Protein AF-0000000068387945 (afdb_homodimer)

pLDDT: mean 91.85, std 18.51, range [25.62, 98.94]

Radius of gyration: 31.58 Å; Cα contacts (8 Å, |Δi|>4): 1279; chains: 2; bounding box: 142×115×76 Å

Organism: Agrobacterium fabrum (strain C58 / ATCC 33970) (NCBI:txid176299)

Nearest PDB structures (foldseek):
  4x00-assembly4_D  TM=9.969E-01  e=5.551E-45  Burkholderia cenocepacia J2315
  4g8c-assembly1_A  TM=8.204E-01  e=3.142E-17  Ochrobactrum sp. T63
  4lyd-assembly1_A-2  TM=8.210E-01  e=1.569E-16  Rhizorhabdus wittichii RW1
  4g8b-assembly2_B  TM=8.116E-01  e=1.665E-16  Ochrobactrum sp. T63
  4g9e-assembly2_B  TM=8.141E-01  e=3.833E-16  Ochrobactrum sp. T63

Secondary structure (DSSP, 8-state):
---------------------------PPEEEEEE-TTS-EEEEEEEE-TTSPEEEEE--TT--GGGGHHHHT-GGGTTSEEEEEPPTTSTTS---S-THHHH-HHHHHHHHHHHHHHHT-SSPEEEEETHHHHHHHHHHHHHTTTT--EEEEES------TTTB---HHHHHHHT-SSHHHHHHHHHHHHHHT-SSPPPHHHHHHHHHHHHTS-HHHHHHGGG----HHHHGGG--S-EEEEEETT-SSB-HHHHHHHHHHH-TT-EEEEETT--S-HHHHTHHHHHHHHHHHHHHHHTT-/-----------------------------EEEEEE-TTS-EEEEEEEE-TTSPEEEEE--TT--GGGGHHHHT-GGGTTSEEEEEPPTTSTTS---S-THHHH-HHHHHHHHHHHHHHHT-SSPEEEEETHHHHHHHHHHHHHTTTT--EEEEES------TTTB---HHHHHHHT-SSHHHHHHHHHHHHHHT-SSPPPHHHHHHHHHHHHTS-HHHHHHGGG----HHHHGGG--S-EEEEEETT-SSB-HHHHHHHHHHH-TT-EEEEETT--S-HHHHTHHHHHHHHHHHHHHHHTT-

Foldseek 3Di:
DPPPPPPPPPPPPPPPPPPPPPPLPFPDKDWDWWAFPVGWIKIKIKTARLPFQEAEEAEAALFFQCLLVLQRVDPVNNRHIYMYIGFEQFDPIHDDPDLVCQQELVNRLRRVVRSCVVSVRFQYEYEAAACGLLSQQVNLLVPNQVRHLEYEYQLYDLDLDCVFWQDDPQLLCLLLDPDPVSNLVSLLVVLVLLWPDDDDPVVSVVSSVRSSSGHSSNSNRNSNHDGRNLRRLLRHPHAYEYEYELAANTTHPPVSVVVSCVSPVRHYYDYNDRIYSRCCVVVVVVVSVVVVVRSVVSVVVD/DPPPPPPPPPPPPPPPPPPPPPPLPFPDKDWDWWAFPVGWIKIKIKTARLPFQEAEEAEAALFFQCLLVLQRVPPVNNRHIYMTIGFEQFDPIHDDPDLCCQQELVNRLRRVVRSCVVSVRFQYEYEAAACGLLSQQVNLLVPNQVRHLEYEYQLYDLDLDCVFWADDPQLLCLLLDPDPVSNLVSLLVVLVLLWPDDDDPVVSVVSSVRSSSGHSSNSNRNSNHDGRNLNRLLRHPHAYEYEYELAANTTHPPSSVVVSCVSPVRHHYDYNDRIYSRCCVVVVVVVSVVVVVRSVVSVVVD

Solvent-accessible surface area (backbone atoms only — not comparable to full-atom values): 30938 Å² total; per-residue (Å²): 138,84,80,79,80,79,79,78,74,76,76,73,75,73,75,73,75,72,73,69,72,68,69,73,67,72,49,74,71,44,75,52,71,42,60,24,86,86,62,47,41,34,30,35,40,36,35,26,25,89,84,30,64,27,35,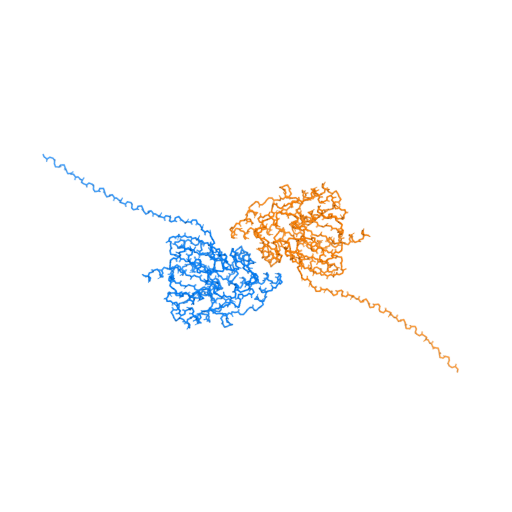38,45,34,46,31,81,52,37,25,46,72,72,45,46,65,53,72,67,31,75,86,49,37,62,24,16,39,35,31,31,17,52,80,25,14,57,81,14,34,56,72,95,44,54,66,70,40,25,40,37,62,52,55,26,34,40,51,51,32,50,42,60,75,66,59,52,63,44,22,32,39,36,11,26,26,54,14,19,34,39,51,20,33,31,23,46,75,64,39,48,79,66,45,30,27,39,35,28,35,39,36,39,57,57,98,42,76,81,27,32,50,88,53,68,67,42,56,51,19,39,46,39,86,47,65,69,49,20,45,52,18,51,51,52,50,57,54,47,35,37,60,61,73,64,58,70,70,58,43,51,43,52,41,22,45,29,41,46,30,32,61,53,36,57,52,27,46,87,64,34,55,69,34,30,81,62,3,46,54,48,54,79,49,58,38,38,37,40,24,14,60,49,25,63,47,44,32,46,68,53,34,52,52,52,52,34,73,48,27,76,80,50,43,75,49,70,42,69,79,15,5,47,38,33,58,68,67,40,33,70,62,39,52,50,53,50,50,54,52,55,56,56,42,61,68,75,106,136,81,80,76,77,77,76,77,75,76,74,73,75,74,75,75,74,74,73,70,72,69,67,73,67,71,48,73,72,43,74,53,70,43,60,25,87,86,63,47,41,32,30,34,40,34,36,26,25,88,84,28,64,27,34,37,43,33,46,31,83,52,39,25,47,71,72,44,47,67,53,71,66,30,77,86,48,36,63,26,16,40,35,31,31,18,53,80,25,15,55,82,14,34,57,71,94,46,55,67,69,41,26,41,38,63,50,54,26,35,39,53,51,32,50,42,61,74,67,60,52,64,43,23,34,40,36,11,26,26,54,13,19,34,40,52,21,32,31,23,48,75,63,40,49,79,68,44,29,26,40,34,27,34,39,35,39,56,58,98,42,76,79,28,32,49,88,51,68,67,43,56,51,18,38,46,40,86,49,65,70,50,20,45,51,18,50,50,51,52,58,53,47,35,37,61,60,72,64,58,68,71,58,43,52,43,52,42,23,45,28,42,45,28,33,61,54,36,57,51,26,47,87,66,35,56,68,35,31,80,63,4,46,54,47,53,79,49,58,39,38,35,39,24,13,59,48,25,62,48,46,33,46,68,53,33,53,52,54,51,34,72,48,27,76,81,51,44,75,48,70,42,69,80,15,5,47,36,34,58,68,66,40,32,71,62,39,52,50,53,51,50,54,52,55,56,56,41,60,67,73,106

InterPro domains:
  IPR000073 Alpha/beta hydrolase fold-1 [PF12697] (55-288)
  IPR000073 Alpha/beta hydrolase fold-1 [PR00111] (79-94)
  IPR000073 Alpha/beta hydrolase fold-1 [PR00111] (126-139)
  IPR000073 Alpha/beta hydrolase fold-1 [PR00111] (241-255)
  IPR029058 Alpha/Beta hydrolase fold [G3DSA:3.40.50.1820] (19-296)
  IPR029058 Alpha/Beta hydrolase fold [SSF53474] (31-294)
  IPR050266 AB hydrolase superfamily [PTHR43798] (45-297)

Structure (mmCIF, N/CA/C/O backbone):
data_AF-0000000068387945-model_v1
#
loop_
_entity.id
_entity.type
_entity.pdbx_description
1 polymer 'Arylester hydrolase'
#
loop_
_atom_site.group_PDB
_atom_site.id
_atom_site.type_symbol
_atom_site.label_atom_id
_atom_site.label_alt_id
_atom_site.label_comp_id
_atom_site.label_asym_id
_atom_site.label_entity_id
_atom_site.label_seq_id
_atom_site.pdbx_PDB_ins_code
_atom_site.Cartn_x
_atom_site.Cartn_y
_atom_site.Cartn_z
_atom_site.occupancy
_atom_site.B_iso_or_equiv
_atom_site.auth_seq_id
_atom_site.auth_comp_id
_atom_site.auth_asym_id
_atom_site.auth_atom_id
_atom_site.pdbx_PDB_model_num
ATOM 1 N N . MET A 1 1 ? -69.75 -50.312 -50.938 1 25.81 1 MET A N 1
ATOM 2 C CA . MET A 1 1 ? -68.688 -50.625 -49.969 1 25.81 1 MET A CA 1
ATOM 3 C C . MET A 1 1 ? -67.438 -49.719 -50.156 1 25.81 1 MET A C 1
ATOM 5 O O . MET A 1 1 ? -66.625 -49.938 -51.031 1 25.81 1 MET A O 1
ATOM 9 N N . VAL A 1 2 ? -67.812 -48.281 -50.094 1 34.41 2 VAL A N 1
ATOM 10 C CA . VAL A 1 2 ? -67 -47.062 -50.344 1 34.41 2 VAL A CA 1
ATOM 11 C C . VAL A 1 2 ? -65.812 -47.094 -49.438 1 34.41 2 VAL A C 1
ATOM 13 O O . VAL A 1 2 ? -65.938 -47.219 -48.188 1 34.41 2 VAL A O 1
ATOM 16 N N . GLU A 1 3 ? -64.625 -47.531 -49.875 1 26.61 3 GLU A N 1
ATOM 17 C CA . GLU A 1 3 ? -63.25 -47.719 -49.375 1 26.61 3 GLU A CA 1
ATOM 18 C C . GLU A 1 3 ? -62.688 -46.406 -48.844 1 26.61 3 GLU A C 1
ATOM 20 O O . GLU A 1 3 ? -62.594 -45.406 -49.562 1 26.61 3 GLU A O 1
ATOM 25 N N . TYR A 1 4 ? -63.094 -46 -47.562 1 31.2 4 TYR A N 1
ATOM 26 C CA . TYR A 1 4 ? -62.594 -44.875 -46.781 1 31.2 4 TYR A CA 1
ATOM 27 C C . TYR A 1 4 ? -61.094 -44.969 -46.562 1 31.2 4 TYR A C 1
ATOM 29 O O . TYR A 1 4 ? -60.594 -45.875 -45.906 1 31.2 4 TYR A O 1
ATOM 37 N N . ARG A 1 5 ? -60.312 -44.531 -47.594 1 31.69 5 ARG A N 1
ATOM 38 C CA . ARG A 1 5 ? -58.844 -44.438 -47.562 1 31.69 5 ARG A CA 1
ATOM 39 C C . ARG A 1 5 ? -58.375 -43.562 -46.375 1 31.69 5 ARG A C 1
ATOM 41 O O . ARG A 1 5 ? -58.781 -42.406 -46.281 1 31.69 5 ARG A O 1
ATOM 48 N N . PHE A 1 6 ? -58.031 -44.125 -45.188 1 32.34 6 PHE A N 1
ATOM 49 C CA . PHE A 1 6 ? -57.5 -43.594 -43.938 1 32.34 6 PHE A CA 1
ATOM 50 C C . PHE A 1 6 ? -56.094 -43 -44.188 1 32.34 6 PHE A C 1
ATOM 52 O O . PHE A 1 6 ? -55.156 -43.75 -44.5 1 32.34 6 PHE A O 1
ATOM 59 N N . VAL A 1 7 ? -55.969 -41.812 -44.812 1 29.44 7 VAL A N 1
ATOM 60 C CA . VAL A 1 7 ? -54.688 -41.125 -44.969 1 29.44 7 VAL A CA 1
ATOM 61 C C . VAL A 1 7 ? -54.062 -40.906 -43.562 1 29.44 7 VAL A C 1
ATOM 63 O O . VAL A 1 7 ? -54.688 -40.219 -42.75 1 29.44 7 VAL A O 1
ATOM 66 N N . ARG A 1 8 ? -53.281 -41.844 -43.062 1 31.98 8 ARG A N 1
ATOM 67 C CA . ARG A 1 8 ? -52.406 -41.781 -41.875 1 31.98 8 ARG A CA 1
ATOM 68 C C . ARG A 1 8 ? -51.469 -40.594 -41.969 1 31.98 8 ARG A C 1
ATOM 70 O O . ARG A 1 8 ? -50.594 -40.531 -42.844 1 31.98 8 ARG A O 1
ATOM 77 N N . THR A 1 9 ? -51.875 -39.344 -41.875 1 30.61 9 THR A N 1
ATOM 78 C CA . THR A 1 9 ? -50.969 -38.219 -41.812 1 30.61 9 THR A CA 1
ATOM 79 C C . THR A 1 9 ? -49.969 -38.406 -40.656 1 30.61 9 THR A C 1
ATOM 81 O O . THR A 1 9 ? -50.375 -38.594 -39.5 1 30.61 9 THR A O 1
ATOM 84 N N . ALA A 1 10 ? -48.781 -38.938 -40.812 1 29.16 10 ALA A N 1
ATOM 85 C CA . ALA A 1 10 ? -47.625 -39 -39.938 1 29.16 10 ALA A CA 1
ATOM 86 C C . ALA A 1 10 ? -47.281 -37.594 -39.406 1 29.16 10 ALA A C 1
ATOM 88 O O . ALA A 1 10 ? -46.875 -36.719 -40.156 1 29.16 10 ALA A O 1
ATOM 89 N N . ARG A 1 11 ? -48.062 -37.094 -38.469 1 37.12 11 ARG A N 1
ATOM 90 C CA . ARG A 1 11 ? -47.594 -35.906 -37.719 1 37.12 11 ARG A CA 1
ATOM 91 C C . ARG A 1 11 ? -46.156 -36.125 -37.219 1 37.12 11 ARG A C 1
ATOM 93 O O . ARG A 1 11 ? -45.906 -37.062 -36.469 1 37.12 11 ARG A O 1
ATOM 100 N N . HIS A 1 12 ? -45.219 -35.906 -38.156 1 29.97 12 HIS A N 1
ATOM 101 C CA . HIS A 1 12 ? -43.844 -35.844 -37.656 1 29.97 12 HIS A CA 1
ATOM 102 C C . HIS A 1 12 ? -43.719 -34.938 -36.438 1 29.97 12 HIS A C 1
ATOM 104 O O . HIS A 1 12 ? -44.094 -33.75 -36.531 1 29.97 12 HIS A O 1
ATOM 110 N N . VAL A 1 13 ? -43.938 -35.375 -35.25 1 33.47 13 VAL A N 1
ATOM 111 C CA . VAL A 1 13 ? -43.562 -34.688 -34 1 33.47 13 VAL A CA 1
ATOM 112 C C . VAL A 1 13 ? -42.125 -34.25 -34.062 1 33.47 13 VAL A C 1
ATOM 114 O O . VAL A 1 13 ? -41.219 -35.094 -34.156 1 33.47 13 VAL A O 1
ATOM 117 N N . PHE A 1 14 ? -41.875 -33.156 -34.812 1 35.09 14 PHE A N 1
ATOM 118 C CA . PHE A 1 14 ? -40.594 -32.531 -34.625 1 35.09 14 PHE A CA 1
ATOM 119 C C . PHE A 1 14 ? -40.281 -32.344 -33.125 1 35.09 14 PHE A C 1
ATOM 121 O O . PHE A 1 14 ? -41 -31.688 -32.406 1 35.09 14 PHE A O 1
ATOM 128 N N . ALA A 1 15 ? -39.688 -33.312 -32.531 1 37.09 15 ALA A N 1
ATOM 129 C CA . ALA A 1 15 ? -39.062 -33.188 -31.219 1 37.09 15 ALA A CA 1
ATOM 130 C C . ALA A 1 15 ? -38.156 -31.953 -31.188 1 37.09 15 ALA A C 1
ATOM 132 O O . ALA A 1 15 ? -37.156 -31.875 -31.891 1 37.09 15 ALA A O 1
ATOM 133 N N . ALA A 1 16 ? -38.75 -30.766 -31 1 38.41 16 ALA A N 1
ATOM 134 C CA . ALA A 1 16 ? -37.906 -29.625 -30.656 1 38.41 16 ALA A CA 1
ATOM 135 C C . ALA A 1 16 ? -36.969 -29.969 -29.5 1 38.41 16 ALA A C 1
ATOM 137 O O . ALA A 1 16 ? -37.406 -30.281 -28.391 1 38.41 16 ALA A O 1
ATOM 138 N N . VAL A 1 17 ? -35.844 -30.531 -29.75 1 35.62 17 VAL A N 1
ATOM 139 C CA . VAL A 1 17 ? -34.781 -30.578 -28.75 1 35.62 17 VAL A CA 1
ATOM 140 C C . VAL A 1 17 ? -34.562 -29.188 -28.188 1 35.62 17 VAL A C 1
ATOM 142 O O . VAL A 1 17 ? -34.125 -28.281 -28.906 1 35.62 17 VAL A O 1
ATOM 145 N N . VAL A 1 18 ? -35.375 -28.75 -27.25 1 36.44 18 VAL A N 1
ATOM 146 C CA . VAL A 1 18 ? -35 -27.594 -26.438 1 36.44 18 VAL A CA 1
ATOM 147 C C . VAL A 1 18 ? -33.562 -27.766 -25.906 1 36.44 18 VAL A C 1
ATOM 149 O O . VAL A 1 18 ? -33.312 -28.656 -25.094 1 36.44 18 VAL A O 1
ATOM 152 N N . LEU A 1 19 ? -32.625 -27.422 -26.719 1 33.91 19 LEU A N 1
ATOM 153 C CA . LEU A 1 19 ? -31.328 -27.219 -26.125 1 33.91 19 LEU A CA 1
ATOM 154 C C . LEU A 1 19 ? -31.406 -26.312 -24.906 1 33.91 19 LEU A C 1
ATOM 156 O O . LEU A 1 19 ? -31.688 -25.125 -25.031 1 33.91 19 LEU A O 1
ATOM 160 N N . LEU A 1 20 ? -31.859 -26.781 -23.859 1 34.31 20 LEU A N 1
ATOM 161 C CA . LEU A 1 20 ? -31.641 -26.047 -22.625 1 34.31 20 LEU A CA 1
ATOM 162 C C . LEU A 1 20 ? -30.188 -25.578 -22.5 1 34.31 20 LEU A C 1
ATOM 164 O O . LEU A 1 20 ? -29.281 -26.391 -22.359 1 34.31 20 LEU A O 1
ATOM 168 N N . ALA A 1 21 ? -29.938 -24.484 -23.188 1 36.75 21 ALA A N 1
ATOM 169 C CA . ALA A 1 21 ? -28.703 -23.828 -22.781 1 36.75 21 ALA A CA 1
ATOM 170 C C . ALA A 1 21 ? -28.625 -23.688 -21.266 1 36.75 21 ALA A C 1
ATOM 172 O O . ALA A 1 21 ? -29.406 -22.953 -20.656 1 36.75 21 ALA A O 1
ATOM 173 N N . ALA A 1 22 ? -28.328 -24.75 -20.625 1 37.81 22 ALA A N 1
ATOM 174 C CA . ALA A 1 22 ? -27.969 -24.547 -19.219 1 37.81 22 ALA A CA 1
ATOM 175 C C . ALA A 1 22 ? -27.094 -23.297 -19.062 1 37.81 22 ALA A C 1
ATOM 177 O O . ALA A 1 22 ? -25.953 -23.281 -19.5 1 37.81 22 ALA A O 1
ATOM 178 N N . SER A 1 23 ? -27.656 -22.25 -19.234 1 39.97 23 SER A N 1
ATOM 179 C CA . SER A 1 23 ? -26.875 -21.125 -18.734 1 39.97 23 SER A CA 1
ATOM 180 C C . SER A 1 23 ? -26.234 -21.438 -17.391 1 39.97 23 SER A C 1
ATOM 182 O O . SER A 1 23 ? -26.938 -21.625 -16.391 1 39.97 23 SER A O 1
ATOM 184 N N . ALA A 1 24 ? -25.234 -22.344 -17.344 1 41.44 24 ALA A N 1
ATOM 185 C CA . ALA A 1 24 ? -24.5 -22.453 -16.078 1 41.44 24 ALA A CA 1
ATOM 186 C C . ALA A 1 24 ? -24.422 -21.094 -15.383 1 41.44 24 ALA A C 1
ATOM 188 O O . ALA A 1 24 ? -23.812 -20.156 -15.898 1 41.44 24 ALA A O 1
ATOM 189 N N . ALA A 1 25 ? -25.359 -20.703 -14.711 1 44.38 25 ALA A N 1
ATOM 190 C CA . ALA A 1 25 ? -25.359 -19.5 -13.867 1 44.38 25 ALA A CA 1
ATOM 191 C C . ALA A 1 25 ? -23.984 -19.25 -13.258 1 44.38 25 ALA A C 1
ATOM 193 O O . ALA A 1 25 ? -23.438 -20.125 -12.578 1 44.38 25 ALA A O 1
ATOM 194 N N . ALA A 1 26 ? -23.281 -18.5 -13.906 1 50.06 26 ALA A N 1
ATOM 195 C CA . ALA A 1 26 ? -22.047 -18.016 -13.289 1 50.06 26 ALA A CA 1
ATOM 196 C C . ALA A 1 26 ? -22.203 -17.875 -11.781 1 50.06 26 ALA A C 1
ATOM 198 O O . ALA A 1 26 ? -23.031 -17.078 -11.32 1 50.06 26 ALA A O 1
ATOM 199 N N . ALA A 1 27 ? -22.109 -18.922 -11.023 1 56.25 27 ALA A N 1
ATOM 200 C CA . ALA A 1 27 ? -22.156 -18.812 -9.57 1 56.25 27 ALA A CA 1
ATOM 201 C C . ALA A 1 27 ? -21.422 -17.562 -9.102 1 56.25 27 ALA A C 1
ATOM 203 O O . ALA A 1 27 ? -20.438 -17.156 -9.711 1 56.25 27 ALA A O 1
ATOM 204 N N . ALA A 1 28 ? -21.938 -16.938 -8.211 1 63.84 28 ALA A N 1
ATOM 205 C CA . ALA A 1 28 ? -21.391 -15.75 -7.57 1 63.84 28 ALA A CA 1
ATOM 206 C C . ALA A 1 28 ? -19.984 -16.016 -7.031 1 63.84 28 ALA A C 1
ATOM 208 O O . ALA A 1 28 ? -19.688 -17.125 -6.578 1 63.84 28 ALA A O 1
ATOM 209 N N . ASP A 1 29 ? -19.125 -15.086 -7.219 1 85.06 29 ASP A N 1
ATOM 210 C CA . ASP A 1 29 ? -17.766 -15.133 -6.656 1 85.06 29 ASP A CA 1
ATOM 211 C C . ASP A 1 29 ? -17.812 -15.438 -5.16 1 85.06 29 ASP A C 1
ATOM 213 O O . ASP A 1 29 ? -18.688 -14.953 -4.445 1 85.06 29 ASP A O 1
ATOM 217 N N . LYS A 1 30 ? -17.094 -16.359 -4.789 1 93.69 30 LYS A N 1
ATOM 218 C CA . LYS A 1 30 ? -16.938 -16.75 -3.395 1 93.69 30 LYS A CA 1
ATOM 219 C C . LYS A 1 30 ? -15.617 -16.25 -2.82 1 93.69 30 LYS A C 1
ATOM 221 O O . LYS A 1 30 ? -14.562 -16.406 -3.445 1 93.69 30 LYS A O 1
ATOM 226 N N . GLU A 1 31 ? -15.711 -15.547 -1.693 1 96.81 31 GLU A N 1
ATOM 227 C CA . GLU A 1 31 ? -14.523 -15.102 -0.967 1 96.81 31 GLU A CA 1
ATOM 228 C C . GLU A 1 31 ? -14.5 -15.664 0.453 1 96.81 31 GLU A C 1
ATOM 230 O O . GLU A 1 31 ? -15.523 -15.656 1.142 1 96.81 31 GLU A O 1
ATOM 235 N N . TYR A 1 32 ? -13.391 -16.234 0.853 1 97.81 32 TYR A N 1
ATOM 236 C CA . TYR A 1 32 ? -13.234 -16.781 2.199 1 97.81 32 TYR A CA 1
ATOM 237 C C . TYR A 1 32 ? -11.766 -16.797 2.607 1 97.81 32 TYR A C 1
ATOM 239 O O . TYR A 1 32 ? -10.898 -16.344 1.86 1 97.81 32 TYR A O 1
ATOM 247 N N . THR A 1 33 ? -11.516 -17.203 3.826 1 98.5 33 THR A N 1
ATOM 248 C CA . THR A 1 33 ? -10.148 -17.344 4.316 1 98.5 33 THR A CA 1
ATOM 249 C C . THR A 1 33 ? -9.883 -18.766 4.801 1 98.5 33 THR A C 1
ATOM 251 O O . THR A 1 33 ? -10.82 -19.5 5.129 1 98.5 33 THR A O 1
ATOM 254 N N . VAL A 1 34 ? -8.688 -19.156 4.684 1 98.75 34 VAL A N 1
ATOM 255 C CA . VAL A 1 34 ? -8.242 -20.406 5.273 1 98.75 34 VAL A CA 1
ATOM 256 C C . VAL A 1 34 ? -7.066 -20.156 6.215 1 98.75 34 VAL A C 1
ATOM 258 O O . VAL A 1 34 ? -6.426 -19.094 6.141 1 98.75 34 VAL A O 1
ATOM 261 N N . GLN A 1 35 ? -6.836 -21.031 7.145 1 98.62 35 GLN A N 1
ATOM 262 C CA . GLN A 1 35 ? -5.738 -20.891 8.094 1 98.62 35 GLN A CA 1
ATOM 263 C C . GLN A 1 35 ? -4.578 -21.812 7.73 1 98.62 35 GLN A C 1
ATOM 265 O O . GLN A 1 35 ? -4.766 -23.031 7.562 1 98.62 35 GLN A O 1
ATOM 270 N N . SER A 1 36 ? -3.451 -21.25 7.516 1 98.56 36 SER A N 1
ATOM 271 C CA . SER A 1 36 ? -2.24 -22.031 7.293 1 98.56 36 SER A CA 1
ATOM 272 C C . SER A 1 36 ? -1.806 -22.75 8.57 1 98.56 36 SER A C 1
ATOM 274 O O . SER A 1 36 ? -2.428 -22.594 9.617 1 98.56 36 SER A O 1
ATOM 276 N N . SER A 1 37 ? -0.79 -23.578 8.523 1 98 37 SER A N 1
ATOM 277 C CA . SER A 1 37 ? -0.359 -24.422 9.625 1 98 37 SER A CA 1
ATOM 278 C C . SER A 1 37 ? 0.168 -23.594 10.797 1 98 37 SER A C 1
ATOM 280 O O . SER A 1 37 ? 0.089 -24.016 11.945 1 98 37 SER A O 1
ATOM 282 N N . ASP A 1 38 ? 0.694 -22.438 10.492 1 98 38 ASP A N 1
ATOM 283 C CA . ASP A 1 38 ? 1.256 -21.609 11.547 1 98 38 ASP A CA 1
ATOM 284 C C . ASP A 1 38 ? 0.255 -20.531 11.992 1 98 38 ASP A C 1
ATOM 286 O O . ASP A 1 38 ? 0.624 -19.578 12.664 1 98 38 ASP A O 1
ATOM 290 N N . GLY A 1 39 ? -0.928 -20.594 11.508 1 98.19 39 GLY A N 1
ATOM 291 C CA . GLY A 1 39 ? -1.989 -19.719 11.953 1 98.19 39 GLY A CA 1
ATOM 292 C C . GLY A 1 39 ? -2.201 -18.531 11.039 1 98.19 39 GLY A C 1
ATOM 293 O O . GLY A 1 39 ? -3.17 -17.781 11.188 1 98.19 39 GLY A O 1
ATOM 294 N N . VAL A 1 40 ? -1.364 -18.281 10.07 1 98.38 40 VAL A N 1
ATOM 295 C CA . VAL A 1 40 ? -1.511 -17.172 9.133 1 98.38 40 VAL A CA 1
ATOM 296 C C . VAL A 1 40 ? -2.791 -17.359 8.32 1 98.38 40 VAL A C 1
ATOM 298 O O . VAL A 1 40 ? -3.088 -18.453 7.848 1 98.38 40 VAL A O 1
ATOM 301 N N . VAL A 1 41 ? -3.533 -16.297 8.203 1 98.56 41 VAL A N 1
ATOM 302 C CA . VAL A 1 41 ? -4.785 -16.297 7.457 1 98.56 41 VAL A CA 1
ATOM 303 C C . VAL A 1 41 ? -4.5 -16.062 5.973 1 98.56 41 VAL A C 1
ATOM 305 O O . VAL A 1 41 ? -3.814 -15.109 5.613 1 98.56 41 VAL A O 1
ATOM 308 N N . ILE A 1 42 ? -5.051 -16.938 5.145 1 98.88 42 ILE A N 1
ATOM 309 C CA . ILE A 1 42 ? -4.867 -16.859 3.699 1 98.88 42 ILE A CA 1
ATOM 310 C C . ILE A 1 42 ? -6.199 -16.531 3.027 1 98.88 42 ILE A C 1
ATOM 312 O O . ILE A 1 42 ? -7.184 -17.25 3.193 1 98.88 42 ILE A O 1
ATOM 316 N N . ALA A 1 43 ? -6.219 -15.453 2.242 1 98.81 43 ALA A N 1
ATOM 317 C CA . ALA A 1 43 ? -7.434 -15 1.562 1 98.81 43 ALA A CA 1
ATOM 318 C C . ALA A 1 43 ? -7.605 -15.719 0.224 1 98.81 43 ALA A C 1
ATOM 320 O O . ALA A 1 43 ? -6.688 -15.742 -0.598 1 98.81 43 ALA A O 1
ATOM 321 N N . VAL A 1 44 ? -8.789 -16.25 -0.017 1 98.81 44 VAL A N 1
ATOM 322 C CA . VAL A 1 44 ? -9.086 -17.047 -1.203 1 98.81 44 VAL A CA 1
ATOM 323 C C . VAL A 1 44 ? -10.297 -16.453 -1.926 1 98.81 44 VAL A C 1
ATOM 325 O O . VAL A 1 44 ? -11.219 -15.938 -1.289 1 98.81 44 VAL A O 1
ATOM 328 N N . GLU A 1 45 ? -10.242 -16.5 -3.232 1 98.44 45 GLU A N 1
ATOM 329 C CA . GLU A 1 45 ? -11.375 -16.125 -4.078 1 98.44 45 GLU A CA 1
ATOM 330 C C . GLU A 1 45 ? -11.641 -17.172 -5.145 1 98.44 45 GLU A C 1
ATOM 332 O O . GLU A 1 45 ? -10.711 -17.672 -5.781 1 98.44 45 GLU A O 1
ATOM 337 N N . GLU A 1 46 ? -12.906 -17.562 -5.301 1 98.25 46 GLU A N 1
ATOM 338 C CA . GLU A 1 46 ? -13.312 -18.5 -6.344 1 98.25 46 GLU A CA 1
ATOM 339 C C . GLU A 1 46 ? -14.32 -17.875 -7.301 1 98.25 46 GLU A C 1
ATOM 341 O O . GLU A 1 46 ? -15.195 -17.125 -6.871 1 98.25 46 GLU A O 1
ATOM 346 N N . THR A 1 47 ? -14.047 -18.141 -8.531 1 97.56 47 THR A N 1
ATOM 347 C CA . THR A 1 47 ? -14.984 -17.75 -9.578 1 97.56 47 THR A CA 1
ATOM 348 C C . THR A 1 47 ? -15.172 -18.875 -10.586 1 97.56 47 THR A C 1
ATOM 350 O O . THR A 1 47 ? -14.523 -19.922 -10.484 1 97.56 47 THR A O 1
ATOM 353 N N . GLY A 1 48 ? -16.109 -18.703 -11.492 1 97.88 48 GLY A N 1
ATOM 354 C CA . GLY A 1 48 ? -16.359 -19.703 -12.516 1 97.88 48 GLY A CA 1
ATOM 355 C C . GLY A 1 48 ? -17.359 -20.766 -12.078 1 97.88 48 GLY A C 1
ATOM 356 O O . GLY A 1 48 ? -18.297 -20.469 -11.344 1 97.88 48 GLY A O 1
ATOM 357 N N . ASN A 1 49 ? -17.203 -22.031 -12.633 1 97.25 49 ASN A N 1
ATOM 358 C CA . ASN A 1 49 ? -18.109 -23.141 -12.375 1 97.25 49 ASN A CA 1
ATOM 359 C C . ASN A 1 49 ? -17.688 -23.922 -11.133 1 97.25 49 ASN A C 1
ATOM 361 O O . ASN A 1 49 ? -16.656 -24.625 -11.148 1 97.25 49 ASN A O 1
ATOM 365 N N . PRO A 1 50 ? -18.438 -23.875 -10.039 1 96 50 PRO A N 1
ATOM 366 C CA . PRO A 1 50 ? -18.047 -24.531 -8.797 1 96 50 PRO A CA 1
ATOM 367 C C . PRO A 1 50 ? -17.891 -26.047 -8.945 1 96 50 PRO A C 1
ATOM 369 O O . PRO A 1 50 ? -17.219 -26.688 -8.141 1 96 50 PRO A O 1
ATOM 372 N N . THR A 1 51 ? -18.453 -26.562 -10 1 95.62 51 THR A N 1
ATOM 373 C CA . THR A 1 51 ? -18.359 -28.016 -10.211 1 95.62 51 THR A CA 1
ATOM 374 C C . THR A 1 51 ? -17.406 -28.328 -11.352 1 95.62 51 THR A C 1
ATOM 376 O O . THR A 1 51 ? -17.219 -29.5 -11.711 1 95.62 51 THR A O 1
ATOM 379 N N . GLY A 1 52 ? -16.844 -27.281 -11.938 1 96.88 52 GLY A N 1
ATOM 380 C CA . GLY A 1 52 ? -15.875 -27.484 -13 1 96.88 52 GLY A CA 1
ATOM 381 C C . GLY A 1 52 ? -14.523 -27.969 -12.508 1 96.88 52 GLY A C 1
ATOM 382 O O . GLY A 1 52 ? -14.289 -28.031 -11.297 1 96.88 52 GLY A O 1
ATOM 383 N N . GLN A 1 53 ? -13.68 -28.375 -13.484 1 97.44 53 GLN A N 1
ATOM 384 C CA . GLN A 1 53 ? -12.305 -28.734 -13.156 1 97.44 53 GLN A CA 1
ATOM 385 C C . GLN A 1 53 ? -11.578 -27.578 -12.477 1 97.44 53 GLN A C 1
ATOM 387 O O . GLN A 1 53 ? -11.555 -26.469 -13 1 97.44 53 GLN A O 1
ATOM 392 N N . PRO A 1 54 ? -11.031 -27.797 -11.281 1 98.38 54 PRO A N 1
ATOM 393 C CA . PRO A 1 54 ? -10.406 -26.688 -10.562 1 98.38 54 PRO A CA 1
ATOM 394 C C . PRO A 1 54 ? -9.062 -26.281 -11.164 1 98.38 54 PRO A C 1
ATOM 396 O O . PRO A 1 54 ? -8.281 -27.141 -11.578 1 98.38 54 PRO A O 1
ATOM 399 N N . ILE A 1 55 ? -8.82 -25.062 -11.273 1 98.88 55 ILE A N 1
ATOM 400 C CA . ILE A 1 55 ? -7.535 -24.422 -11.539 1 98.88 55 ILE A CA 1
ATOM 401 C C . ILE A 1 55 ? -7.168 -23.5 -10.375 1 98.88 55 ILE A C 1
ATOM 403 O O . ILE A 1 55 ? -7.965 -22.641 -9.969 1 98.88 55 ILE A O 1
ATOM 407 N N . VAL A 1 56 ? -6.023 -23.688 -9.758 1 98.94 56 VAL A N 1
ATOM 408 C CA . VAL A 1 56 ? -5.551 -22.859 -8.648 1 98.94 56 VAL A CA 1
ATOM 409 C C . VAL A 1 56 ? -4.383 -22 -9.102 1 98.94 56 VAL A C 1
ATOM 411 O O . VAL A 1 56 ? -3.389 -22.516 -9.625 1 98.94 56 VAL A O 1
ATOM 414 N N . PHE A 1 57 ? -4.523 -20.703 -8.875 1 98.94 57 PHE A N 1
ATOM 415 C CA . PHE A 1 57 ? -3.531 -19.734 -9.328 1 98.94 57 PHE A CA 1
ATOM 416 C C . PHE A 1 57 ? -2.705 -19.219 -8.164 1 98.94 57 PHE A C 1
ATOM 418 O O . PHE A 1 57 ? -3.258 -18.781 -7.145 1 98.94 57 PHE A O 1
ATOM 425 N N . VAL A 1 58 ? -1.411 -19.281 -8.289 1 98.94 58 VAL A N 1
ATOM 426 C CA . VAL A 1 58 ? -0.455 -18.75 -7.32 1 98.94 58 VAL A CA 1
ATOM 427 C C . VAL A 1 58 ? 0.309 -17.578 -7.934 1 98.94 58 VAL A C 1
ATOM 429 O O . VAL A 1 58 ? 1.056 -17.75 -8.898 1 98.94 58 VAL A O 1
ATOM 432 N N . HIS A 1 59 ? 0.128 -16.391 -7.387 1 98.94 59 HIS A N 1
ATOM 433 C CA . HIS A 1 59 ? 0.707 -15.188 -7.98 1 98.94 59 HIS A CA 1
ATOM 434 C C . HIS A 1 59 ? 2.168 -15.023 -7.574 1 98.94 59 HIS A C 1
ATOM 436 O O . HIS A 1 59 ? 2.713 -15.859 -6.848 1 98.94 59 HIS A O 1
ATOM 442 N N . GLY A 1 60 ? 2.838 -14.016 -8.117 1 98.81 60 GLY A N 1
ATOM 443 C CA . GLY A 1 60 ? 4.246 -13.758 -7.867 1 98.81 60 GLY A CA 1
ATOM 444 C C . GLY A 1 60 ? 4.48 -12.656 -6.852 1 98.81 60 GLY A C 1
ATOM 445 O O . GLY A 1 60 ? 3.531 -12.148 -6.25 1 98.81 60 GLY A O 1
ATOM 446 N N . LEU A 1 61 ? 5.727 -12.32 -6.633 1 98.75 61 LEU A N 1
ATOM 447 C CA . LEU A 1 61 ? 6.145 -11.305 -5.668 1 98.75 61 LEU A CA 1
ATOM 448 C C . LEU A 1 61 ? 5.434 -9.984 -5.922 1 98.75 61 LEU A C 1
ATOM 450 O O . LEU A 1 61 ? 5.348 -9.531 -7.062 1 98.75 61 LEU A O 1
ATOM 454 N N . LEU A 1 62 ? 4.871 -9.414 -4.871 1 98.88 62 LEU A N 1
ATOM 455 C CA . LEU A 1 62 ? 4.219 -8.109 -4.832 1 98.88 62 LEU A CA 1
ATOM 456 C C . LEU A 1 62 ? 2.857 -8.164 -5.523 1 98.88 62 LEU A C 1
ATOM 458 O O . LEU A 1 62 ? 2.191 -7.137 -5.672 1 98.88 62 LEU A O 1
ATOM 462 N N . GLY A 1 63 ? 2.418 -9.32 -5.945 1 98.81 63 GLY A N 1
ATOM 463 C CA . GLY A 1 63 ? 1.111 -9.477 -6.566 1 98.81 63 GLY A CA 1
ATOM 464 C C . GLY A 1 63 ? 0.014 -9.805 -5.57 1 98.81 63 GLY A C 1
ATOM 465 O O . GLY A 1 63 ? 0.148 -9.523 -4.375 1 98.81 63 GLY A O 1
ATOM 466 N N . SER A 1 64 ? -1.054 -10.266 -6.074 1 98.75 64 SER A N 1
ATOM 467 C CA . SER A 1 64 ? -2.225 -10.828 -5.414 1 98.75 64 SER A CA 1
ATOM 468 C C . SER A 1 64 ? -3.119 -11.57 -6.402 1 98.75 64 SER A C 1
ATOM 470 O O . SER A 1 64 ? -2.756 -11.742 -7.566 1 98.75 64 SER A O 1
ATOM 472 N N . ARG A 1 65 ? -4.219 -11.977 -5.887 1 98.19 65 ARG A N 1
ATOM 473 C CA . ARG A 1 65 ? -5.184 -12.68 -6.719 1 98.19 65 ARG A CA 1
ATOM 474 C C . ARG A 1 65 ? -5.613 -11.828 -7.906 1 98.19 65 ARG A C 1
ATOM 476 O O . ARG A 1 65 ? -5.973 -12.352 -8.961 1 98.19 65 ARG A O 1
ATOM 483 N N . ILE A 1 66 ? -5.527 -10.516 -7.801 1 98.31 66 ILE A N 1
ATOM 484 C CA . ILE A 1 66 ? -6.094 -9.656 -8.836 1 98.31 66 ILE A CA 1
ATOM 485 C C . ILE A 1 66 ? -5.18 -9.656 -10.062 1 98.31 66 ILE A C 1
ATOM 487 O O . ILE A 1 66 ? -5.562 -9.172 -11.125 1 98.31 66 ILE A O 1
ATOM 491 N N . ASN A 1 67 ? -3.973 -10.211 -9.938 1 98.81 67 ASN A N 1
ATOM 492 C CA . ASN A 1 67 ? -3.111 -10.367 -11.109 1 98.81 67 ASN A CA 1
ATOM 493 C C . ASN A 1 67 ? -3.748 -11.266 -12.156 1 98.81 67 ASN A C 1
ATOM 495 O O . ASN A 1 67 ? -3.459 -11.141 -13.352 1 98.81 67 ASN A O 1
ATOM 499 N N . TRP A 1 68 ? -4.641 -12.133 -11.758 1 98.81 68 TRP A N 1
ATOM 500 C CA . TRP A 1 68 ? -5.219 -13.141 -12.641 1 98.81 68 TRP A CA 1
ATOM 501 C C . TRP A 1 68 ? -6.562 -12.672 -13.195 1 98.81 68 TRP A C 1
ATOM 503 O O . TRP A 1 68 ? -7.34 -13.469 -13.711 1 98.81 68 TRP A O 1
ATOM 513 N N . ASP A 1 69 ? -6.852 -11.375 -13.164 1 98.31 69 ASP A N 1
ATOM 514 C CA . ASP A 1 69 ? -8.164 -10.852 -13.539 1 98.31 69 ASP A CA 1
ATOM 515 C C . ASP A 1 69 ? -8.5 -11.188 -14.992 1 98.31 69 ASP A C 1
ATOM 517 O O . ASP A 1 69 ? -9.664 -11.422 -15.328 1 98.31 69 ASP A O 1
ATOM 521 N N . LYS A 1 70 ? -7.488 -11.203 -15.883 1 98.69 70 LYS A N 1
ATOM 522 C CA . LYS A 1 70 ? -7.75 -11.516 -17.281 1 98.69 70 LYS A CA 1
ATOM 523 C C . LYS A 1 70 ? -8.133 -12.977 -17.453 1 98.69 70 LYS A C 1
ATOM 525 O O . LYS A 1 70 ? -8.758 -13.352 -18.453 1 98.69 70 LYS A O 1
ATOM 530 N N . GLN A 1 71 ? -7.754 -13.867 -16.531 1 98.81 71 GLN A N 1
ATOM 531 C CA . GLN A 1 71 ? -8.148 -15.273 -16.531 1 98.81 71 GLN A CA 1
ATOM 532 C C . GLN A 1 71 ? -9.5 -15.461 -15.836 1 98.81 71 GLN A C 1
ATOM 534 O O . GLN A 1 71 ? -10.375 -16.141 -16.359 1 98.81 71 GLN A O 1
ATOM 539 N N . THR A 1 72 ? -9.727 -14.781 -14.68 1 98.12 72 THR A N 1
ATOM 540 C CA . THR A 1 72 ? -10.906 -15.031 -13.867 1 98.12 72 THR A CA 1
ATOM 541 C C . THR A 1 72 ? -12.141 -14.359 -14.477 1 98.12 72 THR A C 1
ATOM 543 O O . THR A 1 72 ? -13.273 -14.68 -14.109 1 98.12 72 THR A O 1
ATOM 546 N N . THR A 1 73 ? -11.922 -13.453 -15.445 1 97.31 73 THR A N 1
ATOM 547 C CA . THR A 1 73 ? -13.062 -12.797 -16.078 1 97.31 73 THR A CA 1
ATOM 548 C C . THR A 1 73 ? -13.234 -13.266 -17.516 1 97.31 73 THR A C 1
ATOM 550 O O . THR A 1 73 ? -14.125 -12.797 -18.219 1 97.31 73 THR A O 1
ATOM 553 N N . ASP A 1 74 ? -12.359 -14.117 -17.969 1 98.25 74 ASP A N 1
ATOM 554 C CA . ASP A 1 74 ? -12.445 -14.617 -19.344 1 98.25 74 ASP A CA 1
ATOM 555 C C . ASP A 1 74 ? -13.641 -15.555 -19.5 1 98.25 74 ASP A C 1
ATOM 557 O O . ASP A 1 74 ? -13.781 -16.531 -18.766 1 98.25 74 ASP A O 1
ATOM 561 N N . PRO A 1 75 ? -14.484 -15.305 -20.484 1 97.81 75 PRO A N 1
ATOM 562 C CA . PRO A 1 75 ? -15.695 -16.125 -20.641 1 97.81 75 PRO A CA 1
ATOM 563 C C . PRO A 1 75 ? -15.383 -17.594 -20.891 1 97.81 75 PRO A C 1
ATOM 565 O O . PRO A 1 75 ? -16.109 -18.469 -20.406 1 97.81 75 PRO A O 1
ATOM 568 N N . ASP A 1 76 ? -14.375 -17.938 -21.609 1 97.88 76 ASP A N 1
ATOM 569 C CA . ASP A 1 76 ? -14.047 -19.312 -21.953 1 97.88 76 ASP A CA 1
ATOM 570 C C . ASP A 1 76 ? -13.492 -20.062 -20.75 1 97.88 76 ASP A C 1
ATOM 572 O O . ASP A 1 76 ? -13.516 -21.297 -20.719 1 97.88 76 ASP A O 1
ATOM 576 N N . LEU A 1 77 ? -13.023 -19.328 -19.781 1 98.56 77 LEU A N 1
ATOM 577 C CA . LEU A 1 77 ? -12.461 -19.953 -18.594 1 98.56 77 LEU A CA 1
ATOM 578 C C . LEU A 1 77 ? -13.523 -20.156 -17.516 1 98.56 77 LEU A C 1
ATOM 580 O O . LEU A 1 77 ? -13.312 -20.891 -16.547 1 98.56 77 LEU A O 1
ATOM 584 N N . GLN A 1 78 ? -14.711 -19.641 -17.719 1 97.56 78 GLN A N 1
ATOM 585 C CA . GLN A 1 78 ? -15.766 -19.688 -16.719 1 97.56 78 GLN A CA 1
ATOM 586 C C . GLN A 1 78 ? -16.328 -21.094 -16.578 1 97.56 78 GLN A C 1
ATOM 588 O O . GLN A 1 78 ? -17.062 -21.375 -15.617 1 97.56 78 GLN A O 1
ATOM 593 N N . LYS A 1 79 ? -15.992 -21.984 -17.469 1 97.44 79 LYS A N 1
ATOM 594 C CA . LYS A 1 79 ? -16.422 -23.375 -17.344 1 97.44 79 LYS A CA 1
ATOM 595 C C . LYS A 1 79 ? -15.594 -24.109 -16.297 1 97.44 79 LYS A C 1
ATOM 597 O O . LYS A 1 79 ? -15.953 -25.219 -15.883 1 97.44 79 LYS A O 1
ATOM 602 N N . PHE A 1 80 ? -14.492 -23.594 -15.914 1 98.31 80 PHE A N 1
ATOM 603 C CA . PHE A 1 80 ? -13.641 -24.156 -14.875 1 98.31 80 PHE A CA 1
ATOM 604 C C . PHE A 1 80 ? -13.938 -23.516 -13.523 1 98.31 80 PHE A C 1
ATOM 606 O O . PHE A 1 80 ? -14.609 -22.5 -13.453 1 98.31 80 PHE A O 1
ATOM 613 N N . ARG A 1 81 ? -13.57 -24.203 -12.461 1 98.25 81 ARG A N 1
ATOM 614 C CA . ARG A 1 81 ? -13.547 -23.609 -11.133 1 98.25 81 ARG A CA 1
ATOM 615 C C . ARG A 1 81 ? -12.227 -22.891 -10.875 1 98.25 81 ARG A C 1
ATOM 617 O O . ARG A 1 81 ? -11.188 -23.531 -10.688 1 98.25 81 ARG A O 1
ATOM 624 N N . LEU A 1 82 ? -12.266 -21.578 -10.906 1 98.81 82 LEU A N 1
ATOM 625 C CA . LEU A 1 82 ? -11.055 -20.766 -10.82 1 98.81 82 LEU A CA 1
ATOM 626 C C . LEU A 1 82 ? -10.797 -20.312 -9.391 1 98.81 82 LEU A C 1
ATOM 628 O O . LEU A 1 82 ? -11.57 -19.531 -8.836 1 98.81 82 LEU A O 1
ATOM 632 N N . ILE A 1 83 ? -9.75 -20.812 -8.766 1 98.88 83 ILE A N 1
ATOM 633 C CA . ILE A 1 83 ? -9.406 -20.531 -7.371 1 98.88 83 ILE A CA 1
ATOM 634 C C . ILE A 1 83 ? -8.125 -19.703 -7.312 1 98.88 83 ILE A C 1
ATOM 636 O O . ILE A 1 83 ? -7.086 -20.125 -7.832 1 98.88 83 ILE A O 1
ATOM 640 N N . THR A 1 84 ? -8.203 -18.531 -6.785 1 98.81 84 THR A N 1
ATOM 641 C CA . THR A 1 84 ? -7.051 -17.688 -6.539 1 98.81 84 THR A CA 1
ATOM 642 C C . THR A 1 84 ? -6.891 -17.406 -5.043 1 98.81 84 THR A C 1
ATOM 644 O O . THR A 1 84 ? -7.836 -17.578 -4.273 1 98.81 84 THR A O 1
ATOM 647 N N . TYR A 1 85 ? -5.707 -17.062 -4.629 1 98.88 85 TYR A N 1
ATOM 648 C CA . TYR A 1 85 ? -5.473 -16.641 -3.248 1 98.88 85 TYR A CA 1
ATOM 649 C C . TYR A 1 85 ? -4.289 -15.695 -3.154 1 98.88 85 TYR A C 1
ATOM 651 O O . TYR A 1 85 ? -3.498 -15.578 -4.094 1 98.88 85 TYR A O 1
ATOM 659 N N . ASP A 1 86 ? -4.258 -14.969 -2.102 1 98.94 86 ASP A N 1
ATOM 660 C CA . ASP A 1 86 ? -3.123 -14.086 -1.826 1 98.94 86 ASP A CA 1
ATOM 661 C C . ASP A 1 86 ? -2.047 -14.812 -1.022 1 98.94 86 ASP A C 1
ATOM 663 O O . ASP A 1 86 ? -2.34 -15.422 0.01 1 98.94 86 ASP A O 1
ATOM 667 N N . LEU A 1 87 ? -0.857 -14.773 -1.496 1 98.94 87 LEU A N 1
ATOM 668 C CA . LEU A 1 87 ? 0.267 -15.344 -0.762 1 98.94 87 LEU A CA 1
ATOM 669 C C . LEU A 1 87 ? 0.468 -14.625 0.569 1 98.94 87 LEU A C 1
ATOM 671 O O . LEU A 1 87 ? 0.116 -13.453 0.705 1 98.94 87 LEU A O 1
ATOM 675 N N . ARG A 1 88 ? 1.029 -15.367 1.57 1 98.81 88 ARG A N 1
ATOM 676 C CA . ARG A 1 88 ? 1.416 -14.711 2.812 1 98.81 88 ARG A CA 1
ATOM 677 C C . ARG A 1 88 ? 2.234 -13.453 2.535 1 98.81 88 ARG A C 1
ATOM 679 O O . ARG A 1 88 ? 3.061 -13.438 1.62 1 98.81 88 ARG A O 1
ATOM 686 N N . GLY A 1 89 ? 1.906 -12.383 3.35 1 98.62 89 GLY A N 1
ATOM 687 C CA . GLY A 1 89 ? 2.621 -11.125 3.186 1 98.62 89 GLY A CA 1
ATOM 688 C C . GLY A 1 89 ? 2.082 -10.273 2.049 1 98.62 89 GLY A C 1
ATOM 689 O O . GLY A 1 89 ? 2.6 -9.188 1.781 1 98.62 89 GLY A O 1
ATOM 690 N N . HIS A 1 90 ? 1.025 -10.734 1.334 1 98.75 90 HIS A N 1
ATOM 691 C CA . HIS A 1 90 ? 0.474 -10.023 0.185 1 98.75 90 HIS A CA 1
ATOM 692 C C . HIS A 1 90 ? -1.034 -9.844 0.322 1 98.75 90 HIS A C 1
ATOM 694 O O . HIS A 1 90 ? -1.692 -10.602 1.038 1 98.75 90 HIS A O 1
ATOM 700 N N . GLY A 1 91 ? -1.561 -8.82 -0.389 1 97.88 91 GLY A N 1
ATOM 701 C CA . GLY A 1 91 ? -2.996 -8.641 -0.528 1 97.88 91 GLY A CA 1
ATOM 702 C C . GLY A 1 91 ? -3.73 -8.664 0.799 1 97.88 91 GLY A C 1
ATOM 703 O O . GLY A 1 91 ? -3.361 -7.945 1.729 1 97.88 91 GLY A O 1
ATOM 704 N N . LEU A 1 92 ? -4.746 -9.523 0.84 1 97.81 92 LEU A N 1
ATOM 705 C CA . LEU A 1 92 ? -5.609 -9.562 2.016 1 97.81 92 LEU A CA 1
ATOM 706 C C . LEU A 1 92 ? -5.211 -10.703 2.941 1 97.81 92 LEU A C 1
ATOM 708 O O . LEU A 1 92 ? -5.871 -10.953 3.953 1 97.81 92 LEU A O 1
ATOM 712 N N . SER A 1 93 ? -4.133 -11.453 2.594 1 98.69 93 SER A N 1
ATOM 713 C CA . SER A 1 93 ? -3.625 -12.492 3.477 1 98.69 93 SER A CA 1
ATOM 714 C C . SER A 1 93 ? -2.836 -11.906 4.641 1 98.69 93 SER A C 1
ATOM 716 O O . SER A 1 93 ? -2.484 -10.719 4.621 1 98.69 93 SER A O 1
ATOM 718 N N . GLY A 1 94 ? -2.623 -12.773 5.66 1 98 94 GLY A N 1
ATOM 719 C CA . GLY A 1 94 ? -1.841 -12.352 6.809 1 98 94 GLY A CA 1
ATOM 720 C C . GLY A 1 94 ? -0.429 -11.922 6.449 1 98 94 GLY A C 1
ATOM 721 O O . GLY A 1 94 ? 0.16 -12.453 5.504 1 98 94 GLY A O 1
ATOM 722 N N . LYS A 1 95 ? 0.098 -10.984 7.227 1 97.44 95 LYS A N 1
ATOM 723 C CA . LYS A 1 95 ? 1.431 -10.422 7.023 1 97.44 95 LYS A CA 1
ATOM 724 C C . LYS A 1 95 ? 2.242 -10.453 8.312 1 97.44 95 LYS A C 1
ATOM 726 O O . LYS A 1 95 ? 2.479 -9.414 8.93 1 97.44 95 LYS A O 1
ATOM 731 N N . PRO A 1 96 ? 2.727 -11.625 8.617 1 97.25 96 PRO A N 1
ATOM 732 C CA . PRO A 1 96 ? 3.508 -11.734 9.852 1 97.25 96 PRO A CA 1
ATOM 733 C C . PRO A 1 96 ? 4.734 -10.828 9.852 1 97.25 96 PRO A C 1
ATOM 735 O O . PRO A 1 96 ? 5.367 -10.633 8.812 1 97.25 96 PRO A O 1
ATOM 738 N N . ASP A 1 97 ? 5.082 -10.281 11.062 1 94.19 97 ASP A N 1
ATOM 739 C CA . ASP A 1 97 ? 6.246 -9.414 11.203 1 94.19 97 ASP A CA 1
ATOM 740 C C . ASP A 1 97 ? 7.488 -10.211 11.586 1 94.19 97 ASP A C 1
ATOM 742 O O . ASP A 1 97 ? 8.352 -9.719 12.312 1 94.19 97 ASP A O 1
ATOM 746 N N . ASP A 1 98 ? 7.555 -11.398 11.211 1 96.19 98 ASP A N 1
ATOM 747 C CA . ASP A 1 98 ? 8.68 -12.297 11.461 1 96.19 98 ASP A CA 1
ATOM 748 C C . ASP A 1 98 ? 9.312 -12.773 10.156 1 96.19 98 ASP A C 1
ATOM 750 O O . ASP A 1 98 ? 8.641 -13.391 9.328 1 96.19 98 ASP A O 1
ATOM 754 N N . ALA A 1 99 ? 10.562 -12.531 10.023 1 97.06 99 ALA A N 1
ATOM 755 C CA . ALA A 1 99 ? 11.273 -12.898 8.805 1 97.06 99 ALA A CA 1
ATOM 756 C C . ALA A 1 99 ? 11.188 -14.398 8.547 1 97.06 99 ALA A C 1
ATOM 758 O O . ALA A 1 99 ? 11.133 -14.836 7.395 1 97.06 99 ALA A O 1
ATOM 759 N N . GLU A 1 100 ? 11.156 -15.234 9.57 1 97.06 100 GLU A N 1
ATOM 760 C CA . GLU A 1 100 ? 11.156 -16.688 9.43 1 97.06 100 GLU A CA 1
ATOM 761 C C . GLU A 1 100 ? 9.867 -17.172 8.766 1 97.06 100 GLU A C 1
ATOM 763 O O . GLU A 1 100 ? 9.852 -18.219 8.109 1 97.06 100 GLU A O 1
ATOM 768 N N . ALA A 1 101 ? 8.812 -16.375 8.922 1 97.94 101 ALA A N 1
ATOM 769 C CA . ALA A 1 101 ? 7.535 -16.703 8.289 1 97.94 101 ALA A CA 1
ATOM 770 C C . ALA A 1 101 ? 7.648 -16.672 6.77 1 97.94 101 ALA A C 1
ATOM 772 O O . ALA A 1 101 ? 6.816 -17.25 6.07 1 97.94 101 ALA A O 1
ATOM 773 N N . TYR A 1 102 ? 8.719 -16 6.277 1 98.44 102 TYR A N 1
ATOM 774 C CA . TYR A 1 102 ? 8.844 -15.828 4.836 1 98.44 102 TYR A CA 1
ATOM 775 C C . TYR A 1 102 ? 10.07 -16.562 4.305 1 98.44 102 TYR A C 1
ATOM 777 O O . TYR A 1 102 ? 10.109 -16.938 3.133 1 98.44 102 TYR A O 1
ATOM 785 N N . LYS A 1 103 ? 11.07 -16.766 5.102 1 97.88 103 LYS A N 1
ATOM 786 C CA . LYS A 1 103 ? 12.32 -17.391 4.699 1 97.88 103 LYS A CA 1
ATOM 787 C C . LYS A 1 103 ? 12.125 -18.891 4.477 1 97.88 103 LYS A C 1
ATOM 789 O O . LYS A 1 103 ? 12.742 -19.484 3.586 1 97.88 103 LYS A O 1
ATOM 794 N N . ASP A 1 104 ? 11.305 -19.5 5.285 1 97.81 104 ASP A N 1
ATOM 795 C CA . ASP A 1 104 ? 11.023 -20.922 5.18 1 97.81 104 ASP A CA 1
ATOM 796 C C . ASP A 1 104 ? 10.016 -21.203 4.07 1 97.81 104 ASP A C 1
ATOM 798 O O . ASP A 1 104 ? 8.812 -21.016 4.262 1 97.81 104 ASP A O 1
ATOM 802 N N . GLY A 1 105 ? 10.5 -21.812 3.018 1 97.69 105 GLY A N 1
ATOM 803 C CA . GLY A 1 105 ? 9.648 -22.125 1.876 1 97.69 105 GLY A CA 1
ATOM 804 C C . GLY A 1 105 ? 8.508 -23.062 2.215 1 97.69 105 GLY A C 1
ATOM 805 O O . GLY A 1 105 ? 7.5 -23.094 1.51 1 97.69 105 GLY A O 1
ATOM 806 N N . HIS A 1 106 ? 8.633 -23.797 3.309 1 97.75 106 HIS A N 1
ATOM 807 C CA . HIS A 1 106 ? 7.594 -24.734 3.717 1 97.75 106 HIS A CA 1
ATOM 808 C C . HIS A 1 106 ? 6.344 -24 4.184 1 97.75 106 HIS A C 1
ATOM 810 O O . HIS A 1 106 ? 5.234 -24.516 4.086 1 97.75 106 HIS A O 1
ATOM 816 N N . ARG A 1 107 ? 6.512 -22.797 4.688 1 98.56 107 ARG A N 1
ATOM 817 C CA . ARG A 1 107 ? 5.352 -22.016 5.105 1 98.56 107 ARG A CA 1
ATOM 818 C C . ARG A 1 107 ? 4.445 -21.703 3.92 1 98.56 107 ARG A C 1
ATOM 820 O O . ARG A 1 107 ? 3.221 -21.75 4.035 1 98.56 107 ARG A O 1
ATOM 827 N N . TRP A 1 108 ? 5.023 -21.406 2.801 1 98.75 108 TRP A N 1
ATOM 828 C CA . TRP A 1 108 ? 4.285 -21.109 1.576 1 98.75 108 TRP A CA 1
ATOM 829 C C . TRP A 1 108 ? 3.59 -22.359 1.051 1 98.75 108 TRP A C 1
ATOM 831 O O . TRP A 1 108 ? 2.482 -22.281 0.512 1 98.75 108 TRP A O 1
ATOM 841 N N . VAL A 1 109 ? 4.254 -23.484 1.188 1 98.81 109 VAL A N 1
ATOM 842 C CA . VAL A 1 109 ? 3.689 -24.797 0.837 1 98.81 109 VAL A CA 1
ATOM 843 C C . VAL A 1 109 ? 2.467 -25.078 1.707 1 98.81 109 VAL A C 1
ATOM 845 O O . VAL A 1 109 ? 1.434 -25.531 1.208 1 98.81 109 VAL A O 1
ATOM 848 N N . ASP A 1 110 ? 2.637 -24.797 3.029 1 98.81 110 ASP A N 1
ATOM 849 C CA . ASP A 1 110 ? 1.531 -25 3.961 1 98.81 110 ASP A CA 1
ATOM 850 C C . ASP A 1 110 ? 0.322 -24.156 3.57 1 98.81 110 ASP A C 1
ATOM 852 O O . ASP A 1 110 ? -0.822 -24.578 3.734 1 98.81 110 ASP A O 1
ATOM 856 N N . ASP A 1 111 ? 0.556 -22.922 3.113 1 98.94 111 ASP A N 1
ATOM 857 C CA . ASP A 1 111 ? -0.526 -22.062 2.648 1 98.94 111 ASP A CA 1
ATOM 858 C C . ASP A 1 111 ? -1.285 -22.703 1.491 1 98.94 111 ASP A C 1
ATOM 860 O O . ASP A 1 111 ? -2.516 -22.781 1.515 1 98.94 111 ASP A O 1
ATOM 864 N N . LEU A 1 112 ? -0.543 -23.156 0.442 1 98.94 112 LEU A N 1
ATOM 865 C CA . LEU A 1 112 ? -1.164 -23.797 -0.708 1 98.94 112 LEU A CA 1
ATOM 866 C C . LEU A 1 112 ? -1.903 -25.062 -0.286 1 98.94 112 LEU A C 1
ATOM 868 O O . LEU A 1 112 ? -3.02 -25.312 -0.744 1 98.94 112 LEU A O 1
ATOM 872 N N . ALA A 1 113 ? -1.303 -25.859 0.583 1 98.81 113 ALA A N 1
ATOM 873 C CA . ALA A 1 113 ? -1.942 -27.078 1.079 1 98.81 113 ALA A CA 1
ATOM 874 C C . ALA A 1 113 ? -3.264 -26.766 1.771 1 98.81 113 ALA A C 1
ATOM 876 O O . ALA A 1 113 ? -4.254 -27.469 1.592 1 98.81 113 ALA A O 1
ATOM 877 N N . ALA A 1 114 ? -3.264 -25.703 2.566 1 98.88 114 ALA A N 1
ATOM 878 C CA . ALA A 1 114 ? -4.488 -25.281 3.244 1 98.88 114 ALA A CA 1
ATOM 879 C C . ALA A 1 114 ? -5.562 -24.875 2.238 1 98.88 114 ALA A C 1
ATOM 881 O O . ALA A 1 114 ? -6.734 -25.219 2.402 1 98.88 114 ALA A O 1
ATOM 882 N N . VAL A 1 115 ? -5.176 -24.156 1.187 1 98.88 115 VAL A N 1
ATOM 883 C CA . VAL A 1 115 ? -6.109 -23.734 0.146 1 98.88 115 VAL A CA 1
ATOM 884 C C . VAL A 1 115 ? -6.691 -24.953 -0.552 1 98.88 115 VAL A C 1
ATOM 886 O O . VAL A 1 115 ? -7.902 -25.047 -0.76 1 98.88 115 VAL A O 1
ATOM 889 N N . LEU A 1 116 ? -5.848 -25.922 -0.903 1 98.75 116 LEU A N 1
ATOM 890 C CA . LEU A 1 116 ? -6.285 -27.141 -1.589 1 98.75 116 LEU A CA 1
ATOM 891 C C . LEU A 1 116 ? -7.223 -27.953 -0.704 1 98.75 116 LEU A C 1
ATOM 893 O O . LEU A 1 116 ? -8.273 -28.422 -1.161 1 98.75 116 LEU A O 1
ATOM 897 N N . LYS A 1 117 ? -6.859 -28.094 0.545 1 98.31 117 LYS A N 1
ATOM 898 C CA . LYS A 1 117 ? -7.652 -28.875 1.485 1 98.31 117 LYS A CA 1
ATOM 899 C C . LYS A 1 117 ? -9.031 -28.25 1.702 1 98.31 117 LYS A C 1
ATOM 901 O O . LYS A 1 117 ? -10.055 -28.938 1.584 1 98.31 117 LYS A O 1
ATOM 906 N N . GLU A 1 118 ? -9.047 -26.984 1.958 1 98.25 118 GLU A N 1
ATOM 907 C CA . GLU A 1 118 ? -10.297 -26.312 2.336 1 98.25 118 GLU A CA 1
ATOM 908 C C . GLU A 1 118 ? -11.211 -26.125 1.128 1 98.25 118 GLU A C 1
ATOM 910 O O . GLU A 1 118 ? -12.438 -26.141 1.26 1 98.25 118 GLU A O 1
ATOM 915 N N . SER A 1 119 ? -10.617 -25.906 -0.016 1 97.94 119 SER A N 1
ATOM 916 C CA . SER A 1 119 ? -11.43 -25.766 -1.221 1 97.94 119 SER A CA 1
ATOM 917 C C . SER A 1 119 ? -11.922 -27.125 -1.716 1 97.94 119 SER A C 1
ATOM 919 O O . SER A 1 119 ? -12.812 -27.188 -2.559 1 97.94 119 SER A O 1
ATOM 921 N N . LYS A 1 120 ? -11.258 -28.172 -1.296 1 97.69 120 LYS A N 1
ATOM 922 C CA . LYS A 1 120 ? -11.547 -29.531 -1.74 1 97.69 120 LYS A CA 1
ATOM 923 C C . LYS A 1 120 ? -11.375 -29.656 -3.25 1 97.69 120 LYS A C 1
ATOM 925 O O . LYS A 1 120 ? -12.164 -30.344 -3.914 1 97.69 120 LYS A O 1
ATOM 930 N N . ALA A 1 121 ? -10.469 -28.984 -3.766 1 96.75 121 ALA A N 1
ATOM 931 C CA . ALA A 1 121 ? -10.18 -29.047 -5.195 1 96.75 121 ALA A CA 1
ATOM 932 C C . ALA A 1 121 ? -9.688 -30.438 -5.59 1 96.75 121 ALA A C 1
ATOM 934 O O . ALA A 1 121 ? -8.648 -30.906 -5.105 1 96.75 121 ALA A O 1
ATOM 935 N N . LYS A 1 122 ? -10.359 -31.031 -6.5 1 95.62 122 LYS A N 1
ATOM 936 C CA . LYS A 1 122 ? -9.992 -32.375 -6.945 1 95.62 122 LYS A CA 1
ATOM 937 C C . LYS A 1 122 ? -9.125 -32.312 -8.203 1 95.62 122 LYS A C 1
ATOM 939 O O . LYS A 1 122 ? -9.547 -31.766 -9.227 1 95.62 122 LYS A O 1
ATOM 944 N N . ASN A 1 123 ? -7.996 -32.875 -8.125 1 97.06 123 ASN A N 1
ATOM 945 C CA . ASN A 1 123 ? -7.047 -32.969 -9.227 1 97.06 123 ASN A CA 1
ATOM 946 C C . ASN A 1 123 ? -6.891 -31.625 -9.938 1 97.06 123 ASN A C 1
ATOM 948 O O . ASN A 1 123 ? -7.039 -31.531 -11.156 1 97.06 123 ASN A O 1
ATOM 952 N N . PRO A 1 124 ? -6.617 -30.594 -9.172 1 98.5 124 PRO A N 1
ATOM 953 C CA . PRO A 1 124 ? -6.504 -29.266 -9.781 1 98.5 124 PRO A CA 1
ATOM 954 C C . PRO A 1 124 ? -5.273 -29.141 -10.68 1 98.5 124 PRO A C 1
ATOM 956 O O . PRO A 1 124 ? -4.281 -29.844 -10.477 1 98.5 124 PRO A O 1
ATOM 959 N N . VAL A 1 125 ? -5.406 -28.281 -11.703 1 98.88 125 VAL A N 1
ATOM 960 C CA . VAL A 1 125 ? -4.227 -27.703 -12.336 1 98.88 125 VAL A CA 1
ATOM 961 C C . VAL A 1 125 ? -3.711 -26.531 -11.508 1 98.88 125 VAL A C 1
ATOM 963 O O . VAL A 1 125 ? -4.48 -25.625 -11.148 1 98.88 125 VAL A O 1
ATOM 966 N N . LEU A 1 126 ? -2.443 -26.578 -11.109 1 98.88 126 LEU A N 1
ATOM 967 C CA . LEU A 1 126 ? -1.811 -25.5 -10.367 1 98.88 126 LEU A CA 1
ATOM 968 C C . LEU A 1 126 ? -1.021 -24.594 -11.305 1 98.88 126 LEU A C 1
ATOM 970 O O . LEU A 1 126 ? -0.22 -25.062 -12.109 1 98.88 126 LEU A O 1
ATOM 974 N N . VAL A 1 127 ? -1.299 -23.297 -11.25 1 98.94 127 VAL A N 1
ATOM 975 C CA . VAL A 1 127 ? -0.618 -22.297 -12.07 1 98.94 127 VAL A CA 1
ATOM 976 C C . VAL A 1 127 ? 0.188 -21.359 -11.18 1 98.94 127 VAL A C 1
ATOM 978 O O . VAL A 1 127 ? -0.377 -20.641 -10.344 1 98.94 127 VAL A O 1
ATOM 981 N N . GLY A 1 128 ? 1.503 -21.359 -11.297 1 98.94 128 GLY A N 1
ATOM 982 C CA . GLY A 1 128 ? 2.367 -20.516 -10.477 1 98.94 128 GLY A CA 1
ATOM 983 C C . GLY A 1 128 ? 3.158 -19.516 -11.289 1 98.94 128 GLY A C 1
ATOM 984 O O . GLY A 1 128 ? 3.926 -19.891 -12.18 1 98.94 128 GLY A O 1
ATOM 985 N N . TRP A 1 129 ? 2.99 -18.266 -10.984 1 98.94 129 TRP A N 1
ATOM 986 C CA . TRP A 1 129 ? 3.703 -17.188 -11.656 1 98.94 129 TRP A CA 1
ATOM 987 C C . TRP A 1 129 ? 4.891 -16.719 -10.82 1 98.94 129 TRP A C 1
ATOM 989 O O . TRP A 1 129 ? 4.734 -16.375 -9.641 1 98.94 129 TRP A O 1
ATOM 999 N N . SER A 1 130 ? 6.086 -16.688 -11.453 1 98.81 130 SER A N 1
ATOM 1000 C CA . SER A 1 130 ? 7.266 -16.125 -10.805 1 98.81 130 SER A CA 1
ATOM 1001 C C . SER A 1 130 ? 7.523 -16.781 -9.445 1 98.81 130 SER A C 1
ATOM 1003 O O . SER A 1 130 ? 7.707 -18 -9.367 1 98.81 130 SER A O 1
ATOM 1005 N N . LEU A 1 131 ? 7.375 -16.125 -8.328 1 98.69 131 LEU A N 1
ATOM 1006 C CA . LEU A 1 131 ? 7.461 -16.672 -6.984 1 98.69 131 LEU A CA 1
ATOM 1007 C C . LEU A 1 131 ? 6.52 -17.875 -6.824 1 98.69 131 LEU A C 1
ATOM 1009 O O . LEU A 1 131 ? 6.836 -18.828 -6.113 1 98.69 131 LEU A O 1
ATOM 1013 N N . GLY A 1 132 ? 5.422 -17.828 -7.504 1 98.81 132 GLY A N 1
ATOM 1014 C CA . GLY A 1 132 ? 4.488 -18.953 -7.484 1 98.81 132 GLY A CA 1
ATOM 1015 C C . GLY A 1 132 ? 5.094 -20.234 -8 1 98.81 132 GLY A C 1
ATOM 1016 O O . GLY A 1 132 ? 4.672 -21.328 -7.617 1 98.81 132 GLY A O 1
ATOM 1017 N N . GLY A 1 133 ? 6.059 -20.109 -8.898 1 98.81 133 GLY A N 1
ATOM 1018 C CA . GLY A 1 133 ? 6.789 -21.281 -9.352 1 98.81 133 GLY A CA 1
ATOM 1019 C C . GLY A 1 133 ? 7.594 -21.953 -8.25 1 98.81 133 GLY A C 1
ATOM 1020 O O . GLY A 1 133 ? 7.656 -23.172 -8.172 1 98.81 133 GLY A O 1
ATOM 1021 N N . VAL A 1 134 ? 8.195 -21.156 -7.391 1 98.75 134 VAL A N 1
ATOM 1022 C CA . VAL A 1 134 ? 8.906 -21.688 -6.23 1 98.75 134 VAL A CA 1
ATOM 1023 C C . VAL A 1 134 ? 7.934 -22.453 -5.328 1 98.75 134 VAL A C 1
ATOM 1025 O O . VAL A 1 134 ? 8.242 -23.547 -4.852 1 98.75 134 VAL A O 1
ATOM 1028 N N . VAL A 1 135 ? 6.758 -21.875 -5.137 1 98.88 135 VAL A N 1
ATOM 1029 C CA . VAL A 1 135 ? 5.75 -22.5 -4.285 1 98.88 135 VAL A CA 1
ATOM 1030 C C . VAL A 1 135 ? 5.371 -23.859 -4.848 1 98.88 135 VAL A C 1
ATOM 1032 O O . VAL A 1 135 ? 5.273 -24.844 -4.105 1 98.88 135 VAL A O 1
ATOM 1035 N N . LEU A 1 136 ? 5.211 -23.953 -6.168 1 98.88 136 LEU A N 1
ATOM 1036 C CA . LEU A 1 136 ? 4.848 -25.219 -6.805 1 98.88 136 LEU A CA 1
ATOM 1037 C C . LEU A 1 136 ? 5.957 -26.25 -6.633 1 98.88 136 LEU A C 1
ATOM 1039 O O . LEU A 1 136 ? 5.695 -27.406 -6.273 1 98.88 136 LEU A O 1
ATOM 1043 N N . SER A 1 137 ? 7.234 -25.859 -6.887 1 98.88 137 SER A N 1
ATOM 1044 C CA . SER A 1 137 ? 8.352 -26.781 -6.734 1 98.88 137 SER A CA 1
ATOM 1045 C C . SER A 1 137 ? 8.492 -27.25 -5.289 1 98.88 137 SER A C 1
ATOM 1047 O O . SER A 1 137 ? 8.75 -28.422 -5.035 1 98.88 137 SER A O 1
ATOM 1049 N N . ASN A 1 138 ? 8.344 -26.297 -4.363 1 98.88 138 ASN A N 1
ATOM 1050 C CA . ASN A 1 138 ? 8.43 -26.656 -2.953 1 98.88 138 ASN A CA 1
ATOM 1051 C C . ASN A 1 138 ? 7.285 -27.578 -2.541 1 98.88 138 ASN A C 1
ATOM 1053 O O . ASN A 1 138 ? 7.469 -28.453 -1.697 1 98.88 138 ASN A O 1
ATOM 1057 N N . TYR A 1 139 ? 6.102 -27.344 -3.111 1 98.88 139 TYR A N 1
ATOM 1058 C CA . TYR A 1 139 ? 4.969 -28.234 -2.84 1 98.88 139 TYR A CA 1
ATOM 1059 C C . TYR A 1 139 ? 5.254 -29.641 -3.322 1 98.88 139 TYR A C 1
ATOM 1061 O O . TYR A 1 139 ? 5.027 -30.609 -2.592 1 98.88 139 TYR A O 1
ATOM 1069 N N . LEU A 1 140 ? 5.758 -29.797 -4.547 1 98.81 140 LEU A N 1
ATOM 1070 C CA . LEU A 1 140 ? 6.133 -31.109 -5.082 1 98.81 140 LEU A CA 1
ATOM 1071 C C . LEU A 1 140 ? 7.164 -31.781 -4.188 1 98.81 140 LEU A C 1
ATOM 1073 O O . LEU A 1 140 ? 7.09 -33 -3.955 1 98.81 140 LEU A O 1
ATOM 1077 N N . ALA A 1 141 ? 8.086 -31 -3.701 1 98.81 141 ALA A N 1
ATOM 1078 C CA . ALA A 1 141 ? 9.125 -31.547 -2.84 1 98.81 141 ALA A CA 1
ATOM 1079 C C . ALA A 1 141 ? 8.531 -32.125 -1.554 1 98.81 141 ALA A C 1
ATOM 1081 O O . ALA A 1 141 ? 8.93 -33.188 -1.101 1 98.81 141 ALA A O 1
ATOM 1082 N N . ALA A 1 142 ? 7.57 -31.422 -1.033 1 98.44 142 ALA A N 1
ATOM 1083 C CA . ALA A 1 142 ? 7.012 -31.766 0.271 1 98.44 142 ALA A CA 1
ATOM 1084 C C . ALA A 1 142 ? 5.941 -32.844 0.14 1 98.44 142 ALA A C 1
ATOM 1086 O O . ALA A 1 142 ? 5.844 -33.75 0.991 1 98.44 142 ALA A O 1
ATOM 1087 N N . HIS A 1 143 ? 5.109 -32.812 -1.017 1 98.06 143 HIS A N 1
ATOM 1088 C CA . HIS A 1 143 ? 3.891 -33.594 -1.032 1 98.06 143 HIS A CA 1
ATOM 1089 C C . HIS A 1 143 ? 3.844 -34.5 -2.258 1 98.06 143 HIS A C 1
ATOM 1091 O O . HIS A 1 143 ? 2.98 -35.375 -2.354 1 98.06 143 HIS A O 1
ATOM 1097 N N . GLY A 1 144 ? 4.777 -34.312 -3.131 1 98.06 144 GLY A N 1
ATOM 1098 C CA . GLY A 1 144 ? 4.617 -34.969 -4.418 1 98.06 144 GLY A CA 1
ATOM 1099 C C . GLY A 1 144 ? 3.445 -34.438 -5.219 1 98.06 144 GLY A C 1
ATOM 1100 O O . GLY A 1 144 ? 3.059 -33.281 -5.066 1 98.06 144 GLY A O 1
ATOM 1101 N N . ASP A 1 145 ? 2.998 -35.219 -6.168 1 97.56 145 ASP A N 1
ATOM 1102 C CA . ASP A 1 145 ? 1.947 -34.688 -7.035 1 97.56 145 ASP A CA 1
ATOM 1103 C C . ASP A 1 145 ? 0.664 -35.5 -6.898 1 97.56 145 ASP A C 1
ATOM 1105 O O . ASP A 1 145 ? -0.186 -35.5 -7.789 1 97.56 145 ASP A O 1
ATOM 1109 N N . ALA A 1 146 ? 0.513 -36.281 -5.781 1 96.31 146 ALA A N 1
ATOM 1110 C CA . ALA A 1 146 ? -0.736 -37 -5.57 1 96.31 146 ALA A CA 1
ATOM 1111 C C . ALA A 1 146 ? -1.922 -36.031 -5.496 1 96.31 146 ALA A C 1
ATOM 1113 O O . ALA A 1 146 ? -1.883 -35.031 -4.762 1 96.31 146 ALA A O 1
ATOM 1114 N N . GLY A 1 147 ? -2.914 -36.281 -6.273 1 96.06 147 GLY A N 1
ATOM 1115 C CA . GLY A 1 147 ? -4.121 -35.469 -6.266 1 96.06 147 GLY A CA 1
ATOM 1116 C C . GLY A 1 147 ? -3.992 -34.188 -7.07 1 96.06 147 GLY A C 1
ATOM 1117 O O . GLY A 1 147 ? -4.832 -33.312 -6.965 1 96.06 147 GLY A O 1
ATOM 1118 N N . ILE A 1 148 ? -2.971 -34.062 -7.867 1 98 148 ILE A N 1
ATOM 1119 C CA . ILE A 1 148 ? -2.77 -32.906 -8.734 1 98 148 ILE A CA 1
ATOM 1120 C C . ILE A 1 148 ? -2.959 -33.312 -10.195 1 98 148 ILE A C 1
ATOM 1122 O O . ILE A 1 148 ? -2.504 -34.375 -10.609 1 98 148 ILE A O 1
ATOM 1126 N N . GLY A 1 149 ? -3.586 -32.469 -10.945 1 98.19 149 GLY A N 1
ATOM 1127 C CA . GLY A 1 149 ? -3.852 -32.781 -12.344 1 98.19 149 GLY A CA 1
ATOM 1128 C C . GLY A 1 149 ? -2.729 -32.344 -13.266 1 98.19 149 GLY A C 1
ATOM 1129 O O . GLY A 1 149 ? -2.533 -32.938 -14.328 1 98.19 149 GLY A O 1
ATOM 1130 N N . GLY A 1 150 ? -2.059 -31.344 -12.969 1 98.62 150 GLY A N 1
ATOM 1131 C CA . GLY A 1 150 ? -0.973 -30.781 -13.75 1 98.62 150 GLY A CA 1
ATOM 1132 C C . GLY A 1 150 ? -0.448 -29.469 -13.172 1 98.62 150 GLY A C 1
ATOM 1133 O O . GLY A 1 150 ? -1.037 -28.922 -12.242 1 98.62 150 GLY A O 1
ATOM 1134 N N . LEU A 1 151 ? 0.675 -29.047 -13.68 1 98.88 151 LEU A N 1
ATOM 1135 C CA . LEU A 1 151 ? 1.301 -27.812 -13.211 1 98.88 151 LEU A CA 1
ATOM 1136 C C . LEU A 1 151 ? 1.706 -26.922 -14.383 1 98.88 151 LEU A C 1
ATOM 1138 O O . LEU A 1 151 ? 2.207 -27.422 -15.391 1 98.88 151 LEU A O 1
ATOM 1142 N N . ILE A 1 152 ? 1.463 -25.672 -14.242 1 98.94 152 ILE A N 1
ATOM 1143 C CA . ILE A 1 152 ? 1.954 -24.672 -15.188 1 98.94 152 ILE A CA 1
ATOM 1144 C C . ILE A 1 152 ? 2.816 -23.641 -14.461 1 98.94 152 ILE A C 1
ATOM 1146 O O . ILE A 1 152 ? 2.377 -23.047 -13.477 1 98.94 152 ILE A O 1
ATOM 1150 N N . TYR A 1 153 ? 4.047 -23.531 -14.844 1 98.94 153 TYR A N 1
ATOM 1151 C CA . TYR A 1 153 ? 4.914 -22.438 -14.414 1 98.94 153 TYR A CA 1
ATOM 1152 C C . TYR A 1 153 ? 4.871 -21.281 -15.414 1 98.94 153 TYR A C 1
ATOM 1154 O O . TYR A 1 153 ? 5.16 -21.453 -16.594 1 98.94 153 TYR A O 1
ATOM 1162 N N . VAL A 1 154 ? 4.496 -20.141 -14.977 1 98.94 154 VAL A N 1
ATOM 1163 C CA . VAL A 1 154 ? 4.48 -18.953 -15.812 1 98.94 154 VAL A CA 1
ATOM 1164 C C . VAL A 1 154 ? 5.605 -18.016 -15.391 1 98.94 154 VAL A C 1
ATOM 1166 O O . VAL A 1 154 ? 5.547 -17.406 -14.32 1 98.94 154 VAL A O 1
ATOM 1169 N N . ASP A 1 155 ? 6.57 -17.875 -16.266 1 98.94 155 ASP A N 1
ATOM 1170 C CA . ASP A 1 155 ? 7.77 -17.141 -15.867 1 98.94 155 ASP A CA 1
ATOM 1171 C C . ASP A 1 155 ? 8.188 -17.516 -14.445 1 98.94 155 ASP A C 1
ATOM 1173 O O . ASP A 1 155 ? 8.539 -16.641 -13.648 1 98.94 155 ASP A O 1
ATOM 1177 N N . GLY A 1 156 ? 8.109 -18.828 -14.172 1 98.75 156 GLY A N 1
ATOM 1178 C CA . GLY A 1 156 ? 8.352 -19.344 -12.836 1 98.75 156 GLY A CA 1
ATOM 1179 C C . GLY A 1 156 ? 9.812 -19.281 -12.422 1 98.75 156 GLY A C 1
ATOM 1180 O O . GLY A 1 156 ? 10.695 -19.594 -13.219 1 98.75 156 GLY A O 1
ATOM 1181 N N . VAL A 1 157 ? 10.055 -18.859 -11.258 1 98.38 157 VAL A N 1
ATOM 1182 C CA . VAL A 1 157 ? 11.391 -19 -10.68 1 98.38 157 VAL A CA 1
ATOM 1183 C C . VAL A 1 157 ? 11.68 -20.469 -10.375 1 98.38 157 VAL A C 1
ATOM 1185 O O . VAL A 1 157 ? 10.977 -21.094 -9.586 1 98.38 157 VAL A O 1
ATOM 1188 N N . ILE A 1 158 ? 12.703 -21 -11.047 1 98.62 158 ILE A N 1
ATOM 1189 C CA . ILE A 1 158 ? 13.094 -22.391 -10.836 1 98.62 158 ILE A CA 1
ATOM 1190 C C . ILE A 1 158 ? 14.047 -22.484 -9.648 1 98.62 158 ILE A C 1
ATOM 1192 O O . ILE A 1 158 ? 13.836 -23.281 -8.734 1 98.62 158 ILE A O 1
ATOM 1196 N N . GLU A 1 159 ? 15.047 -21.656 -9.641 1 97.62 159 GLU A N 1
ATOM 1197 C CA . GLU A 1 159 ? 15.977 -21.406 -8.539 1 97.62 159 GLU A CA 1
ATOM 1198 C C . GLU A 1 159 ? 16.375 -19.922 -8.477 1 97.62 159 GLU A C 1
ATOM 1200 O O . GLU A 1 159 ? 16.266 -19.203 -9.469 1 97.62 159 GLU A O 1
ATOM 1205 N N . ILE A 1 160 ? 16.781 -19.547 -7.273 1 94.94 160 ILE A N 1
ATOM 1206 C CA . ILE A 1 160 ? 17.297 -18.188 -7.113 1 94.94 160 ILE A CA 1
ATOM 1207 C C . ILE A 1 160 ? 18.812 -18.172 -7.281 1 94.94 160 ILE A C 1
ATOM 1209 O O . ILE A 1 160 ? 19.547 -18.25 -6.301 1 94.94 160 ILE A O 1
ATOM 1213 N N . LYS A 1 161 ? 19.219 -18.125 -8.531 1 94.94 161 LYS A N 1
ATOM 1214 C CA . LYS A 1 161 ? 20.625 -18.125 -8.922 1 94.94 161 LYS A CA 1
ATOM 1215 C C . LYS A 1 161 ? 20.906 -17.078 -10.008 1 94.94 161 LYS A C 1
ATOM 1217 O O . LYS A 1 161 ? 20.047 -16.812 -10.844 1 94.94 161 LYS A O 1
ATOM 1222 N N . PRO A 1 162 ? 22.031 -16.531 -10.031 1 93.62 162 PRO A N 1
ATOM 1223 C CA . PRO A 1 162 ? 22.359 -15.461 -10.969 1 93.62 162 PRO A CA 1
ATOM 1224 C C . PRO A 1 162 ? 22.203 -15.883 -12.43 1 93.62 162 PRO A C 1
ATOM 1226 O O . PRO A 1 162 ? 21.938 -15.047 -13.289 1 93.62 162 PRO A O 1
ATOM 1229 N N . ASP A 1 163 ? 22.359 -17.156 -12.727 1 95.88 163 ASP A N 1
ATOM 1230 C CA . ASP A 1 163 ? 22.25 -17.625 -14.102 1 95.88 163 ASP A CA 1
ATOM 1231 C C . ASP A 1 163 ? 20.797 -17.656 -14.562 1 95.88 163 ASP A C 1
ATOM 1233 O O . ASP A 1 163 ? 20.516 -17.641 -15.758 1 95.88 163 ASP A O 1
ATOM 1237 N N . LEU A 1 164 ? 19.906 -17.703 -13.617 1 97.81 164 LEU A N 1
ATOM 1238 C CA . LEU A 1 164 ? 18.484 -17.859 -13.938 1 97.81 164 LEU A CA 1
ATOM 1239 C C . LEU A 1 164 ? 17.734 -16.562 -13.742 1 97.81 164 LEU A C 1
ATOM 1241 O O . LEU A 1 164 ? 16.641 -16.375 -14.289 1 97.81 164 LEU A O 1
ATOM 1245 N N . ILE A 1 165 ? 18.281 -15.641 -12.938 1 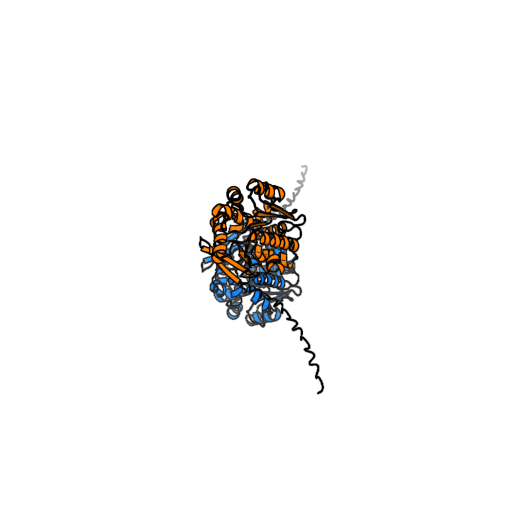97.5 165 ILE A N 1
ATOM 1246 C CA . ILE A 1 165 ? 17.609 -14.398 -12.562 1 97.5 165 ILE A CA 1
ATOM 1247 C C . ILE A 1 165 ? 18.375 -13.203 -13.141 1 97.5 165 ILE A C 1
ATOM 1249 O O . ILE A 1 165 ? 19.594 -13.094 -12.969 1 97.5 165 ILE A O 1
ATOM 1253 N N . THR A 1 166 ? 17.688 -12.281 -13.859 1 97.56 166 THR A N 1
ATOM 1254 C CA . THR A 1 166 ? 18.312 -11.039 -14.32 1 97.56 166 THR A CA 1
ATOM 1255 C C . THR A 1 166 ? 18.641 -10.125 -13.148 1 97.56 166 THR A C 1
ATOM 1257 O O . THR A 1 166 ? 17.766 -9.836 -12.32 1 97.56 166 THR A O 1
ATOM 1260 N N . PRO A 1 167 ? 19.859 -9.648 -13.031 1 96.62 167 PRO A N 1
ATOM 1261 C CA . PRO A 1 167 ? 20.234 -8.844 -11.875 1 96.62 167 PRO A CA 1
ATOM 1262 C C . PRO A 1 167 ? 19.625 -7.438 -11.906 1 96.62 167 PRO A C 1
ATOM 1264 O O . PRO A 1 167 ? 19.719 -6.75 -12.922 1 96.62 167 PRO A O 1
ATOM 1267 N N . HIS A 1 168 ? 19.031 -7.066 -10.898 1 97.44 168 HIS A N 1
ATOM 1268 C CA . HIS A 1 168 ? 18.578 -5.707 -10.602 1 97.44 168 HIS A CA 1
ATOM 1269 C C . HIS A 1 168 ? 18.875 -5.34 -9.148 1 97.44 168 HIS A C 1
ATOM 1271 O O . HIS A 1 168 ? 17.953 -5.059 -8.375 1 97.44 168 HIS A O 1
ATOM 1277 N N . PRO A 1 169 ? 20.141 -5.262 -8.773 1 96.56 169 PRO A N 1
ATOM 1278 C CA . PRO A 1 169 ? 20.484 -5.117 -7.359 1 96.56 169 PRO A CA 1
ATOM 1279 C C . PRO A 1 169 ? 19.891 -3.863 -6.727 1 96.56 169 PRO A C 1
ATOM 1281 O O . PRO A 1 169 ? 19.5 -3.885 -5.555 1 96.56 169 PRO A O 1
ATOM 1284 N N . GLU A 1 170 ? 19.797 -2.799 -7.445 1 97.69 170 GLU A N 1
ATOM 1285 C CA . GLU A 1 170 ? 19.25 -1.56 -6.895 1 97.69 170 GLU A CA 1
ATOM 1286 C C . GLU A 1 170 ? 17.766 -1.694 -6.578 1 97.69 170 GLU A C 1
ATOM 1288 O O . GLU A 1 170 ? 17.281 -1.112 -5.605 1 97.69 170 GLU A O 1
ATOM 1293 N N . VAL A 1 171 ? 17.062 -2.42 -7.441 1 98.06 171 VAL A N 1
ATOM 1294 C CA . VAL A 1 171 ? 15.625 -2.605 -7.227 1 98.06 171 VAL A CA 1
ATOM 1295 C C . VAL A 1 171 ? 15.398 -3.418 -5.957 1 98.06 171 VAL A C 1
ATOM 1297 O O . VAL A 1 171 ? 14.586 -3.039 -5.109 1 98.06 171 VAL A O 1
ATOM 1300 N N . TYR A 1 172 ? 16.156 -4.469 -5.793 1 96.81 172 TYR A N 1
ATOM 1301 C CA . TYR A 1 172 ? 15.953 -5.332 -4.629 1 96.81 172 TYR A CA 1
ATOM 1302 C C . TYR A 1 172 ? 16.453 -4.656 -3.359 1 96.81 172 TYR A C 1
ATOM 1304 O O . TYR A 1 172 ? 15.883 -4.84 -2.283 1 96.81 172 TYR A O 1
ATOM 1312 N N . ALA A 1 173 ? 17.562 -3.889 -3.486 1 97.81 173 ALA A N 1
ATOM 1313 C CA . ALA A 1 173 ? 18 -3.076 -2.354 1 97.81 173 ALA A CA 1
ATOM 1314 C C . ALA A 1 173 ? 16.922 -2.064 -1.957 1 97.81 173 ALA A C 1
ATOM 1316 O O . ALA A 1 173 ? 16.703 -1.825 -0.769 1 97.81 173 ALA A O 1
ATOM 1317 N N . GLY A 1 174 ? 16.281 -1.434 -2.922 1 98.5 174 GLY A N 1
ATOM 1318 C CA . GLY A 1 174 ? 15.195 -0.501 -2.662 1 98.5 174 GLY A CA 1
ATOM 1319 C C . GLY A 1 174 ? 13.992 -1.152 -2.006 1 98.5 174 GLY A C 1
ATOM 1320 O O . GLY A 1 174 ? 13.391 -0.58 -1.099 1 98.5 174 GLY A O 1
ATOM 1321 N N . LEU A 1 175 ? 13.672 -2.359 -2.465 1 98.25 175 LEU A N 1
ATOM 1322 C CA . LEU A 1 175 ? 12.562 -3.098 -1.866 1 98.25 175 LEU A CA 1
ATOM 1323 C C . LEU A 1 175 ? 12.852 -3.414 -0.402 1 98.25 175 LEU A C 1
ATOM 1325 O O . LEU A 1 175 ? 11.93 -3.471 0.416 1 98.25 175 LEU A O 1
ATOM 1329 N N . ALA A 1 176 ? 14.117 -3.57 -0.086 1 97.38 176 ALA A N 1
ATOM 1330 C CA . ALA A 1 176 ? 14.523 -3.932 1.269 1 97.38 176 ALA A CA 1
ATOM 1331 C C . ALA A 1 176 ? 14.773 -2.688 2.117 1 97.38 176 ALA A C 1
ATOM 1333 O O . ALA A 1 176 ? 15.023 -2.787 3.32 1 97.38 176 ALA A O 1
ATOM 1334 N N . SER A 1 177 ? 14.727 -1.52 1.504 1 97.19 177 SER A N 1
ATOM 1335 C CA . SER A 1 177 ? 15.094 -0.28 2.178 1 97.19 177 SER A CA 1
ATOM 1336 C C . SER A 1 177 ? 14.109 0.062 3.289 1 97.19 177 SER A C 1
ATOM 1338 O O . SER A 1 177 ? 12.898 -0.135 3.137 1 97.19 177 SER A O 1
ATOM 1340 N N . LYS A 1 178 ? 14.625 0.659 4.324 1 94.75 178 LYS A N 1
ATOM 1341 C CA . LYS A 1 178 ? 13.781 1.166 5.402 1 94.75 178 LYS A CA 1
ATOM 1342 C C . LYS A 1 178 ? 13.227 2.545 5.062 1 94.75 178 LYS A C 1
ATOM 1344 O O . LYS A 1 178 ? 12.305 3.027 5.719 1 94.75 178 LYS A O 1
ATOM 1349 N N . ASP A 1 179 ? 13.812 3.189 4.148 1 95.56 179 ASP A N 1
ATOM 1350 C CA . ASP A 1 179 ? 13.352 4.508 3.727 1 95.56 179 ASP A CA 1
ATOM 1351 C C . ASP A 1 179 ? 12.078 4.402 2.895 1 95.56 179 ASP A C 1
ATOM 1353 O O . ASP A 1 179 ? 12.055 3.73 1.861 1 95.56 179 ASP A O 1
ATOM 1357 N N . LEU A 1 180 ? 11.102 5.102 3.289 1 97.44 180 LEU A N 1
ATOM 1358 C CA . LEU A 1 180 ? 9.781 5.004 2.686 1 97.44 180 LEU A CA 1
ATOM 1359 C C . LEU A 1 180 ? 9.836 5.348 1.201 1 97.44 180 LEU A C 1
ATOM 1361 O O . LEU A 1 180 ? 9.352 4.582 0.364 1 97.44 180 LEU A O 1
ATOM 1365 N N . ARG A 1 181 ? 10.438 6.492 0.838 1 97.88 181 ARG A N 1
ATOM 1366 C CA . ARG A 1 181 ? 10.508 6.941 -0.549 1 97.88 181 ARG A CA 1
ATOM 1367 C C . ARG A 1 181 ? 11.219 5.914 -1.423 1 97.88 181 ARG A C 1
ATOM 1369 O O . ARG A 1 181 ? 10.719 5.543 -2.486 1 97.88 181 ARG A O 1
ATOM 1376 N N . THR A 1 182 ? 12.367 5.445 -0.929 1 98 182 THR A N 1
ATOM 1377 C CA . THR A 1 182 ? 13.18 4.488 -1.668 1 98 182 THR A CA 1
ATOM 1378 C C . THR A 1 182 ? 12.414 3.186 -1.89 1 98 182 THR A C 1
ATOM 1380 O O . THR A 1 182 ? 12.414 2.641 -2.996 1 98 182 THR A O 1
ATOM 1383 N N . HIS A 1 183 ? 11.719 2.732 -0.856 1 98.56 183 HIS A N 1
ATOM 1384 C CA . HIS A 1 183 ? 10.953 1.495 -0.949 1 98.56 183 HIS A CA 1
ATOM 1385 C C . HIS A 1 183 ? 9.82 1.623 -1.964 1 98.56 183 HIS A C 1
ATOM 1387 O O . HIS A 1 183 ? 9.664 0.766 -2.836 1 98.56 183 HIS A O 1
ATOM 1393 N N . LEU A 1 184 ? 9.078 2.701 -1.884 1 98.81 184 LEU A N 1
ATOM 1394 C CA . LEU A 1 184 ? 7.934 2.893 -2.766 1 98.81 184 LEU A CA 1
ATOM 1395 C C . LEU A 1 184 ? 8.383 3.025 -4.219 1 98.81 184 LEU A C 1
ATOM 1397 O O . LEU A 1 184 ? 7.738 2.486 -5.121 1 98.81 184 LEU A O 1
ATOM 1401 N N . ASP A 1 185 ? 9.469 3.725 -4.484 1 98.75 185 ASP A N 1
ATOM 1402 C CA . ASP A 1 185 ? 9.984 3.863 -5.84 1 98.75 185 ASP A CA 1
ATOM 1403 C C . ASP A 1 185 ? 10.461 2.52 -6.387 1 98.75 185 ASP A C 1
ATOM 1405 O O . ASP A 1 185 ? 10.312 2.24 -7.578 1 98.75 185 ASP A O 1
ATOM 1409 N N . ALA A 1 186 ? 11.031 1.714 -5.508 1 98.81 186 ALA A N 1
ATOM 1410 C CA . ALA A 1 186 ? 11.484 0.388 -5.922 1 98.81 186 ALA A CA 1
ATOM 1411 C C . ALA A 1 186 ? 10.297 -0.51 -6.266 1 98.81 186 ALA A C 1
ATOM 1413 O O . ALA A 1 186 ? 10.367 -1.312 -7.199 1 98.81 186 ALA A O 1
ATOM 1414 N N . VAL A 1 187 ? 9.195 -0.392 -5.531 1 98.88 187 VAL A N 1
ATOM 1415 C CA . VAL A 1 187 ? 7.984 -1.146 -5.832 1 98.88 187 VAL A CA 1
ATOM 1416 C C . VAL A 1 187 ? 7.504 -0.814 -7.242 1 98.88 187 VAL A C 1
ATOM 1418 O O . VAL A 1 187 ? 7.195 -1.715 -8.031 1 98.88 187 VAL A O 1
ATOM 1421 N N . ARG A 1 188 ? 7.484 0.458 -7.57 1 98.88 188 ARG A N 1
ATOM 1422 C CA . ARG A 1 188 ? 7.059 0.899 -8.891 1 98.88 188 ARG A CA 1
ATOM 1423 C C . ARG A 1 188 ? 7.996 0.365 -9.977 1 98.88 188 ARG A C 1
ATOM 1425 O O . ARG A 1 188 ? 7.539 -0.095 -11.023 1 98.88 188 ARG A O 1
ATOM 1432 N N . THR A 1 189 ? 9.273 0.465 -9.727 1 98.81 189 THR A N 1
ATOM 1433 C CA . THR A 1 189 ? 10.266 0.016 -10.703 1 98.81 189 THR A CA 1
ATOM 1434 C C . THR A 1 189 ? 10.148 -1.487 -10.938 1 98.81 189 THR A C 1
ATOM 1436 O O . THR A 1 189 ? 10.172 -1.943 -12.086 1 98.81 189 THR A O 1
ATOM 1439 N N . PHE A 1 190 ? 10 -2.238 -9.844 1 98.88 190 PHE A N 1
ATOM 1440 C CA . PHE A 1 190 ? 9.844 -3.682 -9.961 1 98.88 190 PHE A CA 1
ATOM 1441 C C . PHE A 1 190 ? 8.609 -4.02 -10.797 1 98.88 190 PHE A C 1
ATOM 1443 O O . PHE A 1 190 ? 8.672 -4.859 -11.695 1 98.88 190 PHE A O 1
ATOM 1450 N N . LEU A 1 191 ? 7.508 -3.377 -10.453 1 98.88 191 LEU A N 1
ATOM 1451 C CA . LEU A 1 191 ? 6.273 -3.641 -11.188 1 98.88 191 LEU A CA 1
ATOM 1452 C C . LEU A 1 191 ? 6.461 -3.361 -12.672 1 98.88 191 LEU A C 1
ATOM 1454 O O . LEU A 1 191 ? 6.02 -4.145 -13.516 1 98.88 191 LEU A O 1
ATOM 1458 N N . ALA A 1 192 ? 7.094 -2.25 -12.977 1 98.75 192 ALA A N 1
ATOM 1459 C CA . ALA A 1 192 ? 7.316 -1.896 -14.375 1 98.75 192 ALA A CA 1
ATOM 1460 C C . ALA A 1 192 ? 8.164 -2.953 -15.078 1 98.75 192 ALA A C 1
ATOM 1462 O O . ALA A 1 192 ? 7.945 -3.244 -16.266 1 98.75 192 ALA A O 1
ATOM 1463 N N . LEU A 1 193 ? 9.102 -3.562 -14.391 1 98.81 193 LEU A N 1
ATOM 1464 C CA . LEU A 1 193 ? 9.992 -4.574 -14.961 1 98.81 193 LEU A CA 1
ATOM 1465 C C . LEU A 1 193 ? 9.219 -5.844 -15.297 1 98.81 193 LEU A C 1
ATOM 1467 O O . LEU A 1 193 ? 9.711 -6.691 -16.047 1 98.81 193 LEU A O 1
ATOM 1471 N N . CYS A 1 194 ? 8.008 -6.027 -14.766 1 98.81 194 CYS A N 1
ATOM 1472 C CA . CYS A 1 194 ? 7.223 -7.234 -14.992 1 98.81 194 CYS A CA 1
ATOM 1473 C C . CYS A 1 194 ? 6.656 -7.254 -16.406 1 98.81 194 CYS A C 1
ATOM 1475 O O . CYS A 1 194 ? 6.191 -8.297 -16.875 1 98.81 194 CYS A O 1
ATOM 1477 N N . PHE A 1 195 ? 6.754 -6.102 -17.141 1 98.88 195 PHE A N 1
ATOM 1478 C CA . PHE A 1 195 ? 6.031 -6.008 -18.391 1 98.88 195 PHE A CA 1
ATOM 1479 C C . PHE A 1 195 ? 6.945 -5.516 -19.516 1 98.88 195 PHE A C 1
ATOM 1481 O O . PHE A 1 195 ? 7.707 -4.562 -19.328 1 98.88 195 PHE A O 1
ATOM 1488 N N . GLN A 1 196 ? 6.871 -6.254 -20.594 1 98.75 196 GLN A N 1
ATOM 1489 C CA . GLN A 1 196 ? 7.434 -5.695 -21.828 1 98.75 196 GLN A CA 1
ATOM 1490 C C . GLN A 1 196 ? 6.531 -4.605 -22.391 1 98.75 196 GLN A C 1
ATOM 1492 O O . GLN A 1 196 ? 7.012 -3.533 -22.766 1 98.75 196 GLN A O 1
ATOM 1497 N N . THR A 1 197 ? 5.297 -4.957 -22.516 1 98.19 197 THR A N 1
ATOM 1498 C CA . THR A 1 197 ? 4.266 -3.969 -22.812 1 98.19 197 THR A CA 1
ATOM 1499 C C . THR A 1 197 ? 3.506 -3.584 -21.547 1 98.19 197 THR A C 1
ATOM 1501 O O . THR A 1 197 ? 2.77 -4.398 -20.984 1 98.19 197 THR A O 1
ATOM 1504 N N . GLN A 1 198 ? 3.674 -2.301 -21.188 1 98.31 198 GLN A N 1
ATOM 1505 C CA . GLN A 1 198 ? 3.051 -1.846 -19.953 1 98.31 198 GLN A CA 1
ATOM 1506 C C . GLN A 1 198 ? 1.529 -1.924 -20.031 1 98.31 198 GLN A C 1
ATOM 1508 O O . GLN A 1 198 ? 0.947 -1.636 -21.078 1 98.31 198 GLN A O 1
ATOM 1513 N N . PRO A 1 199 ? 0.865 -2.295 -18.938 1 98.19 199 PRO A N 1
ATOM 1514 C CA . PRO A 1 199 ? -0.596 -2.186 -18.922 1 98.19 199 PRO A CA 1
ATOM 1515 C C . PRO A 1 199 ? -1.081 -0.749 -19.109 1 98.19 199 PRO A C 1
ATOM 1517 O O . PRO A 1 199 ? -0.285 0.19 -19.031 1 98.19 199 PRO A O 1
ATOM 1520 N N . ASP A 1 200 ? -2.385 -0.667 -19.422 1 97.81 200 ASP A N 1
ATOM 1521 C CA . ASP A 1 200 ? -2.951 0.679 -19.422 1 97.81 200 ASP A CA 1
ATOM 1522 C C . ASP A 1 200 ? -2.822 1.32 -18.047 1 97.81 200 ASP A C 1
ATOM 1524 O O . ASP A 1 200 ? -2.596 0.626 -17.047 1 97.81 200 ASP A O 1
ATOM 1528 N N . ARG A 1 201 ? -2.971 2.594 -17.984 1 97 201 ARG A N 1
ATOM 1529 C CA . ARG A 1 201 ? -2.686 3.371 -16.781 1 97 201 ARG A CA 1
ATOM 1530 C C . ARG A 1 201 ? -3.504 2.869 -15.602 1 97 201 ARG A C 1
ATOM 1532 O O . ARG A 1 201 ? -2.967 2.674 -14.508 1 97 201 ARG A O 1
ATOM 1539 N N . SER A 1 202 ? -4.797 2.666 -15.773 1 97.25 202 SER A N 1
ATOM 1540 C CA . SER A 1 202 ? -5.676 2.248 -14.68 1 97.25 202 SER A CA 1
ATOM 1541 C C . SER A 1 202 ? -5.266 0.888 -14.133 1 97.25 202 SER A C 1
ATOM 1543 O O . SER A 1 202 ? -5.246 0.684 -12.914 1 97.25 202 SER A O 1
ATOM 1545 N N . THR A 1 203 ? -4.934 -0.039 -15.031 1 98.31 203 THR A N 1
ATOM 1546 C CA . THR A 1 203 ? -4.492 -1.367 -14.617 1 98.31 203 THR A CA 1
ATOM 1547 C C . THR A 1 203 ? -3.154 -1.29 -13.891 1 98.31 203 THR A C 1
ATOM 1549 O O . THR A 1 203 ? -2.99 -1.885 -12.82 1 98.31 203 THR A O 1
ATOM 1552 N N . PHE A 1 204 ? -2.232 -0.493 -14.477 1 98.75 204 PHE A N 1
ATOM 1553 C CA . PHE A 1 204 ? -0.925 -0.357 -13.844 1 98.75 204 PHE A CA 1
ATOM 1554 C C . PHE A 1 204 ? -1.057 0.226 -12.445 1 98.75 204 PHE A C 1
ATOM 1556 O O . PHE A 1 204 ? -0.456 -0.282 -11.492 1 98.75 204 PHE A O 1
ATOM 1563 N N . GLU A 1 205 ? -1.863 1.247 -12.289 1 98.75 205 GLU A N 1
ATOM 1564 C CA . GLU A 1 205 ? -2.014 1.929 -11.008 1 98.75 205 GLU A CA 1
ATOM 1565 C C . GLU A 1 205 ? -2.693 1.028 -9.977 1 98.75 205 GLU A C 1
ATOM 1567 O O . GLU A 1 205 ? -2.369 1.08 -8.789 1 98.75 205 GLU A O 1
ATOM 1572 N N . ARG A 1 206 ? -3.619 0.201 -10.422 1 98.75 206 ARG A N 1
ATOM 1573 C CA . ARG A 1 206 ? -4.219 -0.761 -9.5 1 98.75 206 ARG A CA 1
ATOM 1574 C C . ARG A 1 206 ? -3.189 -1.78 -9.023 1 98.75 206 ARG A C 1
ATOM 1576 O O . ARG A 1 206 ? -3.107 -2.076 -7.832 1 98.75 206 ARG A O 1
ATOM 1583 N N . LEU A 1 207 ? -2.436 -2.293 -9.969 1 98.94 207 LEU A N 1
ATOM 1584 C CA . LEU A 1 207 ? -1.412 -3.273 -9.625 1 98.94 207 LEU A CA 1
ATOM 1585 C C . LEU A 1 207 ? -0.34 -2.652 -8.734 1 98.94 207 LEU A C 1
ATOM 1587 O O . LEU A 1 207 ? 0.186 -3.311 -7.836 1 98.94 207 LEU A O 1
ATOM 1591 N N . LEU A 1 208 ? -0.024 -1.396 -9.008 1 98.94 208 LEU A N 1
ATOM 1592 C CA . LEU A 1 208 ? 0.963 -0.686 -8.195 1 98.94 208 LEU A CA 1
ATOM 1593 C C . LEU A 1 208 ? 0.465 -0.497 -6.77 1 98.94 208 LEU A C 1
ATOM 1595 O O . LEU A 1 208 ? 1.204 -0.739 -5.812 1 98.94 208 LEU A O 1
ATOM 1599 N N . SER A 1 209 ? -0.785 -0.064 -6.641 1 98.88 209 SER A N 1
ATOM 1600 C CA . SER A 1 209 ? -1.392 0.071 -5.32 1 98.88 209 SER A CA 1
ATOM 1601 C C . SER A 1 209 ? -1.384 -1.256 -4.57 1 98.88 209 SER A C 1
ATOM 1603 O O . SER A 1 209 ? -1.047 -1.304 -3.385 1 98.88 209 SER A O 1
ATOM 1605 N N . ASN A 1 210 ? -1.729 -2.26 -5.273 1 98.88 210 ASN A N 1
ATOM 1606 C CA . ASN A 1 210 ? -1.711 -3.596 -4.688 1 98.88 210 ASN A CA 1
ATOM 1607 C C . ASN A 1 210 ? -0.31 -3.988 -4.23 1 98.88 210 ASN A C 1
ATOM 1609 O O . ASN A 1 210 ? -0.133 -4.484 -3.115 1 98.88 210 ASN A O 1
ATOM 1613 N N . ALA A 1 211 ? 0.641 -3.795 -5.07 1 98.94 211 ALA A N 1
ATOM 1614 C CA . ALA A 1 211 ? 2.025 -4.152 -4.77 1 98.94 211 ALA A CA 1
ATOM 1615 C C . ALA A 1 211 ? 2.518 -3.434 -3.516 1 98.94 211 ALA A C 1
ATOM 1617 O O . ALA A 1 211 ? 3.256 -4.012 -2.713 1 98.94 211 ALA A O 1
ATOM 1618 N N . ALA A 1 212 ? 2.068 -2.242 -3.334 1 98.81 212 ALA A N 1
ATOM 1619 C CA . ALA A 1 212 ? 2.537 -1.409 -2.23 1 98.81 212 ALA A CA 1
ATOM 1620 C C . ALA A 1 212 ? 2.006 -1.92 -0.894 1 98.81 212 ALA A C 1
ATOM 1622 O O . ALA A 1 212 ? 2.514 -1.549 0.166 1 98.81 212 ALA A O 1
ATOM 1623 N N . THR A 1 213 ? 0.98 -2.736 -0.921 1 98.06 213 THR A N 1
ATOM 1624 C CA . THR A 1 213 ? 0.388 -3.227 0.318 1 98.06 213 THR A CA 1
ATOM 1625 C C . THR A 1 213 ? 1.192 -4.398 0.875 1 98.06 213 THR A C 1
ATOM 1627 O O . THR A 1 213 ? 0.931 -4.867 1.984 1 98.06 213 THR A O 1
ATOM 1630 N N . ALA A 1 214 ? 2.145 -4.926 0.11 1 98.5 214 ALA A N 1
ATOM 1631 C CA . ALA A 1 214 ? 2.906 -6.098 0.531 1 98.5 214 ALA A CA 1
ATOM 1632 C C . ALA A 1 214 ? 3.746 -5.793 1.768 1 98.5 214 ALA A C 1
ATOM 1634 O O . ALA A 1 214 ? 4.195 -4.66 1.956 1 98.5 214 ALA A O 1
ATOM 1635 N N . SER A 1 215 ? 3.988 -6.809 2.578 1 97.81 215 SER A N 1
ATOM 1636 C CA . SER A 1 215 ? 4.797 -6.699 3.787 1 97.81 215 SER A CA 1
ATOM 1637 C C . SER A 1 215 ? 6.234 -6.301 3.459 1 97.81 215 SER A C 1
ATOM 1639 O O . SER A 1 215 ? 6.879 -6.93 2.617 1 97.81 215 SER A O 1
ATOM 1641 N N . TRP A 1 216 ? 6.66 -5.273 4.223 1 96.62 216 TRP A N 1
ATOM 1642 C CA . TRP A 1 216 ? 8.047 -4.836 4.066 1 96.62 216 TRP A CA 1
ATOM 1643 C C . TRP A 1 216 ? 9.008 -5.926 4.523 1 96.62 216 TRP A C 1
ATOM 1645 O O . TRP A 1 216 ? 10.062 -6.125 3.912 1 96.62 216 TRP A O 1
ATOM 1655 N N . VAL A 1 217 ? 8.695 -6.617 5.566 1 97.19 217 VAL A N 1
ATOM 1656 C CA . VAL A 1 217 ? 9.516 -7.715 6.066 1 97.19 217 VAL A CA 1
ATOM 1657 C C . VAL A 1 217 ? 9.586 -8.828 5.023 1 97.19 217 VAL A C 1
ATOM 1659 O O . VAL A 1 217 ? 10.656 -9.398 4.781 1 97.19 217 VAL A O 1
ATOM 1662 N N . MET A 1 218 ? 8.445 -9.109 4.461 1 98.25 218 MET A N 1
ATOM 1663 C CA . MET A 1 218 ? 8.398 -10.133 3.422 1 98.25 218 MET A CA 1
ATOM 1664 C C . MET A 1 218 ? 9.289 -9.75 2.242 1 98.25 218 MET A C 1
ATOM 1666 O O . MET A 1 218 ? 10.078 -10.57 1.771 1 98.25 218 MET A O 1
ATOM 1670 N N . THR A 1 219 ? 9.18 -8.5 1.743 1 97.5 219 THR A N 1
ATOM 1671 C CA . THR A 1 219 ? 9.938 -8.078 0.567 1 97.5 219 THR A CA 1
ATOM 1672 C C . THR A 1 219 ? 11.438 -8.148 0.835 1 97.5 219 THR A C 1
ATOM 1674 O O . THR A 1 219 ? 12.219 -8.461 -0.067 1 97.5 219 THR A O 1
ATOM 1677 N N . ARG A 1 220 ? 11.805 -7.93 2.047 1 96.25 220 ARG A N 1
ATOM 1678 C CA . ARG A 1 220 ? 13.211 -7.984 2.443 1 96.25 220 ARG A CA 1
ATOM 1679 C C . ARG A 1 220 ? 13.695 -9.422 2.543 1 96.25 220 ARG A C 1
ATOM 1681 O O . ARG A 1 220 ? 14.867 -9.703 2.311 1 96.25 220 ARG A O 1
ATOM 1688 N N . THR A 1 221 ? 12.859 -10.344 2.801 1 97.19 221 THR A N 1
ATOM 1689 C CA . THR A 1 221 ? 13.25 -11.688 3.229 1 97.19 221 THR A CA 1
ATOM 1690 C C . THR A 1 221 ? 13.156 -12.672 2.07 1 97.19 221 THR A C 1
ATOM 1692 O O . THR A 1 221 ? 13.945 -13.617 1.981 1 97.19 221 THR A O 1
ATOM 1695 N N . VAL A 1 222 ? 12.266 -12.445 1.168 1 95.38 222 VAL A N 1
ATOM 1696 C CA . VAL A 1 222 ? 11.859 -13.445 0.181 1 95.38 222 VAL A CA 1
ATOM 1697 C C . VAL A 1 222 ? 13.047 -13.789 -0.724 1 95.38 222 VAL A C 1
ATOM 1699 O O . VAL A 1 222 ? 13.164 -14.914 -1.196 1 95.38 222 VAL A O 1
ATOM 1702 N N . PRO A 1 223 ? 14 -12.844 -0.99 1 93.69 223 PRO A N 1
ATOM 1703 C CA . PRO A 1 223 ? 15.156 -13.227 -1.809 1 93.69 223 PRO A CA 1
ATOM 1704 C C . PRO A 1 223 ? 15.992 -14.336 -1.168 1 93.69 223 PRO A C 1
ATOM 1706 O O . PRO A 1 223 ? 16.812 -14.961 -1.844 1 93.69 223 PRO A O 1
ATOM 1709 N N . SER A 1 224 ? 15.781 -14.586 0.099 1 95 224 SER A N 1
ATOM 1710 C CA . SER A 1 224 ? 16.547 -15.617 0.797 1 95 224 SER A CA 1
ATOM 1711 C C . SER A 1 224 ? 15.68 -16.828 1.111 1 95 224 SER A C 1
ATOM 1713 O O . SER A 1 224 ? 16.062 -17.688 1.91 1 95 224 SER A O 1
ATOM 1715 N N . MET A 1 225 ? 14.555 -16.891 0.531 1 96.81 225 MET A N 1
ATOM 1716 C CA . MET A 1 225 ? 13.625 -18 0.755 1 96.81 225 MET A CA 1
ATOM 1717 C C . MET A 1 225 ? 14.227 -19.312 0.287 1 96.81 225 MET A C 1
ATOM 1719 O O . MET A 1 225 ? 14.914 -19.359 -0.736 1 96.81 225 MET A O 1
ATOM 1723 N N . THR A 1 226 ? 13.883 -20.438 0.964 1 97.62 226 THR A N 1
ATOM 1724 C CA . THR A 1 226 ? 14.367 -21.75 0.563 1 97.62 226 THR A CA 1
ATOM 1725 C C . THR A 1 226 ? 13.617 -22.266 -0.663 1 97.62 226 THR A C 1
ATOM 1727 O O . THR A 1 226 ? 12.391 -22.141 -0.737 1 97.62 226 THR A O 1
ATOM 1730 N N . VAL A 1 227 ? 14.32 -22.766 -1.622 1 97.75 227 VAL A N 1
ATOM 1731 C CA . VAL A 1 227 ? 13.812 -23.266 -2.895 1 97.75 227 VAL A CA 1
ATOM 1732 C C . VAL A 1 227 ? 14.195 -24.719 -3.064 1 97.75 227 VAL A C 1
ATOM 1734 O O . VAL A 1 227 ? 15.367 -25.094 -2.922 1 97.75 227 VAL A O 1
ATOM 1737 N N . GLN A 1 228 ? 13.258 -25.578 -3.443 1 98.38 228 GLN A N 1
ATOM 1738 C CA . GLN A 1 228 ? 13.492 -27.016 -3.494 1 98.38 228 GLN A CA 1
ATOM 1739 C C . GLN A 1 228 ? 13.141 -27.594 -4.867 1 98.38 228 GLN A C 1
ATOM 1741 O O . GLN A 1 228 ? 12.555 -28.672 -4.973 1 98.38 228 GLN A O 1
ATOM 1746 N N . ALA A 1 229 ? 13.469 -26.844 -5.859 1 98.44 229 ALA A N 1
ATOM 1747 C CA . ALA A 1 229 ? 13.172 -27.266 -7.223 1 98.44 229 ALA A CA 1
ATOM 1748 C C . ALA A 1 229 ? 13.867 -28.594 -7.551 1 98.44 229 ALA A C 1
ATOM 1750 O O . ALA A 1 229 ? 13.281 -29.453 -8.203 1 98.44 229 ALA A O 1
ATOM 1751 N N . ALA A 1 230 ? 15.094 -28.781 -7.125 1 98.44 230 ALA A N 1
ATOM 1752 C CA . ALA A 1 230 ? 15.875 -29.984 -7.43 1 98.44 230 ALA A CA 1
ATOM 1753 C C . ALA A 1 230 ? 15.234 -31.219 -6.812 1 98.44 230 ALA A C 1
ATOM 1755 O O . ALA A 1 230 ? 15.336 -32.312 -7.367 1 98.44 230 ALA A O 1
ATOM 1756 N N . GLU A 1 231 ? 14.617 -31.031 -5.711 1 98.56 231 GLU A N 1
ATOM 1757 C CA . GLU A 1 231 ? 13.914 -32.125 -5.059 1 98.56 231 GLU A CA 1
ATOM 1758 C C . GLU A 1 231 ? 12.5 -32.281 -5.602 1 98.56 231 GLU A C 1
ATOM 1760 O O . GLU A 1 231 ? 11.992 -33.406 -5.715 1 98.56 231 GLU A O 1
ATOM 1765 N N . GLY A 1 232 ? 11.883 -31.234 -5.926 1 98.75 232 GLY A N 1
ATOM 1766 C CA . GLY A 1 232 ? 10.461 -31.203 -6.242 1 98.75 232 GLY A CA 1
ATOM 1767 C C . GLY A 1 232 ? 10.164 -31.625 -7.672 1 98.75 232 GLY A C 1
ATOM 1768 O O . GLY A 1 232 ? 9.375 -32.531 -7.902 1 98.75 232 GLY A O 1
ATOM 1769 N N . LEU A 1 233 ? 10.797 -31.031 -8.672 1 98.75 233 LEU A N 1
ATOM 1770 C CA . LEU A 1 233 ? 10.438 -31.172 -10.078 1 98.75 233 LEU A CA 1
ATOM 1771 C C . LEU A 1 233 ? 10.578 -32.625 -10.539 1 98.75 233 LEU A C 1
ATOM 1773 O O . LEU A 1 233 ? 9.758 -33.125 -11.305 1 98.75 233 LEU A O 1
ATOM 1777 N N . PRO A 1 234 ? 11.602 -33.406 -10.023 1 98.56 234 PRO A N 1
ATOM 1778 C CA . PRO A 1 234 ? 11.711 -34.812 -10.43 1 98.56 234 PRO A CA 1
ATOM 1779 C C . PRO A 1 234 ? 10.531 -35.656 -9.953 1 98.56 234 PRO A C 1
ATOM 1781 O O . PRO A 1 234 ? 10.273 -36.719 -10.508 1 98.56 234 PRO A O 1
ATOM 1784 N N . LYS A 1 235 ? 9.828 -35.156 -9 1 98.25 235 LYS A N 1
ATOM 1785 C CA . LYS A 1 235 ? 8.727 -35.938 -8.422 1 98.25 235 LYS A CA 1
ATOM 1786 C C . LYS A 1 235 ? 7.449 -35.75 -9.242 1 98.25 235 LYS A C 1
ATOM 1788 O O . LYS A 1 235 ? 6.48 -36.5 -9.055 1 98.25 235 LYS A O 1
ATOM 1793 N N . ALA A 1 236 ? 7.41 -34.844 -10.156 1 98.25 236 ALA A N 1
ATOM 1794 C CA . ALA A 1 236 ? 6.211 -34.594 -10.953 1 98.25 236 ALA A CA 1
ATOM 1795 C C . ALA A 1 236 ? 6.004 -35.688 -11.992 1 98.25 236 ALA A C 1
ATOM 1797 O O . ALA A 1 236 ? 6.832 -35.875 -12.883 1 98.25 236 ALA A O 1
ATOM 1798 N N . LYS A 1 237 ? 4.945 -36.375 -11.844 1 97.5 237 LYS A N 1
ATOM 1799 C CA . LYS A 1 237 ? 4.547 -37.375 -12.82 1 97.5 237 LYS A CA 1
ATOM 1800 C C . LYS A 1 237 ? 3.408 -36.875 -13.703 1 97.5 237 LYS A C 1
ATOM 1802 O O . LYS A 1 237 ? 3.191 -37.406 -14.797 1 97.5 237 LYS A O 1
ATOM 1807 N N . VAL A 1 238 ? 2.742 -35.938 -13.203 1 97.88 238 VAL A N 1
ATOM 1808 C CA . VAL A 1 238 ? 1.685 -35.281 -13.977 1 97.88 238 VAL A CA 1
ATOM 1809 C C . VAL A 1 238 ? 2.297 -34.344 -14.992 1 97.88 238 VAL A C 1
ATOM 1811 O O . VAL A 1 238 ? 3.475 -33.969 -14.891 1 97.88 238 VAL A O 1
ATOM 1814 N N . PRO A 1 239 ? 1.511 -33.875 -15.992 1 98.31 239 PRO A N 1
ATOM 1815 C CA . PRO A 1 239 ? 2.041 -32.938 -16.984 1 98.31 239 PRO A CA 1
ATOM 1816 C C . PRO A 1 239 ? 2.5 -31.609 -16.359 1 98.31 239 PRO A C 1
ATOM 1818 O O . PRO A 1 239 ? 1.829 -31.078 -15.469 1 98.31 239 PRO A O 1
ATOM 1821 N N . VAL A 1 240 ? 3.672 -31.172 -16.781 1 98.81 240 VAL A N 1
ATOM 1822 C CA . VAL A 1 240 ? 4.219 -29.875 -16.391 1 98.81 240 VAL A CA 1
ATOM 1823 C C . VAL A 1 240 ? 4.488 -29.031 -17.641 1 98.81 240 VAL A C 1
ATOM 1825 O O . VAL A 1 240 ? 5.125 -29.5 -18.578 1 98.81 240 VAL A O 1
ATOM 1828 N N . LEU A 1 241 ? 3.973 -27.844 -17.656 1 98.88 241 LEU A N 1
ATOM 1829 C CA . LEU A 1 241 ? 4.176 -26.906 -18.75 1 98.88 241 LEU A CA 1
ATOM 1830 C C . LEU A 1 241 ? 4.801 -25.609 -18.25 1 98.88 241 LEU A C 1
ATOM 1832 O O . LEU A 1 241 ? 4.324 -25.016 -17.281 1 98.88 241 LEU A O 1
ATOM 1836 N N . LEU A 1 242 ? 5.918 -25.234 -18.844 1 98.94 242 LEU A N 1
ATOM 1837 C CA . LEU A 1 242 ? 6.527 -23.938 -18.609 1 98.94 242 LEU A CA 1
ATOM 1838 C C . LEU A 1 242 ? 6.133 -22.938 -19.688 1 98.94 242 LEU A C 1
ATOM 1840 O O . LEU A 1 242 ? 6.254 -23.234 -20.891 1 98.94 242 LEU A O 1
ATOM 1844 N N . ILE A 1 243 ? 5.629 -21.781 -19.297 1 98.94 243 ILE A N 1
ATOM 1845 C CA . ILE A 1 243 ? 5.348 -20.688 -20.203 1 98.94 243 ILE A CA 1
ATOM 1846 C C . ILE A 1 243 ? 6.152 -19.453 -19.797 1 98.94 243 ILE A C 1
ATOM 1848 O O . ILE A 1 243 ? 5.988 -18.938 -18.688 1 98.94 243 ILE A O 1
ATOM 1852 N N . TYR A 1 244 ? 7.047 -19 -20.656 1 98.88 244 TYR A N 1
ATOM 1853 C CA . TYR A 1 244 ? 7.875 -17.828 -20.359 1 98.88 244 TYR A CA 1
ATOM 1854 C C . TYR A 1 244 ? 7.703 -16.75 -21.422 1 98.88 244 TYR A C 1
ATOM 1856 O O . TYR A 1 244 ? 7.543 -17.062 -22.609 1 98.88 244 TYR A O 1
ATOM 1864 N N . GLY A 1 245 ? 7.68 -15.492 -20.969 1 98.88 245 GLY A N 1
ATOM 1865 C CA . GLY A 1 245 ? 7.84 -14.398 -21.906 1 98.88 245 GLY A CA 1
ATOM 1866 C C . GLY A 1 245 ? 9.242 -14.305 -22.484 1 98.88 245 GLY A C 1
ATOM 1867 O O . GLY A 1 245 ? 10.227 -14.352 -21.734 1 98.88 245 GLY A O 1
ATOM 1868 N N . GLY A 1 246 ? 9.32 -14.164 -23.719 1 98.75 246 GLY A N 1
ATOM 1869 C CA . GLY A 1 246 ? 10.617 -14.094 -24.359 1 98.75 246 GLY A CA 1
ATOM 1870 C C . GLY A 1 246 ? 11.391 -12.836 -24.016 1 98.75 246 GLY A C 1
ATOM 1871 O O . GLY A 1 246 ? 12.617 -12.797 -24.156 1 98.75 246 GLY A O 1
ATOM 1872 N N . LYS A 1 247 ? 10.703 -11.836 -23.547 1 98.75 247 LYS A N 1
ATOM 1873 C CA . LYS A 1 247 ? 11.32 -10.562 -23.188 1 98.75 247 LYS A CA 1
ATOM 1874 C C . LYS A 1 247 ? 11.281 -10.336 -21.672 1 98.75 247 LYS A C 1
ATOM 1876 O O . LYS A 1 247 ? 11.266 -9.195 -21.219 1 98.75 247 LYS A O 1
ATOM 1881 N N . ASP A 1 248 ? 11.219 -11.414 -20.922 1 98.81 248 ASP A N 1
ATOM 1882 C CA . ASP A 1 248 ? 11.242 -11.336 -19.453 1 98.81 248 ASP A CA 1
ATOM 1883 C C . ASP A 1 248 ? 12.539 -10.711 -18.969 1 98.81 248 ASP A C 1
ATOM 1885 O O . ASP A 1 248 ? 13.633 -11.195 -19.281 1 98.81 248 ASP A O 1
ATOM 1889 N N . ASP A 1 249 ? 12.391 -9.664 -18.172 1 98.25 249 ASP A N 1
ATOM 1890 C CA . ASP A 1 249 ? 13.562 -8.953 -17.688 1 98.25 249 ASP A CA 1
ATOM 1891 C C . ASP A 1 249 ? 13.82 -9.266 -16.219 1 98.25 249 ASP A C 1
ATOM 1893 O O . ASP A 1 249 ? 14.594 -8.562 -15.555 1 98.25 249 ASP A O 1
ATOM 1897 N N . LEU A 1 250 ? 13.156 -10.25 -15.672 1 98.62 250 LEU A N 1
ATOM 1898 C CA . LEU A 1 250 ? 13.352 -10.641 -14.281 1 98.62 250 LEU A CA 1
ATOM 1899 C C . LEU A 1 250 ? 13.883 -12.062 -14.18 1 98.62 250 LEU A C 1
ATOM 1901 O O . LEU A 1 250 ? 14.797 -12.336 -13.391 1 98.62 250 LEU A O 1
ATOM 1905 N N . VAL A 1 251 ? 13.258 -12.977 -14.906 1 98.69 251 VAL A N 1
ATOM 1906 C CA . VAL A 1 251 ? 13.664 -14.375 -14.984 1 98.69 251 VAL A CA 1
ATOM 1907 C C . VAL A 1 251 ? 14.141 -14.703 -16.406 1 98.69 251 VAL A C 1
ATOM 1909 O O . VAL A 1 251 ? 13.438 -14.438 -17.375 1 98.69 251 VAL A O 1
ATOM 1912 N N . ARG A 1 252 ? 15.305 -15.297 -16.5 1 98.56 252 ARG A N 1
ATOM 1913 C CA . ARG A 1 252 ? 15.844 -15.633 -17.812 1 98.56 252 ARG A CA 1
ATOM 1914 C C . ARG A 1 252 ? 15.18 -16.875 -18.375 1 98.56 252 ARG A C 1
ATOM 1916 O O . ARG A 1 252 ? 15.375 -17.984 -17.844 1 98.56 252 ARG A O 1
ATOM 1923 N N . PRO A 1 253 ? 14.5 -16.719 -19.5 1 98.62 253 PRO A N 1
ATOM 1924 C CA . PRO A 1 253 ? 13.641 -17.812 -19.969 1 98.62 253 PRO A CA 1
ATOM 1925 C C . PRO A 1 253 ? 14.438 -19.062 -20.344 1 98.62 253 PRO A C 1
ATOM 1927 O O . PRO A 1 253 ? 14.25 -20.125 -19.75 1 98.62 253 PRO A O 1
ATOM 1930 N N . ALA A 1 254 ? 15.414 -18.953 -21.219 1 98.31 254 ALA A N 1
ATOM 1931 C CA . ALA A 1 254 ? 16.109 -20.109 -21.781 1 98.31 254 ALA A CA 1
ATOM 1932 C C . ALA A 1 254 ? 16.859 -20.875 -20.688 1 98.31 254 ALA A C 1
ATOM 1934 O O . ALA A 1 254 ? 16.703 -22.094 -20.547 1 98.31 254 ALA A O 1
ATOM 1935 N N . PRO A 1 255 ? 17.672 -20.125 -19.828 1 98.56 255 PRO A N 1
ATOM 1936 C CA . PRO A 1 255 ? 18.359 -20.844 -18.734 1 98.56 255 PRO A CA 1
ATOM 1937 C C . PRO A 1 255 ? 17.391 -21.484 -17.75 1 98.56 255 PRO A C 1
ATOM 1939 O O . PRO A 1 255 ? 17.656 -22.578 -17.25 1 98.56 255 PRO A O 1
ATOM 1942 N N . SER A 1 256 ? 16.281 -20.859 -17.469 1 98.81 256 SER A N 1
ATOM 1943 C CA . SER A 1 256 ? 15.305 -21.406 -16.516 1 98.81 256 SER A CA 1
ATOM 1944 C C . SER A 1 256 ? 14.641 -22.672 -17.062 1 98.81 256 SER A C 1
ATOM 1946 O O . SER A 1 256 ? 14.484 -23.656 -16.344 1 98.81 256 SER A O 1
ATOM 1948 N N . ILE A 1 257 ? 14.273 -22.641 -18.344 1 98.81 257 ILE A N 1
ATOM 1949 C CA . ILE A 1 257 ? 13.664 -23.797 -18.984 1 98.81 257 ILE A CA 1
ATOM 1950 C C . ILE A 1 257 ? 14.656 -24.953 -19 1 98.81 257 ILE A C 1
ATOM 1952 O O . ILE A 1 257 ? 14.305 -26.078 -18.641 1 98.81 257 ILE A O 1
ATOM 1956 N N . ALA A 1 258 ? 15.891 -24.641 -19.359 1 98.75 258 ALA A N 1
ATOM 1957 C CA . ALA A 1 258 ? 16.922 -25.672 -19.391 1 98.75 258 ALA A CA 1
ATOM 1958 C C . ALA A 1 258 ? 17.125 -26.281 -18.016 1 98.75 258 ALA A C 1
ATOM 1960 O O . ALA A 1 258 ? 17.297 -27.5 -17.875 1 98.75 258 ALA A O 1
ATOM 1961 N N . ARG A 1 259 ? 17.125 -25.438 -17.016 1 98.75 259 ARG A N 1
ATOM 1962 C CA . ARG A 1 259 ? 17.328 -25.906 -15.641 1 98.75 259 ARG A CA 1
ATOM 1963 C C . ARG A 1 259 ? 16.188 -26.812 -15.195 1 98.75 259 ARG A C 1
ATOM 1965 O O . ARG A 1 259 ? 16.422 -27.875 -14.617 1 98.75 259 ARG A O 1
ATOM 1972 N N . ALA A 1 260 ? 14.969 -26.422 -15.453 1 98.88 260 ALA A N 1
ATOM 1973 C CA . ALA A 1 260 ? 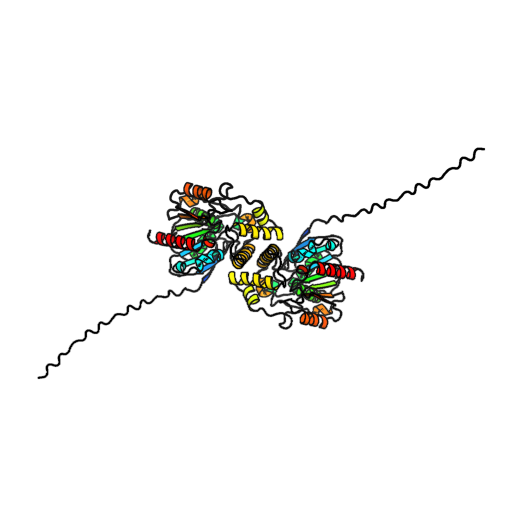13.812 -27.234 -15.086 1 98.88 260 ALA A CA 1
ATOM 1974 C C . ALA A 1 260 ? 13.859 -28.594 -15.789 1 98.88 260 ALA A C 1
ATOM 1976 O O . ALA A 1 260 ? 13.633 -29.641 -15.164 1 98.88 260 ALA A O 1
ATOM 1977 N N . LYS A 1 261 ? 14.172 -28.609 -17.062 1 98.62 261 LYS A N 1
ATOM 1978 C CA . LYS A 1 261 ? 14.195 -29.828 -17.859 1 98.62 261 LYS A CA 1
ATOM 1979 C C . LYS A 1 261 ? 15.352 -30.75 -17.438 1 98.62 261 LYS A C 1
ATOM 1981 O O . LYS A 1 261 ? 15.305 -31.953 -17.672 1 98.62 261 LYS A O 1
ATOM 1986 N N . SER A 1 262 ? 16.406 -30.156 -16.844 1 98.56 262 SER A N 1
ATOM 1987 C CA . SER A 1 262 ? 17.5 -30.969 -16.312 1 98.56 262 SER A CA 1
ATOM 1988 C C . SER A 1 262 ? 17.047 -31.797 -15.117 1 98.56 262 SER A C 1
ATOM 1990 O O . SER A 1 262 ? 17.625 -32.844 -14.828 1 98.56 262 SER A O 1
ATOM 1992 N N . PHE A 1 263 ? 16.016 -31.328 -14.398 1 98.5 263 PHE A N 1
ATOM 1993 C CA . PHE A 1 263 ? 15.461 -32.062 -13.266 1 98.5 263 PHE A CA 1
ATOM 1994 C C . PHE A 1 263 ? 14.445 -33.094 -13.734 1 98.5 263 PHE A C 1
ATOM 1996 O O . PHE A 1 263 ? 14.305 -34.156 -13.117 1 98.5 263 PHE A O 1
ATOM 2003 N N . ASN A 1 264 ? 13.719 -32.719 -14.766 1 98.25 264 ASN A N 1
ATOM 2004 C CA . ASN A 1 264 ? 12.648 -33.562 -15.32 1 98.25 264 ASN A CA 1
ATOM 2005 C C . ASN A 1 264 ? 12.523 -33.344 -16.828 1 98.25 264 ASN A C 1
ATOM 2007 O O . ASN A 1 264 ? 11.945 -32.375 -17.281 1 98.25 264 ASN A O 1
ATOM 2011 N N . GLY A 1 265 ? 12.945 -34.281 -17.609 1 97.75 265 GLY A N 1
ATOM 2012 C CA . GLY A 1 265 ? 13.039 -34.219 -19.047 1 97.75 265 GLY A CA 1
ATOM 2013 C C . GLY A 1 265 ? 11.688 -34.25 -19.734 1 97.75 265 GLY A C 1
ATOM 2014 O O . GLY A 1 265 ? 11.586 -34 -20.938 1 97.75 265 GLY A O 1
ATOM 2015 N N . GLN A 1 266 ? 10.617 -34.531 -19.016 1 97.56 266 GLN A N 1
ATOM 2016 C CA . GLN A 1 266 ? 9.281 -34.656 -19.594 1 97.56 266 GLN A CA 1
ATOM 2017 C C . GLN A 1 266 ? 8.586 -33.281 -19.656 1 97.56 266 GLN A C 1
ATOM 2019 O O . GLN A 1 266 ? 7.531 -33.156 -20.281 1 97.56 266 GLN A O 1
ATOM 2024 N N . ILE A 1 267 ? 9.164 -32.312 -19.047 1 98.44 267 ILE A N 1
ATOM 2025 C CA . ILE A 1 267 ? 8.578 -30.969 -18.953 1 98.44 267 ILE A CA 1
ATOM 2026 C C . ILE A 1 267 ? 8.5 -30.344 -20.359 1 98.44 267 ILE A C 1
ATOM 2028 O O . ILE A 1 267 ? 9.469 -30.391 -21.109 1 98.44 267 ILE A O 1
ATOM 2032 N N . LYS A 1 268 ? 7.355 -29.812 -20.688 1 98.62 268 LYS A N 1
ATOM 2033 C CA . LYS A 1 268 ? 7.176 -29.062 -21.922 1 98.62 268 LYS A CA 1
ATOM 2034 C C . LYS A 1 268 ? 7.293 -27.562 -21.656 1 98.62 268 LYS A C 1
ATOM 2036 O O . LYS A 1 268 ? 7.184 -27.109 -20.516 1 98.62 268 LYS A O 1
ATOM 2041 N N . SER A 1 269 ? 7.598 -26.828 -22.734 1 98.75 269 SER A N 1
ATOM 2042 C CA . SER A 1 269 ? 7.73 -25.391 -22.562 1 98.75 269 SER A CA 1
ATOM 2043 C C . SER A 1 269 ? 7.215 -24.625 -23.781 1 98.75 269 SER A C 1
ATOM 2045 O O . SER A 1 269 ? 7.148 -25.188 -24.875 1 98.75 269 SER A O 1
ATOM 2047 N N . LYS A 1 270 ? 6.746 -23.438 -23.562 1 98.81 270 LYS A N 1
ATOM 2048 C CA . LYS A 1 270 ? 6.367 -22.453 -24.562 1 98.81 270 LYS A CA 1
ATOM 2049 C C . LYS A 1 270 ? 6.988 -21.094 -24.25 1 98.81 270 LYS A C 1
ATOM 2051 O O . LYS A 1 270 ? 7.086 -20.703 -23.094 1 98.81 270 LYS A O 1
ATOM 2056 N N . ILE A 1 271 ? 7.387 -20.375 -25.297 1 98.81 271 ILE A N 1
ATOM 2057 C CA . ILE A 1 271 ? 7.883 -19 -25.156 1 98.81 271 ILE A CA 1
ATOM 2058 C C . ILE A 1 271 ? 6.93 -18.031 -25.844 1 98.81 271 ILE A C 1
ATOM 2060 O O . ILE A 1 271 ? 6.551 -18.234 -27 1 98.81 271 ILE A O 1
ATOM 2064 N N . TYR A 1 272 ? 6.43 -17.094 -25.125 1 98.88 272 TYR A N 1
ATOM 2065 C CA . TYR A 1 272 ? 5.707 -15.953 -25.688 1 98.88 272 TYR A CA 1
ATOM 2066 C C . TYR A 1 272 ? 6.668 -14.844 -26.094 1 98.88 272 TYR A C 1
ATOM 2068 O O . TYR A 1 272 ? 7.047 -14.008 -25.281 1 98.88 272 TYR A O 1
ATOM 2076 N N . ASP A 1 273 ? 7.027 -14.75 -27.344 1 98.5 273 ASP A N 1
ATOM 2077 C CA . ASP A 1 273 ? 8.148 -13.969 -27.828 1 98.5 273 ASP A CA 1
ATOM 2078 C C . ASP A 1 273 ? 7.973 -12.484 -27.516 1 98.5 273 ASP A C 1
ATOM 2080 O O . ASP A 1 273 ? 8.953 -11.766 -27.312 1 98.5 273 ASP A O 1
ATOM 2084 N N . ASP A 1 274 ? 6.762 -12.055 -27.359 1 98.38 274 ASP A N 1
ATOM 2085 C CA . ASP A 1 274 ? 6.531 -10.609 -27.281 1 98.38 274 ASP A CA 1
ATOM 2086 C C . ASP A 1 274 ? 6.137 -10.203 -25.859 1 98.38 274 ASP A C 1
ATOM 2088 O O . ASP A 1 274 ? 5.844 -9.031 -25.609 1 98.38 274 ASP A O 1
ATOM 2092 N N . SER A 1 275 ? 6.16 -11.148 -24.953 1 98.75 275 SER A N 1
ATOM 2093 C CA . SER A 1 275 ? 5.781 -10.852 -23.578 1 98.75 275 SER A CA 1
ATOM 2094 C C . SER A 1 275 ? 7.008 -10.734 -22.672 1 98.75 275 SER A C 1
ATOM 2096 O O . SER A 1 275 ? 8.047 -11.32 -22.953 1 98.75 275 SER A O 1
ATOM 2098 N N . GLY A 1 276 ? 6.82 -9.898 -21.656 1 98.88 276 GLY A N 1
ATOM 2099 C CA . GLY A 1 276 ? 7.766 -9.883 -20.547 1 98.88 276 GLY A CA 1
ATOM 2100 C C . GLY A 1 276 ? 7.449 -10.914 -19.469 1 98.88 276 GLY A C 1
ATOM 2101 O O . GLY A 1 276 ? 7.23 -12.086 -19.781 1 98.88 276 GLY A O 1
ATOM 2102 N N . HIS A 1 277 ? 7.504 -10.508 -18.234 1 98.94 277 HIS A N 1
ATOM 2103 C CA . HIS A 1 277 ? 7.414 -11.383 -17.078 1 98.94 277 HIS A CA 1
ATOM 2104 C C . HIS A 1 277 ? 5.965 -11.758 -16.781 1 98.94 277 HIS A C 1
ATOM 2106 O O . HIS A 1 277 ? 5.695 -12.5 -15.828 1 98.94 277 HIS A O 1
ATOM 2112 N N . ALA A 1 278 ? 4.98 -11.227 -17.578 1 98.94 278 ALA A N 1
ATOM 2113 C CA . ALA A 1 278 ? 3.574 -11.5 -17.297 1 98.94 278 ALA A CA 1
ATOM 2114 C C . ALA A 1 278 ? 2.811 -11.82 -18.578 1 98.94 278 ALA A C 1
ATOM 2116 O O . ALA A 1 278 ? 1.847 -11.133 -18.922 1 98.94 278 ALA A O 1
ATOM 2117 N N . PRO A 1 279 ? 3.143 -12.922 -19.203 1 98.88 279 PRO A N 1
ATOM 2118 C CA . PRO A 1 279 ? 2.459 -13.25 -20.453 1 98.88 279 PRO A CA 1
ATOM 2119 C C . PRO A 1 279 ? 0.952 -13.414 -20.281 1 98.88 279 PRO A C 1
ATOM 2121 O O . PRO A 1 279 ? 0.187 -13.18 -21.219 1 98.88 279 PRO A O 1
ATOM 2124 N N . PHE A 1 280 ? 0.473 -13.805 -19.094 1 98.88 280 PHE A N 1
ATOM 2125 C CA . PHE A 1 280 ? -0.941 -14.016 -18.797 1 98.88 280 PHE A CA 1
ATOM 2126 C C . PHE A 1 280 ? -1.696 -12.688 -18.828 1 98.88 280 PHE A C 1
ATOM 2128 O O . PHE A 1 280 ? -2.928 -12.672 -18.906 1 98.88 280 PHE A O 1
ATOM 2135 N N . LEU A 1 281 ? -0.987 -11.602 -18.719 1 98.75 281 LEU A N 1
ATOM 2136 C CA . LEU A 1 281 ? -1.58 -10.273 -18.812 1 98.75 281 LEU A CA 1
ATOM 2137 C C . LEU A 1 281 ? -1.281 -9.641 -20.172 1 98.75 281 LEU A C 1
ATOM 2139 O O . LEU A 1 281 ? -2.154 -9.008 -20.766 1 98.75 281 LEU A O 1
ATOM 2143 N N . GLU A 1 282 ? -0.085 -9.836 -20.703 1 98.81 282 GLU A N 1
ATOM 2144 C CA . GLU A 1 282 ? 0.383 -9.164 -21.922 1 98.81 282 GLU A CA 1
ATOM 2145 C C . GLU A 1 282 ? -0.172 -9.836 -23.172 1 98.81 282 GLU A C 1
ATOM 2147 O O . GLU A 1 282 ? -0.392 -9.18 -24.188 1 98.81 282 GLU A O 1
ATOM 2152 N N . GLU A 1 283 ? -0.298 -11.102 -23.109 1 98.69 283 GLU A N 1
ATOM 2153 C CA . GLU A 1 283 ? -0.892 -11.906 -24.172 1 98.69 283 GLU A CA 1
ATOM 2154 C C . GLU A 1 283 ? -1.98 -12.828 -23.625 1 98.69 283 GLU A C 1
ATOM 2156 O O . GLU A 1 283 ? -1.953 -14.039 -23.859 1 98.69 283 GLU A O 1
ATOM 2161 N N . ALA A 1 284 ? -2.99 -12.188 -23.078 1 98.75 284 ALA A N 1
ATOM 2162 C CA . ALA A 1 284 ? -3.984 -12.883 -22.266 1 98.75 284 ALA A CA 1
ATOM 2163 C C . ALA A 1 284 ? -4.777 -13.883 -23.125 1 98.75 284 ALA A C 1
ATOM 2165 O O . ALA A 1 284 ? -5.051 -15 -22.672 1 98.75 284 ALA A O 1
ATOM 2166 N N . ALA A 1 285 ? -5.152 -13.5 -24.266 1 98.56 285 ALA A N 1
ATOM 2167 C CA . ALA A 1 285 ? -5.945 -14.383 -25.125 1 98.56 285 ALA A CA 1
ATOM 2168 C C . ALA A 1 285 ? -5.18 -15.664 -25.438 1 98.56 285 ALA A C 1
ATOM 2170 O O . ALA A 1 285 ? -5.734 -16.766 -25.344 1 98.56 285 ALA A O 1
ATOM 2171 N N . ARG A 1 286 ? -3.967 -15.539 -25.828 1 98.81 286 ARG A N 1
ATOM 2172 C CA . ARG A 1 286 ? -3.121 -16.688 -26.109 1 98.81 286 ARG A CA 1
ATOM 2173 C C . ARG A 1 286 ? -2.922 -17.547 -24.859 1 98.81 286 ARG A C 1
ATOM 2175 O O . ARG A 1 286 ? -3.049 -18.766 -24.922 1 98.81 286 ARG A O 1
ATOM 2182 N N . PHE A 1 287 ? -2.645 -16.906 -23.797 1 98.94 287 PHE A N 1
ATOM 2183 C CA . PHE A 1 287 ? -2.428 -17.609 -22.531 1 98.94 287 PHE A CA 1
ATOM 2184 C C . PHE A 1 287 ? -3.668 -18.391 -22.125 1 98.94 287 PHE A C 1
ATOM 2186 O O . PHE A 1 287 ? -3.57 -19.547 -21.734 1 98.94 287 PHE A O 1
ATOM 2193 N N . ASN A 1 288 ? -4.828 -17.734 -22.188 1 98.94 288 ASN A N 1
ATOM 2194 C CA . ASN A 1 288 ? -6.082 -18.375 -21.812 1 98.94 288 ASN A CA 1
ATOM 2195 C C . ASN A 1 288 ? -6.352 -19.609 -22.672 1 98.94 288 ASN A C 1
ATOM 2197 O O . ASN A 1 288 ? -6.812 -20.641 -22.172 1 98.94 288 ASN A O 1
ATOM 2201 N N . LYS A 1 289 ? -6.035 -19.516 -23.875 1 98.75 289 LYS A N 1
ATOM 2202 C CA . LYS A 1 289 ? -6.195 -20.656 -24.766 1 98.75 289 LYS A CA 1
ATOM 2203 C C . LYS A 1 289 ? -5.27 -21.797 -24.359 1 98.75 289 LYS A C 1
ATOM 2205 O O . LYS A 1 289 ? -5.695 -22.953 -24.281 1 98.75 289 LYS A O 1
ATOM 2210 N N . ASP A 1 290 ? -4 -21.484 -24.125 1 98.88 290 ASP A N 1
ATOM 2211 C CA . ASP A 1 290 ? -3.039 -22.5 -23.719 1 98.88 290 ASP A CA 1
ATOM 2212 C C . ASP A 1 290 ? -3.438 -23.125 -22.375 1 98.88 290 ASP A C 1
ATOM 2214 O O . ASP A 1 290 ? -3.266 -24.328 -22.188 1 98.88 290 ASP A O 1
ATOM 2218 N N . LEU A 1 291 ? -3.965 -22.297 -21.469 1 98.88 291 LEU A N 1
ATOM 2219 C CA . LEU A 1 291 ? -4.434 -22.781 -20.172 1 98.88 291 LEU A CA 1
ATOM 2220 C C . LEU A 1 291 ? -5.594 -23.766 -20.344 1 98.88 291 LEU A C 1
ATOM 2222 O O . LEU A 1 291 ? -5.621 -24.828 -19.719 1 98.88 291 LEU A O 1
ATOM 2226 N N . ILE A 1 292 ? -6.516 -23.438 -21.188 1 98.69 292 ILE A N 1
ATOM 2227 C CA . ILE A 1 292 ? -7.676 -24.281 -21.453 1 98.69 292 ILE A CA 1
ATOM 2228 C C . ILE A 1 292 ? -7.223 -25.594 -22.078 1 98.69 292 ILE A C 1
ATOM 2230 O O . ILE A 1 292 ? -7.637 -26.672 -21.641 1 98.69 292 ILE A O 1
ATOM 2234 N N . ASP A 1 293 ? -6.367 -25.516 -23.094 1 98.44 293 ASP A N 1
ATOM 2235 C CA . ASP A 1 293 ? -5.875 -26.703 -23.766 1 98.44 293 ASP A CA 1
ATOM 2236 C C . ASP A 1 293 ? -5.145 -27.625 -22.781 1 98.44 293 ASP A C 1
ATOM 2238 O O . ASP A 1 293 ? -5.363 -28.844 -22.781 1 98.44 293 ASP A O 1
ATOM 2242 N N . PHE A 1 294 ? -4.309 -27.094 -21.984 1 98.69 294 PHE A N 1
ATOM 2243 C CA . PHE A 1 294 ? -3.547 -27.875 -21 1 98.69 294 PHE A CA 1
ATOM 2244 C C . PHE A 1 294 ? -4.477 -28.531 -20 1 98.69 294 PHE A C 1
ATOM 2246 O O . PHE A 1 294 ? -4.352 -29.734 -19.734 1 98.69 294 PHE A O 1
ATOM 2253 N N . THR A 1 295 ? -5.406 -27.719 -19.438 1 98.06 295 THR A N 1
ATOM 2254 C CA . THR A 1 295 ? -6.32 -28.219 -18.406 1 98.06 295 THR A CA 1
ATOM 2255 C C . THR A 1 295 ? -7.195 -29.344 -18.969 1 98.06 295 THR A C 1
ATOM 2257 O O . THR A 1 295 ? -7.398 -30.359 -18.297 1 98.06 295 THR A O 1
ATOM 2260 N N . THR A 1 296 ? -7.637 -29.203 -20.172 1 96.12 296 THR A N 1
ATOM 2261 C CA . THR A 1 296 ? -8.477 -30.203 -20.812 1 96.12 296 THR A CA 1
ATOM 2262 C C . THR A 1 296 ? -7.688 -31.484 -21.062 1 96.12 296 THR A C 1
ATOM 2264 O O . THR A 1 296 ? -8.227 -32.594 -20.953 1 96.12 296 THR A O 1
ATOM 2267 N N . SER A 1 297 ? -6.5 -31.297 -21.375 1 94.25 297 SER A N 1
ATOM 2268 C CA . SER A 1 297 ? -5.668 -32.469 -21.672 1 94.25 297 SER A CA 1
ATOM 2269 C C . SER A 1 297 ? -5.375 -33.281 -20.422 1 94.25 297 SER A C 1
ATOM 2271 O O . SER A 1 297 ? -5.059 -34.469 -20.5 1 94.25 297 SER A O 1
ATOM 2273 N N . THR A 1 298 ? -5.371 -32.656 -19.266 1 90.19 298 THR A N 1
ATOM 2274 C CA . THR A 1 298 ? -5.059 -33.344 -18.016 1 90.19 298 THR A CA 1
ATOM 2275 C C . THR A 1 298 ? -6.266 -34.125 -17.5 1 90.19 298 THR A C 1
ATOM 2277 O O . THR A 1 298 ? -6.133 -35 -16.625 1 90.19 298 THR A O 1
ATOM 2280 N N . GLN A 1 299 ? -7.473 -33.844 -17.922 1 80.88 299 GLN A N 1
ATOM 2281 C CA . GLN A 1 299 ? -8.68 -34.562 -17.547 1 80.88 299 GLN A CA 1
ATOM 2282 C C . GLN A 1 299 ? -8.711 -35.938 -18.203 1 80.88 299 GLN A C 1
ATOM 2284 O O . GLN A 1 299 ? -9.258 -36.906 -17.641 1 80.88 299 GLN A O 1
ATOM 2289 N N . GLY A 1 300 ? -8.336 -35.969 -19.422 1 59.56 300 GLY A N 1
ATOM 2290 C CA . GLY A 1 300 ? -8.398 -37.219 -20.172 1 59.56 300 GLY A CA 1
ATOM 2291 C C . GLY A 1 300 ? -7.41 -38.281 -19.672 1 59.56 300 GLY A C 1
ATOM 2292 O O . GLY A 1 300 ? -7.523 -39.438 -20.016 1 59.56 300 GLY A O 1
ATOM 2293 N N . GLY A 1 301 ? -6.355 -37.938 -19.094 1 47.59 301 GLY A N 1
ATOM 2294 C CA . GLY A 1 301 ? -5.375 -38.906 -18.641 1 47.59 301 GLY A CA 1
ATOM 2295 C C . GLY A 1 301 ? -5.766 -39.594 -17.344 1 47.59 301 GLY A C 1
ATOM 2296 O O . GLY A 1 301 ? -4.988 -40.344 -16.781 1 47.59 301 GLY A O 1
ATOM 2297 N N . LYS A 1 302 ? -6.922 -39.375 -16.75 1 44.75 302 LYS A N 1
ATOM 2298 C CA . LYS A 1 302 ? -7.336 -40.156 -15.602 1 44.75 302 LYS A CA 1
ATOM 2299 C C . LYS A 1 302 ? -8.078 -41.438 -16.047 1 44.75 302 LYS A C 1
ATOM 2301 O O . LYS A 1 302 ? -8.781 -41.406 -17.062 1 44.75 302 LYS A O 1
ATOM 2306 N N . MET B 1 1 ? 73.875 64.688 5.547 1 25.62 1 MET B N 1
ATOM 2307 C CA . MET B 1 1 ? 72.812 64.75 6.531 1 25.62 1 MET B CA 1
ATOM 2308 C C . MET B 1 1 ? 71.438 64.5 5.867 1 25.62 1 MET B C 1
ATOM 2310 O O . MET B 1 1 ? 70.688 65.438 5.59 1 25.62 1 MET B O 1
ATOM 2314 N N . VAL B 1 2 ? 71.438 63.469 4.812 1 30.12 2 VAL B N 1
ATOM 2315 C CA . VAL B 1 2 ? 70.438 63.094 3.826 1 30.12 2 VAL B CA 1
ATOM 2316 C C . VAL B 1 2 ? 69.188 62.625 4.531 1 30.12 2 VAL B C 1
ATOM 2318 O O . VAL B 1 2 ? 69.188 61.75 5.383 1 30.12 2 VAL B O 1
ATOM 2321 N N . GLU B 1 3 ? 68.312 63.531 4.676 1 27.78 3 GLU B N 1
ATOM 2322 C CA . GLU B 1 3 ? 66.938 63.469 5.293 1 27.78 3 GLU B CA 1
ATOM 2323 C C . GLU B 1 3 ? 66.062 62.406 4.652 1 27.78 3 GLU B C 1
ATOM 2325 O O . GLU B 1 3 ? 65.812 62.469 3.455 1 27.78 3 GLU B O 1
ATOM 2330 N N . TYR B 1 4 ? 66.375 61.062 4.984 1 29.86 4 TYR B N 1
ATOM 2331 C CA . TYR B 1 4 ? 65.625 59.906 4.551 1 29.86 4 TYR B CA 1
ATOM 2332 C C . TYR B 1 4 ? 64.188 60 4.965 1 29.86 4 TYR B C 1
ATOM 2334 O O . TYR B 1 4 ? 63.875 60.094 6.156 1 29.86 4 TYR B O 1
ATOM 2342 N N . ARG B 1 5 ? 63.344 60.719 4.191 1 27.98 5 ARG B N 1
ATOM 2343 C CA . ARG B 1 5 ? 61.906 60.844 4.266 1 27.98 5 ARG B CA 1
ATOM 2344 C C . ARG B 1 5 ? 61.219 59.5 4.371 1 27.98 5 ARG B C 1
ATOM 2346 O O . ARG B 1 5 ? 61.375 58.656 3.477 1 27.98 5 ARG B O 1
ATOM 2353 N N . PHE B 1 6 ? 61.156 58.906 5.547 1 32.12 6 PHE B N 1
ATOM 2354 C CA . PHE B 1 6 ? 60.469 57.656 5.891 1 32.12 6 PHE B CA 1
ATOM 2355 C C . PHE B 1 6 ? 58.969 57.75 5.613 1 32.12 6 PHE B C 1
ATOM 2357 O O . PHE B 1 6 ? 58.25 58.469 6.285 1 32.12 6 PHE B O 1
ATOM 2364 N N . VAL B 1 7 ? 58.562 57.875 4.34 1 29.19 7 VAL B N 1
ATOM 2365 C CA . VAL B 1 7 ? 57.125 57.844 4.055 1 29.19 7 VAL B CA 1
ATOM 2366 C C . VAL B 1 7 ? 56.531 56.562 4.594 1 29.19 7 VAL B C 1
ATOM 2368 O O . VAL B 1 7 ? 57 55.469 4.293 1 29.19 7 VAL B O 1
ATOM 2371 N N . ARG B 1 8 ? 55.844 56.594 5.742 1 29.84 8 ARG B N 1
ATOM 2372 C CA . ARG B 1 8 ? 55 55.625 6.449 1 29.84 8 ARG B CA 1
ATOM 2373 C C . ARG B 1 8 ? 53.875 55.125 5.559 1 29.84 8 ARG B C 1
ATOM 2375 O O . ARG B 1 8 ? 53 55.906 5.18 1 29.84 8 ARG B O 1
ATOM 2382 N N . THR B 1 9 ? 54.125 54.375 4.527 1 28.83 9 THR B N 1
ATOM 2383 C CA . THR B 1 9 ? 53.031 53.812 3.777 1 28.83 9 THR B CA 1
ATOM 2384 C C . THR B 1 9 ? 52.062 53.094 4.715 1 28.83 9 THR B C 1
ATOM 2386 O O . THR B 1 9 ? 52.438 52.219 5.488 1 28.83 9 THR B O 1
ATOM 2389 N N . ALA B 1 10 ? 51 53.719 5.246 1 31.11 10 ALA B N 1
ATOM 2390 C CA . ALA B 1 10 ? 49.844 53.188 5.922 1 31.11 10 ALA B CA 1
ATOM 2391 C C . ALA B 1 10 ? 49.25 52 5.145 1 31.11 10 ALA B C 1
ATOM 2393 O O . ALA B 1 10 ? 48.75 52.156 4.035 1 31.11 10 ALA B O 1
ATOM 2394 N N . ARG B 1 11 ? 49.875 50.812 5.242 1 36.28 11 ARG B N 1
ATOM 2395 C CA . ARG B 1 11 ? 49.25 49.594 4.773 1 36.28 11 ARG B CA 1
ATOM 2396 C C . ARG B 1 11 ? 47.844 49.469 5.312 1 36.28 11 ARG B C 1
ATOM 2398 O O . ARG B 1 11 ? 47.625 49.469 6.527 1 36.28 11 ARG B O 1
ATOM 2405 N N . HIS B 1 12 ? 46.906 50.156 4.648 1 32.41 12 HIS B N 1
ATOM 2406 C CA . HIS B 1 12 ? 45.531 49.844 4.949 1 32.41 12 HIS B CA 1
ATOM 2407 C C . HIS B 1 12 ? 45.281 48.344 4.992 1 32.41 12 HIS B C 1
ATOM 2409 O O . HIS B 1 12 ? 45.562 47.656 4.02 1 32.41 12 HIS B O 1
ATOM 2415 N N . VAL B 1 13 ? 45.469 47.719 6.09 1 34.75 13 VAL B N 1
ATOM 2416 C CA . VAL B 1 13 ? 45 46.375 6.352 1 34.75 13 VAL B CA 1
ATOM 2417 C C . VAL B 1 13 ? 43.531 46.219 6 1 34.75 13 VAL B C 1
ATOM 2419 O O . VAL B 1 13 ? 42.688 46.906 6.598 1 34.75 13 VAL B O 1
ATOM 2422 N N . PHE B 1 14 ? 43.219 46.125 4.707 1 36.94 14 PHE B N 1
ATOM 2423 C CA . PHE B 1 14 ? 41.875 45.688 4.355 1 36.94 14 PHE B CA 1
ATOM 2424 C C . PHE B 1 14 ? 41.5 44.438 5.156 1 36.94 14 PHE B C 1
ATOM 2426 O O . PHE B 1 14 ? 42.125 43.406 5.043 1 36.94 14 PHE B O 1
ATOM 2433 N N . ALA B 1 15 ? 40.906 44.594 6.297 1 37.41 15 ALA B N 1
ATOM 2434 C CA . ALA B 1 15 ? 40.219 43.531 7.012 1 37.41 15 ALA B CA 1
ATOM 2435 C C . ALA B 1 15 ? 39.25 42.781 6.094 1 37.41 15 ALA B C 1
ATOM 2437 O O . ALA B 1 15 ? 38.281 43.375 5.625 1 37.41 15 ALA B O 1
ATOM 2438 N N . ALA B 1 16 ? 39.75 41.875 5.25 1 39.38 16 ALA B N 1
ATOM 2439 C CA . ALA B 1 16 ? 38.812 40.969 4.582 1 39.38 16 ALA B CA 1
ATOM 2440 C C . ALA B 1 16 ? 37.844 40.344 5.582 1 39.38 16 ALA B C 1
ATOM 2442 O O . ALA B 1 16 ? 38.281 39.594 6.492 1 39.38 16 ALA B O 1
ATOM 2443 N N . VAL B 1 17 ? 36.75 41 5.887 1 36.22 17 VAL B N 1
ATOM 2444 C CA . VAL B 1 17 ? 35.688 40.312 6.578 1 36.22 17 VAL B CA 1
ATOM 2445 C C . VAL B 1 17 ? 35.344 39 5.844 1 36.22 17 VAL B C 1
ATOM 2447 O O . VAL B 1 17 ? 34.875 39.031 4.699 1 36.22 17 VAL B O 1
ATOM 2450 N N . VAL B 1 18 ? 36.094 37.969 6.07 1 37.53 18 VAL B N 1
ATOM 2451 C CA . VAL B 1 18 ? 35.656 36.625 5.66 1 37.53 18 VAL B CA 1
ATOM 2452 C C . VAL B 1 18 ? 34.25 36.375 6.16 1 37.53 18 VAL B C 1
ATOM 2454 O O . VAL B 1 18 ? 34 36.281 7.367 1 37.53 18 VAL B O 1
ATOM 2457 N N . LEU B 1 19 ? 33.312 36.844 5.41 1 34.88 19 LEU B N 1
ATOM 2458 C CA . LEU B 1 19 ? 31.969 36.312 5.645 1 34.88 19 LEU B CA 1
ATOM 2459 C C . LEU B 1 19 ? 31.984 34.781 5.676 1 34.88 19 LEU B C 1
ATOM 2461 O O . LEU B 1 19 ? 32.188 34.156 4.641 1 34.88 19 LEU B O 1
ATOM 2465 N N . LEU B 1 20 ? 32.438 34.219 6.672 1 35.31 20 LEU B N 1
ATOM 2466 C CA . LEU B 1 20 ? 32.188 32.812 6.871 1 35.31 20 LEU B CA 1
ATOM 2467 C C . LEU B 1 20 ? 30.703 32.5 6.598 1 35.31 20 LEU B C 1
ATOM 2469 O O . LEU B 1 20 ? 29.828 32.938 7.344 1 35.31 20 LEU B O 1
ATOM 2473 N N . ALA B 1 21 ? 30.453 32.344 5.336 1 37.59 21 ALA B N 1
ATOM 2474 C CA . ALA B 1 21 ? 29.188 31.656 5.082 1 37.59 21 ALA B CA 1
ATOM 2475 C C . ALA B 1 21 ? 29.047 30.391 5.922 1 37.59 21 ALA B C 1
ATOM 2477 O O . ALA B 1 21 ? 29.797 29.438 5.73 1 37.59 21 ALA B O 1
ATOM 2478 N N . ALA B 1 22 ? 28.797 30.594 7.152 1 38.22 22 ALA B N 1
ATOM 2479 C CA . ALA B 1 22 ? 28.406 29.375 7.855 1 38.22 22 ALA B CA 1
ATOM 2480 C C . ALA B 1 22 ? 27.516 28.5 6.988 1 38.22 22 ALA B C 1
ATOM 2482 O O . ALA B 1 22 ? 26.375 28.859 6.695 1 38.22 22 ALA B O 1
ATOM 2483 N N . SER B 1 23 ? 28.078 27.969 6.066 1 40.38 23 SER B N 1
ATOM 2484 C CA . SER B 1 23 ? 27.266 26.891 5.48 1 40.38 23 SER B CA 1
ATOM 2485 C C . SER B 1 23 ? 26.609 26.047 6.559 1 40.38 23 SER B C 1
ATOM 2487 O O . SER B 1 23 ? 27.281 25.375 7.332 1 40.38 23 SER B O 1
ATOM 2489 N N . ALA B 1 24 ? 25.594 26.578 7.328 1 40.84 24 ALA B N 1
ATOM 2490 C CA . ALA B 1 24 ? 24.844 25.656 8.172 1 40.84 24 ALA B CA 1
ATOM 2491 C C . ALA B 1 24 ? 24.766 24.281 7.527 1 40.84 24 ALA B C 1
ATOM 2493 O O . ALA B 1 24 ? 24.172 24.125 6.453 1 40.84 24 ALA B O 1
ATOM 2494 N N . ALA B 1 25 ? 25.703 23.531 7.672 1 45.69 25 ALA B N 1
ATOM 2495 C CA . ALA B 1 25 ? 25.672 22.125 7.254 1 45.69 25 ALA B CA 1
ATOM 2496 C C . ALA B 1 25 ? 24.281 21.531 7.406 1 45.69 25 ALA B C 1
ATOM 2498 O O . ALA B 1 25 ? 23.703 21.547 8.5 1 45.69 25 ALA B O 1
ATOM 2499 N N . ALA B 1 26 ? 23.562 21.578 6.414 1 50.81 26 ALA B N 1
ATOM 2500 C CA . ALA B 1 26 ? 22.312 20.812 6.395 1 50.81 26 ALA B CA 1
ATOM 2501 C C . ALA B 1 26 ? 22.453 19.531 7.207 1 50.81 26 ALA B C 1
ATOM 2503 O O . ALA B 1 26 ? 23.281 18.672 6.891 1 50.81 26 ALA B O 1
ATOM 2504 N N . ALA B 1 27 ? 22.25 19.609 8.516 1 56.41 27 ALA B N 1
ATOM 2505 C CA . ALA B 1 27 ? 22.281 18.391 9.312 1 56.41 27 ALA B CA 1
ATOM 2506 C C . ALA B 1 27 ? 21.547 17.25 8.602 1 56.41 27 ALA B C 1
ATOM 2508 O O . ALA B 1 27 ? 20.594 17.484 7.867 1 56.41 27 ALA B O 1
ATOM 2509 N N . ALA B 1 28 ? 22.062 16.172 8.664 1 64.75 28 ALA B N 1
ATOM 2510 C CA . ALA B 1 28 ? 21.516 14.938 8.109 1 64.75 28 ALA B CA 1
ATOM 2511 C C . ALA B 1 28 ? 20.094 14.68 8.609 1 64.75 28 ALA B C 1
ATOM 2513 O O . ALA B 1 28 ? 19.766 15.016 9.75 1 64.75 28 ALA B O 1
ATOM 2514 N N . ASP B 1 29 ? 19.281 14.25 7.738 1 85.31 29 ASP B N 1
ATOM 2515 C CA . ASP B 1 29 ? 17.922 13.844 8.086 1 85.31 29 ASP B CA 1
ATOM 2516 C C . ASP B 1 29 ? 17.922 12.852 9.25 1 85.31 29 ASP B C 1
ATOM 2518 O O . ASP B 1 29 ? 18.781 11.984 9.328 1 85.31 29 ASP B O 1
ATOM 2522 N N . LYS B 1 30 ? 17.156 13.133 10.18 1 93.81 30 LYS B N 1
ATOM 2523 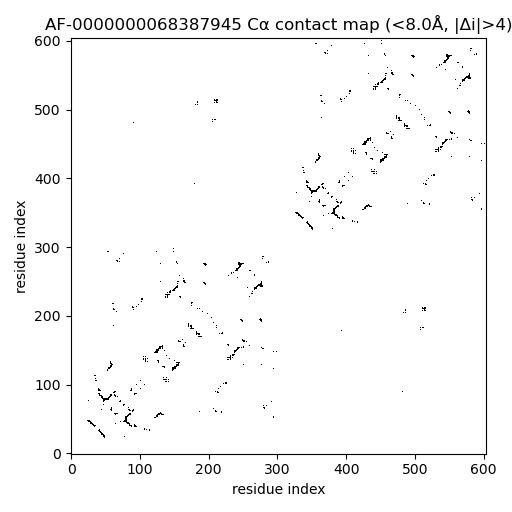C CA . LYS B 1 30 ? 16.969 12.281 11.352 1 93.81 30 LYS B CA 1
ATOM 2524 C C . LYS B 1 30 ? 15.641 11.539 11.273 1 93.81 30 LYS B C 1
ATOM 2526 O O . LYS B 1 30 ? 14.602 12.133 10.977 1 93.81 30 LYS B O 1
ATOM 2531 N N . GLU B 1 31 ? 15.711 10.203 11.414 1 96.94 31 GLU B N 1
ATOM 2532 C CA . GLU B 1 31 ? 14.516 9.367 11.477 1 96.94 31 GLU B CA 1
ATOM 2533 C C . GLU B 1 31 ? 14.445 8.602 12.789 1 96.94 31 GLU B C 1
ATOM 2535 O O . GLU B 1 31 ? 15.453 8.039 13.242 1 96.94 31 GLU B O 1
ATOM 2540 N N . TYR B 1 32 ? 13.32 8.656 13.453 1 97.81 32 TYR B N 1
ATOM 2541 C CA . TYR B 1 32 ? 13.117 7.926 14.703 1 97.81 32 TYR B CA 1
ATOM 2542 C C . TYR B 1 32 ? 11.641 7.637 14.93 1 97.81 32 TYR B C 1
ATOM 2544 O O . TYR B 1 32 ? 10.797 7.961 14.086 1 97.81 32 TYR B O 1
ATOM 2552 N N . THR B 1 33 ? 11.352 6.922 15.992 1 98.56 33 THR B N 1
ATOM 2553 C CA . THR B 1 33 ? 9.969 6.633 16.359 1 98.56 33 THR B CA 1
ATOM 2554 C C . THR B 1 33 ? 9.672 7.129 17.781 1 98.56 33 THR B C 1
ATOM 2556 O O . THR B 1 33 ? 10.586 7.309 18.578 1 98.56 33 THR B O 1
ATOM 2559 N N . VAL B 1 34 ? 8.484 7.477 17.984 1 98.69 34 VAL B N 1
ATOM 2560 C CA . VAL B 1 34 ? 8.008 7.793 19.312 1 98.69 34 VAL B CA 1
ATOM 2561 C C . VAL B 1 34 ? 6.809 6.91 19.656 1 98.69 34 VAL B C 1
ATOM 2563 O O . VAL B 1 34 ? 6.184 6.328 18.766 1 98.69 34 VAL B O 1
ATOM 2566 N N . GLN B 1 35 ? 6.535 6.723 20.922 1 98.62 35 GLN B N 1
ATOM 2567 C CA . GLN B 1 35 ? 5.414 5.906 21.375 1 98.62 35 GLN B CA 1
ATOM 2568 C C . GLN B 1 35 ? 4.25 6.777 21.828 1 98.62 35 GLN B C 1
ATOM 2570 O O . GLN B 1 35 ? 4.426 7.652 22.688 1 98.62 35 GLN B O 1
ATOM 2575 N N . SER B 1 36 ? 3.143 6.609 21.219 1 98.56 36 SER B N 1
ATOM 2576 C CA . SER B 1 36 ? 1.928 7.285 21.672 1 98.56 36 SER B CA 1
ATOM 2577 C C . SER B 1 36 ? 1.444 6.73 23 1 98.56 36 SER B C 1
ATOM 2579 O O . SER B 1 36 ? 2.041 5.801 23.547 1 98.56 36 SER B O 1
ATOM 2581 N N . SER B 1 37 ? 0.416 7.289 23.594 1 98 37 SER B N 1
ATOM 2582 C CA . SER B 1 37 ? -0.061 6.949 24.938 1 98 37 SER B CA 1
ATOM 2583 C C . SER B 1 37 ? -0.607 5.527 24.984 1 98 37 SER B C 1
ATOM 2585 O O . SER B 1 37 ? -0.565 4.875 26.031 1 98 37 SER B O 1
ATOM 2587 N N . ASP B 1 38 ? -1.109 5.059 23.875 1 98 38 ASP B N 1
ATOM 2588 C CA . ASP B 1 38 ? -1.69 3.721 23.844 1 98 38 ASP B CA 1
ATOM 2589 C C . ASP B 1 38 ? -0.69 2.701 23.297 1 98 38 ASP B C 1
ATOM 2591 O O . ASP B 1 38 ? -1.067 1.584 22.953 1 98 38 ASP B O 1
ATOM 2595 N N . GLY B 1 39 ? 0.507 3.098 23.094 1 98.19 39 GLY B N 1
ATOM 2596 C CA . GLY B 1 39 ? 1.566 2.184 22.703 1 98.19 39 GLY B CA 1
ATOM 2597 C C . GLY B 1 39 ? 1.818 2.176 21.203 1 98.19 39 GLY B C 1
ATOM 2598 O O . GLY B 1 39 ? 2.787 1.576 20.734 1 98.19 39 GLY B O 1
ATOM 2599 N N . VAL B 1 40 ? 1.017 2.801 20.391 1 98.44 40 VAL B N 1
ATOM 2600 C CA . VAL B 1 40 ? 1.204 2.861 18.953 1 98.44 40 VAL B CA 1
ATOM 2601 C C . VAL B 1 40 ? 2.506 3.592 18.625 1 98.44 40 VAL B C 1
ATOM 2603 O O . VAL B 1 40 ? 2.803 4.633 19.219 1 98.44 40 VAL B O 1
ATOM 2606 N N . VAL B 1 41 ? 3.266 3.033 17.75 1 98.62 41 VAL B N 1
ATOM 2607 C CA . VAL B 1 41 ? 4.539 3.605 17.328 1 98.62 41 VAL B CA 1
ATOM 2608 C C . VAL B 1 41 ? 4.301 4.633 16.219 1 98.62 41 VAL B C 1
ATOM 2610 O O . VAL B 1 41 ? 3.639 4.34 15.219 1 98.62 41 VAL B O 1
ATOM 2613 N N . ILE B 1 42 ? 4.867 5.816 16.406 1 98.88 42 ILE B N 1
ATOM 2614 C CA . ILE B 1 42 ? 4.727 6.91 15.453 1 98.88 42 ILE B CA 1
ATOM 2615 C C . ILE B 1 42 ? 6.078 7.215 14.82 1 98.88 42 ILE B C 1
ATOM 2617 O O . ILE B 1 42 ? 7.047 7.516 15.516 1 98.88 42 ILE B O 1
ATOM 2621 N N . ALA B 1 43 ? 6.137 7.168 13.484 1 98.81 43 ALA B N 1
ATOM 2622 C CA . ALA B 1 43 ? 7.371 7.414 12.742 1 98.81 43 ALA B CA 1
ATOM 2623 C C . ALA B 1 43 ? 7.574 8.906 12.492 1 98.81 43 ALA B C 1
ATOM 2625 O O . ALA B 1 43 ? 6.676 9.578 11.977 1 98.81 43 ALA B O 1
ATOM 2626 N N . VAL B 1 44 ? 8.75 9.406 12.789 1 98.81 44 VAL B N 1
ATOM 2627 C CA . VAL B 1 44 ? 9.07 10.828 12.695 1 98.81 44 VAL B CA 1
ATOM 2628 C C . VAL B 1 44 ? 10.312 11.023 11.828 1 98.81 44 VAL B C 1
ATOM 2630 O O . VAL B 1 44 ? 11.219 10.195 11.844 1 98.81 44 VAL B O 1
ATOM 2633 N N . GLU B 1 45 ? 10.289 12.07 11.055 1 98.44 45 GLU B N 1
ATOM 2634 C CA . GLU B 1 45 ? 11.445 12.5 10.273 1 98.44 45 GLU B CA 1
ATOM 2635 C C . GLU B 1 45 ? 11.727 13.984 10.453 1 98.44 45 GLU B C 1
ATOM 2637 O O . GLU B 1 45 ? 10.805 14.805 10.43 1 98.44 45 GLU B O 1
ATOM 2642 N N . GLU B 1 46 ? 12.984 14.328 10.703 1 98.25 46 GLU B N 1
ATOM 2643 C CA . GLU B 1 46 ? 13.406 15.719 10.812 1 98.25 46 GLU B CA 1
ATOM 2644 C C . GLU B 1 46 ? 14.445 16.078 9.75 1 98.25 46 GLU B C 1
ATOM 2646 O O . GLU B 1 46 ? 15.328 15.266 9.445 1 98.25 46 GLU B O 1
ATOM 2651 N N . THR B 1 47 ? 14.203 17.203 9.188 1 97.56 47 THR B N 1
ATOM 2652 C CA . THR B 1 47 ? 15.172 17.781 8.258 1 97.56 47 THR B CA 1
ATOM 2653 C C . THR B 1 47 ? 15.375 19.266 8.531 1 97.56 47 THR B C 1
ATOM 2655 O O . THR B 1 47 ? 14.695 19.844 9.383 1 97.56 47 THR B O 1
ATOM 2658 N N . GLY B 1 48 ? 16.344 19.859 7.863 1 97.88 48 GLY B N 1
ATOM 2659 C CA . GLY B 1 48 ? 16.609 21.266 8.031 1 97.88 48 GLY B CA 1
ATOM 2660 C C . GLY B 1 48 ? 17.578 21.578 9.164 1 97.88 48 GLY B C 1
ATOM 2661 O O . GLY B 1 48 ? 18.5 20.797 9.422 1 97.88 48 GLY B O 1
ATOM 2662 N N . ASN B 1 49 ? 17.438 22.797 9.805 1 97.31 49 ASN B N 1
ATOM 2663 C CA . ASN B 1 49 ? 18.297 23.266 10.875 1 97.31 49 ASN B CA 1
ATOM 2664 C C . ASN B 1 49 ? 17.828 22.766 12.242 1 97.31 49 ASN B C 1
ATOM 2666 O O . ASN B 1 49 ? 16.797 23.219 12.75 1 97.31 49 ASN B O 1
ATOM 2670 N N . PRO B 1 50 ? 18.562 21.875 12.898 1 96 50 PRO B N 1
ATOM 2671 C CA . PRO B 1 50 ? 18.125 21.312 14.172 1 96 50 PRO B CA 1
ATOM 2672 C C . PRO B 1 50 ? 17.938 22.359 15.266 1 96 50 PRO B C 1
ATOM 2674 O O . PRO B 1 50 ? 17.234 22.125 16.25 1 96 50 PRO B O 1
ATOM 2677 N N . THR B 1 51 ? 18.531 23.5 15.047 1 95.69 51 THR B N 1
ATOM 2678 C CA . THR B 1 51 ? 18.422 24.562 16.047 1 95.69 51 THR B CA 1
ATOM 2679 C C . THR B 1 51 ? 17.484 25.656 15.57 1 95.69 51 THR B C 1
ATOM 2681 O O . THR B 1 51 ? 17.312 26.672 16.266 1 95.69 51 THR B O 1
ATOM 2684 N N . GLY B 1 52 ? 16.969 25.484 14.375 1 96.94 52 GLY B N 1
ATOM 2685 C CA . GLY B 1 52 ? 16.016 26.469 13.852 1 96.94 52 GLY B CA 1
ATOM 2686 C C . GLY B 1 52 ? 14.656 26.391 14.5 1 96.94 52 GLY B C 1
ATOM 2687 O O . GLY B 1 52 ? 14.383 25.484 15.289 1 96.94 52 GLY B O 1
ATOM 2688 N N . GLN B 1 53 ? 13.828 27.422 14.188 1 97.5 53 GLN B N 1
ATOM 2689 C CA . GLN B 1 53 ? 12.445 27.406 14.641 1 97.5 53 GLN B CA 1
ATOM 2690 C C . GLN B 1 53 ? 11.719 26.172 14.125 1 97.5 53 GLN B C 1
ATOM 2692 O O . GLN B 1 53 ? 11.719 25.891 12.922 1 97.5 53 GLN B O 1
ATOM 2697 N N . PRO B 1 54 ? 11.125 25.375 15.016 1 98.44 54 PRO B N 1
ATOM 2698 C CA . PRO B 1 54 ? 10.5 24.125 14.57 1 98.44 54 PRO B CA 1
ATOM 2699 C C . PRO B 1 54 ? 9.172 24.375 13.844 1 98.44 54 PRO B C 1
ATOM 2701 O O . PRO B 1 54 ? 8.391 25.234 14.242 1 98.44 54 PRO B O 1
ATOM 2704 N N . ILE B 1 55 ? 8.961 23.688 12.805 1 98.88 55 ILE B N 1
ATOM 2705 C CA . ILE B 1 55 ? 7.691 23.531 12.102 1 98.88 55 ILE B CA 1
ATOM 2706 C C . ILE B 1 55 ? 7.305 22.047 12.086 1 98.88 55 ILE B C 1
ATOM 2708 O O . ILE B 1 55 ? 8.102 21.203 11.68 1 98.88 55 ILE B O 1
ATOM 2712 N N . VAL B 1 56 ? 6.137 21.688 12.578 1 98.94 56 VAL B N 1
ATOM 2713 C CA . VAL B 1 56 ? 5.648 20.312 12.609 1 98.94 56 VAL B CA 1
ATOM 2714 C C . VAL B 1 56 ? 4.504 20.156 11.609 1 98.94 56 VAL B C 1
ATOM 2716 O O . VAL B 1 56 ? 3.518 20.906 11.656 1 98.94 56 VAL B O 1
ATOM 2719 N N . PHE B 1 57 ? 4.664 19.172 10.734 1 98.94 57 PHE B N 1
ATOM 2720 C CA . PHE B 1 57 ? 3.695 18.953 9.664 1 98.94 57 PHE B CA 1
ATOM 2721 C C . PHE B 1 57 ? 2.846 17.719 9.961 1 98.94 57 PHE B C 1
ATOM 2723 O O . PHE B 1 57 ? 3.377 16.656 10.258 1 98.94 57 PHE B O 1
ATOM 2730 N N . VAL B 1 58 ? 1.553 17.891 9.891 1 98.94 58 VAL B N 1
ATOM 2731 C CA . VAL B 1 58 ? 0.577 16.812 10.039 1 98.94 58 VAL B CA 1
ATOM 2732 C C . VAL B 1 58 ? -0.151 16.578 8.719 1 98.94 58 VAL B C 1
ATOM 2734 O O . VAL B 1 58 ? -0.869 17.453 8.234 1 98.94 58 VAL B O 1
ATOM 2737 N N . HIS B 1 59 ? 0.029 15.406 8.133 1 98.94 59 HIS B N 1
ATOM 2738 C CA . HIS B 1 59 ? -0.518 15.141 6.805 1 98.94 59 HIS B CA 1
ATOM 2739 C C . HIS B 1 59 ? -1.986 14.742 6.883 1 98.94 59 HIS B C 1
ATOM 2741 O O . HIS B 1 59 ? -2.559 14.68 7.973 1 98.94 59 HIS B O 1
ATOM 2747 N N . GLY B 1 60 ? -2.631 14.57 5.738 1 98.81 60 GLY B N 1
ATOM 2748 C CA . GLY B 1 60 ? -4.043 14.227 5.648 1 98.81 60 GLY B CA 1
ATOM 2749 C C . GLY B 1 60 ? -4.289 12.758 5.398 1 98.81 60 GLY B C 1
ATOM 2750 O O . GLY B 1 60 ? -3.35 11.953 5.398 1 98.81 60 GLY B O 1
ATOM 2751 N N . LEU B 1 61 ? -5.547 12.391 5.234 1 98.75 61 LEU B N 1
ATOM 2752 C CA . LEU B 1 61 ? -5.977 11.016 5.02 1 98.75 61 LEU B CA 1
ATOM 2753 C C . LEU B 1 61 ? -5.234 10.391 3.846 1 98.75 61 LEU B C 1
ATOM 2755 O O . LEU B 1 61 ? -5.109 11.008 2.785 1 98.75 61 LEU B O 1
ATOM 2759 N N . LEU B 1 62 ? -4.688 9.203 4.062 1 98.88 62 LEU B N 1
ATOM 2760 C CA . LEU B 1 62 ? -4.016 8.359 3.082 1 98.88 62 LEU B CA 1
ATOM 2761 C C . LEU B 1 62 ? -2.641 8.914 2.736 1 98.88 62 LEU B C 1
ATOM 2763 O O . LEU B 1 62 ? -1.959 8.391 1.851 1 98.88 62 LEU B O 1
ATOM 2767 N N . GLY B 1 63 ? -2.201 9.961 3.393 1 98.81 63 GLY B N 1
ATOM 2768 C CA . GLY B 1 63 ? -0.881 10.523 3.166 1 98.81 63 GLY B CA 1
ATOM 2769 C C . GLY B 1 63 ? 0.187 9.93 4.066 1 98.81 63 GLY B C 1
ATOM 2770 O O . GLY B 1 63 ? 0.027 8.82 4.578 1 98.81 63 GLY B O 1
ATOM 2771 N N . SER B 1 64 ? 1.258 10.609 4.148 1 98.75 64 SER B N 1
ATOM 2772 C CA . SER B 1 64 ? 2.404 10.414 5.031 1 98.75 64 SER B CA 1
ATOM 2773 C C . SER B 1 64 ? 3.316 11.641 5.027 1 98.75 64 SER B C 1
ATOM 2775 O O . SER B 1 64 ? 2.98 12.664 4.438 1 98.75 64 SER B O 1
ATOM 2777 N N . ARG B 1 65 ? 4.395 11.461 5.688 1 98.19 65 ARG B N 1
ATOM 2778 C CA . ARG B 1 65 ? 5.371 12.547 5.762 1 98.19 65 ARG B CA 1
ATOM 2779 C C . ARG B 1 65 ? 5.848 12.945 4.367 1 98.19 65 ARG B C 1
ATOM 2781 O O . ARG B 1 65 ? 6.219 14.102 4.145 1 98.19 65 ARG B O 1
ATOM 2788 N N . ILE B 1 66 ? 5.77 12.055 3.396 1 98.31 66 ILE B N 1
ATOM 2789 C CA . ILE B 1 66 ? 6.375 12.336 2.1 1 98.31 66 ILE B CA 1
ATOM 2790 C C . ILE B 1 66 ? 5.492 13.305 1.315 1 98.31 66 ILE B C 1
ATOM 2792 O O . ILE B 1 66 ? 5.91 13.844 0.285 1 98.31 66 ILE B O 1
ATOM 2796 N N . ASN B 1 67 ? 4.281 13.578 1.801 1 98.81 67 ASN B N 1
ATOM 2797 C CA . ASN B 1 67 ? 3.451 14.602 1.18 1 98.81 67 ASN B CA 1
ATOM 2798 C C . ASN B 1 67 ? 4.105 15.977 1.259 1 98.81 67 ASN B C 1
ATOM 2800 O O . ASN B 1 67 ? 3.848 16.844 0.417 1 98.81 67 ASN B O 1
ATOM 2804 N N . TRP B 1 68 ? 4.969 16.172 2.213 1 98.81 68 TRP B N 1
ATOM 2805 C CA . TRP B 1 68 ? 5.559 17.484 2.48 1 98.81 68 TRP B CA 1
ATOM 2806 C C . TRP B 1 68 ? 6.918 17.625 1.805 1 98.81 68 TRP B C 1
ATOM 2808 O O . TRP B 1 68 ? 7.699 18.516 2.139 1 98.81 68 TRP B O 1
ATOM 2818 N N . ASP B 1 69 ? 7.23 16.797 0.802 1 98.38 69 ASP B N 1
ATOM 2819 C CA . ASP B 1 69 ? 8.562 16.75 0.196 1 98.38 69 ASP B CA 1
ATOM 2820 C C . ASP B 1 69 ? 8.93 18.094 -0.425 1 98.38 69 ASP B C 1
ATOM 2822 O O . ASP B 1 69 ? 10.094 18.484 -0.42 1 98.38 69 ASP B O 1
ATOM 2826 N N . LYS B 1 70 ? 7.945 18.812 -0.979 1 98.69 70 LYS B N 1
ATOM 2827 C CA . LYS B 1 70 ? 8.234 20.109 -1.588 1 98.69 70 LYS B CA 1
ATOM 2828 C C . LYS B 1 70 ? 8.609 21.141 -0.529 1 98.69 70 LYS B C 1
ATOM 2830 O O . LYS B 1 70 ? 9.258 22.141 -0.834 1 98.69 70 LYS B O 1
ATOM 2835 N N . GLN B 1 71 ? 8.195 20.969 0.723 1 98.81 71 GLN B N 1
ATOM 2836 C CA . GLN B 1 71 ? 8.57 21.828 1.845 1 98.81 71 GLN B CA 1
ATOM 2837 C C . GLN B 1 71 ? 9.891 21.375 2.457 1 98.81 71 GLN B C 1
ATOM 2839 O O . GLN B 1 71 ? 10.773 22.203 2.705 1 98.81 71 GLN B O 1
ATOM 2844 N N . THR B 1 72 ? 10.094 20.047 2.637 1 98.19 72 THR B N 1
ATOM 2845 C CA . THR B 1 72 ? 11.258 19.547 3.369 1 98.19 72 THR B CA 1
ATOM 2846 C C . THR B 1 72 ? 12.508 19.594 2.504 1 98.19 72 THR B C 1
ATOM 2848 O O . THR B 1 72 ? 13.625 19.5 3.014 1 98.19 72 THR B O 1
ATOM 2851 N N . THR B 1 73 ? 12.328 19.812 1.189 1 97.31 73 THR B N 1
ATOM 2852 C CA . THR B 1 73 ? 13.5 19.875 0.317 1 97.31 73 THR B CA 1
ATOM 2853 C C . THR B 1 73 ? 13.703 21.312 -0.19 1 97.31 73 THR B C 1
ATOM 2855 O O . THR B 1 73 ? 14.625 21.562 -0.97 1 97.31 73 THR B O 1
ATOM 2858 N N . ASP B 1 74 ? 12.836 22.203 0.17 1 98.25 74 ASP B N 1
ATOM 2859 C CA . ASP B 1 74 ? 12.945 23.578 -0.272 1 98.25 74 ASP B CA 1
ATOM 2860 C C . ASP B 1 74 ? 14.133 24.281 0.395 1 98.25 74 ASP B C 1
ATOM 2862 O O . ASP B 1 74 ? 14.242 24.281 1.623 1 98.25 74 ASP B O 1
ATOM 2866 N N . PRO B 1 75 ? 15.016 24.891 -0.373 1 97.81 75 PRO B N 1
ATOM 2867 C CA . PRO B 1 75 ? 16.219 25.5 0.207 1 97.81 75 PRO B CA 1
ATOM 2868 C C . PRO B 1 75 ? 15.891 26.609 1.206 1 97.81 75 PRO B C 1
ATOM 2870 O O . PRO B 1 75 ? 16.578 26.766 2.211 1 97.81 75 PRO B O 1
ATOM 2873 N N . ASP B 1 76 ? 14.891 27.391 0.994 1 97.88 76 ASP B N 1
ATOM 2874 C CA . ASP B 1 76 ? 14.547 28.516 1.857 1 97.88 76 ASP B CA 1
ATOM 2875 C C . ASP B 1 76 ? 13.953 28.047 3.178 1 97.88 76 ASP B C 1
ATOM 2877 O O . ASP B 1 76 ? 13.953 28.766 4.168 1 97.88 76 ASP B O 1
ATOM 2881 N N . LEU B 1 77 ? 13.469 26.812 3.189 1 98.56 77 LEU B N 1
ATOM 2882 C CA . LEU B 1 77 ? 12.859 26.281 4.402 1 98.56 77 LEU B CA 1
ATOM 2883 C C . LEU B 1 77 ? 13.898 25.547 5.25 1 98.56 77 LEU B C 1
ATOM 2885 O O . LEU B 1 77 ? 13.641 25.234 6.414 1 98.56 77 LEU B O 1
ATOM 2889 N N . GLN B 1 78 ? 15.094 25.375 4.746 1 97.56 78 GLN B N 1
ATOM 2890 C CA . GLN B 1 78 ? 16.125 24.594 5.426 1 97.56 78 GLN B CA 1
ATOM 2891 C C . GLN B 1 78 ? 16.672 25.344 6.637 1 97.56 78 GLN B C 1
ATOM 2893 O O . GLN B 1 78 ? 17.359 24.766 7.477 1 97.56 78 GLN B O 1
ATOM 2898 N N . LYS B 1 79 ? 16.328 26.594 6.781 1 97.44 79 LYS B N 1
ATOM 2899 C CA . LYS B 1 79 ? 16.734 27.359 7.961 1 97.44 79 LYS B CA 1
ATOM 2900 C C . LYS B 1 79 ? 15.875 26.984 9.172 1 97.44 79 LYS B C 1
ATOM 2902 O O . LYS B 1 79 ? 16.203 27.328 10.305 1 97.44 79 LYS B O 1
ATOM 2907 N N . PHE B 1 80 ? 14.766 26.391 8.961 1 98.31 80 PHE B N 1
ATOM 2908 C CA . PHE B 1 80 ? 13.875 25.922 10.016 1 98.31 80 PHE B CA 1
ATOM 2909 C C . PHE B 1 80 ? 14.156 24.469 10.359 1 98.31 80 PHE B C 1
ATOM 2911 O O . PHE B 1 80 ? 14.844 23.766 9.609 1 98.31 80 PHE B O 1
ATOM 2918 N N . ARG B 1 81 ? 13.758 24.047 11.531 1 98.25 81 ARG B N 1
ATOM 2919 C CA . ARG B 1 81 ? 13.703 22.625 11.883 1 98.25 81 ARG B CA 1
ATOM 2920 C C . ARG B 1 81 ? 12.383 22 11.438 1 98.25 81 ARG B C 1
ATOM 2922 O O . ARG B 1 81 ? 11.336 22.266 12.023 1 98.25 81 ARG B O 1
ATOM 2929 N N . LEU B 1 82 ? 12.445 21.219 10.391 1 98.81 82 LEU B N 1
ATOM 2930 C CA . LEU B 1 82 ? 11.242 20.672 9.766 1 98.81 82 LEU B CA 1
ATOM 2931 C C . LEU B 1 82 ? 10.953 19.266 10.289 1 98.81 82 LEU B C 1
ATOM 2933 O O . LEU B 1 82 ? 11.719 18.328 10.031 1 98.81 82 LEU B O 1
ATOM 2937 N N . ILE B 1 83 ? 9.883 19.094 11.039 1 98.88 83 ILE B N 1
ATOM 2938 C CA . ILE B 1 83 ? 9.508 17.844 11.664 1 98.88 83 ILE B CA 1
ATOM 2939 C C . ILE B 1 83 ? 8.234 17.297 11.016 1 98.88 83 ILE B C 1
ATOM 2941 O O . ILE B 1 83 ? 7.207 17.969 10.992 1 98.88 83 ILE B O 1
ATOM 2945 N N . THR B 1 84 ? 8.32 16.156 10.414 1 98.81 84 THR B N 1
ATOM 2946 C CA . THR B 1 84 ? 7.176 15.445 9.867 1 98.81 84 THR B CA 1
ATOM 2947 C C . THR B 1 84 ? 6.98 14.102 10.562 1 98.81 84 THR B C 1
ATOM 2949 O O . THR B 1 84 ? 7.902 13.594 11.203 1 98.81 84 THR B O 1
ATOM 2952 N N . TYR B 1 85 ? 5.781 13.578 10.508 1 98.88 85 TYR B N 1
ATOM 2953 C CA . TYR B 1 85 ? 5.52 12.242 11.031 1 98.88 85 TYR B CA 1
ATOM 2954 C C . TYR B 1 85 ? 4.344 11.594 10.305 1 98.88 85 TYR B C 1
ATOM 2956 O O . TYR B 1 85 ? 3.578 12.281 9.617 1 98.88 85 TYR B O 1
ATOM 2964 N N . ASP B 1 86 ? 4.289 10.312 10.375 1 98.94 86 ASP B N 1
ATOM 2965 C CA . ASP B 1 86 ? 3.164 9.57 9.82 1 98.94 86 ASP B CA 1
ATOM 2966 C C . ASP B 1 86 ? 2.057 9.391 10.859 1 98.94 86 ASP B C 1
ATOM 2968 O O . ASP B 1 86 ? 2.312 8.945 11.977 1 98.94 86 ASP B O 1
ATOM 2972 N N . LEU B 1 87 ? 0.882 9.766 10.5 1 98.94 87 LEU B N 1
ATOM 2973 C CA . LEU B 1 87 ? -0.269 9.555 11.367 1 98.94 87 LEU B CA 1
ATOM 2974 C C . LEU B 1 87 ? -0.497 8.062 11.617 1 98.94 87 LEU B C 1
ATOM 2976 O O . LEU B 1 87 ? -0.137 7.23 10.781 1 98.94 87 LEU B O 1
ATOM 2980 N N . ARG B 1 88 ? -1.097 7.742 12.812 1 98.81 88 ARG B N 1
ATOM 2981 C CA . ARG B 1 88 ? -1.511 6.363 13.047 1 98.81 88 ARG B CA 1
ATOM 2982 C C . ARG B 1 88 ? -2.301 5.82 11.859 1 98.81 88 ARG B C 1
ATOM 2984 O O . ARG B 1 88 ? -3.102 6.539 11.258 1 98.81 88 ARG B O 1
ATOM 2991 N N . GLY B 1 89 ? -1.979 4.512 11.523 1 98.62 89 GLY B N 1
ATOM 2992 C CA . GLY B 1 89 ? -2.67 3.877 10.414 1 98.62 89 GLY B CA 1
ATOM 2993 C C . GLY B 1 89 ? -2.09 4.242 9.062 1 98.62 89 GLY B C 1
ATOM 2994 O O . GLY B 1 89 ? -2.582 3.793 8.023 1 98.62 89 GLY B O 1
ATOM 2995 N N . HIS B 1 90 ? -1.026 5.082 9.008 1 98.75 90 HIS B N 1
ATOM 2996 C CA . HIS B 1 90 ? -0.432 5.543 7.762 1 98.75 90 HIS B CA 1
ATOM 2997 C C . HIS B 1 90 ? 1.073 5.301 7.746 1 98.75 90 HIS B C 1
ATOM 2999 O O . HIS B 1 90 ? 1.7 5.195 8.805 1 98.75 90 HIS B O 1
ATOM 3005 N N . GLY B 1 91 ? 1.642 5.23 6.523 1 97.94 91 GLY B N 1
ATOM 3006 C CA . GLY B 1 91 ? 3.084 5.211 6.336 1 97.94 91 GLY B CA 1
ATOM 3007 C C . GLY B 1 91 ? 3.781 4.164 7.188 1 97.94 91 GLY B C 1
ATOM 3008 O O . GLY B 1 91 ? 3.395 2.994 7.18 1 97.94 91 GLY B O 1
ATOM 3009 N N . LEU B 1 92 ? 4.785 4.645 7.91 1 97.88 92 LEU B N 1
ATOM 3010 C CA . LEU B 1 92 ? 5.613 3.73 8.688 1 97.88 92 LEU B CA 1
ATOM 3011 C C . LEU B 1 92 ? 5.172 3.711 10.148 1 97.88 92 LEU B C 1
ATOM 3013 O O . LEU B 1 92 ? 5.801 3.053 10.984 1 97.88 92 LEU B O 1
ATOM 3017 N N . SER B 1 93 ? 4.09 4.453 10.484 1 98.69 93 SER B N 1
ATOM 3018 C CA . SER B 1 93 ? 3.547 4.41 11.844 1 98.69 93 SER B CA 1
ATOM 3019 C C . SER B 1 93 ? 2.732 3.139 12.062 1 98.69 93 SER B C 1
ATOM 3021 O O . SER B 1 93 ? 2.398 2.432 11.109 1 98.69 93 SER B O 1
ATOM 3023 N N . GLY B 1 94 ? 2.477 2.873 13.367 1 98.06 94 GLY B N 1
ATOM 3024 C CA . GLY B 1 94 ? 1.671 1.715 13.727 1 98.06 94 GLY B CA 1
ATOM 3025 C C . GLY B 1 94 ? 0.275 1.756 13.133 1 98.06 94 GLY B C 1
ATOM 3026 O O . GLY B 1 94 ? -0.295 2.834 12.945 1 98.06 94 GLY B O 1
ATOM 3027 N N . LYS B 1 95 ? -0.262 0.567 12.852 1 97.5 95 LYS B N 1
ATOM 3028 C CA . LYS B 1 95 ? -1.581 0.396 12.25 1 97.5 95 LYS B CA 1
ATOM 3029 C C . LYS B 1 95 ? -2.428 -0.588 13.055 1 97.5 95 LYS B C 1
ATOM 3031 O O . LYS B 1 95 ? -2.668 -1.713 12.609 1 97.5 95 LYS B O 1
ATOM 3036 N N . PRO B 1 96 ? -2.934 -0.086 14.148 1 97.25 96 PRO B N 1
ATOM 3037 C CA . PRO B 1 96 ? -3.75 -0.977 14.977 1 97.25 96 PRO B CA 1
ATOM 3038 C C . PRO B 1 96 ? -4.965 -1.524 14.227 1 97.25 96 PRO B C 1
ATOM 3040 O O . PRO B 1 96 ? -5.57 -0.816 13.422 1 97.25 96 PRO B O 1
ATOM 3043 N N . ASP B 1 97 ? -5.328 -2.816 14.531 1 94.19 97 ASP B N 1
ATOM 3044 C CA . ASP B 1 97 ? -6.484 -3.445 13.898 1 94.19 97 ASP B CA 1
ATOM 3045 C C . ASP B 1 97 ? -7.746 -3.236 14.734 1 94.19 97 ASP B C 1
ATOM 3047 O O . ASP B 1 97 ? -8.609 -4.117 14.805 1 94.19 97 ASP B O 1
ATOM 3051 N N . ASP B 1 98 ? -7.832 -2.201 15.422 1 96.25 98 ASP B N 1
ATOM 3052 C CA . ASP B 1 98 ? -8.977 -1.836 16.25 1 96.25 98 ASP B CA 1
ATOM 3053 C C . ASP B 1 98 ? -9.578 -0.504 15.805 1 96.25 98 ASP B C 1
ATOM 3055 O O . ASP B 1 98 ? -8.891 0.521 15.805 1 96.25 98 ASP B O 1
ATOM 3059 N N . ALA B 1 99 ? -10.828 -0.545 15.508 1 97.06 99 ALA B N 1
ATOM 3060 C CA . ALA B 1 99 ? -11.516 0.648 15.016 1 97.06 99 ALA B CA 1
ATOM 3061 C C . ALA B 1 99 ? -11.438 1.778 16.047 1 97.06 99 ALA B C 1
ATOM 3063 O O . ALA B 1 99 ? -11.359 2.953 15.672 1 97.06 99 ALA B O 1
ATOM 3064 N N . GLU B 1 100 ? -11.438 1.487 17.328 1 97.06 100 GLU B N 1
ATOM 3065 C CA . GLU B 1 100 ? -11.453 2.498 18.391 1 97.06 100 GLU B CA 1
ATOM 3066 C C . GLU B 1 100 ? -10.156 3.299 18.406 1 97.06 100 GLU B C 1
ATOM 3068 O O . GLU B 1 100 ? -10.141 4.461 18.812 1 97.06 100 GLU B O 1
ATOM 3073 N N . ALA B 1 101 ? -9.094 2.682 17.906 1 98 101 ALA B N 1
ATOM 3074 C CA . ALA B 1 101 ? -7.801 3.359 17.812 1 98 101 ALA B CA 1
ATOM 3075 C C . ALA B 1 101 ? -7.871 4.543 16.844 1 98 101 ALA B C 1
ATOM 3077 O O . ALA B 1 101 ? -7.027 5.441 16.891 1 98 101 ALA B O 1
ATOM 3078 N N . TYR B 1 102 ? -8.914 4.527 15.984 1 98.38 102 TYR B N 1
ATOM 3079 C CA . TYR B 1 102 ? -9 5.555 14.953 1 98.38 102 TYR B CA 1
ATOM 3080 C C . TYR B 1 102 ? -10.227 6.441 15.164 1 98.38 102 TYR B C 1
ATOM 3082 O O . TYR B 1 102 ? -10.234 7.602 14.758 1 98.38 102 TYR B O 1
ATOM 3090 N N . LYS B 1 103 ? -11.242 5.945 15.789 1 97.88 103 LYS B N 1
ATOM 3091 C CA . LYS B 1 103 ? -12.492 6.672 16 1 97.88 103 LYS B CA 1
ATOM 3092 C C . LYS B 1 103 ? -12.32 7.762 17.062 1 97.88 103 LYS B C 1
ATOM 3094 O O . LYS B 1 103 ? -12.922 8.836 16.953 1 97.88 103 LYS B O 1
ATOM 3099 N N . ASP B 1 104 ? -11.523 7.484 18.062 1 97.81 104 ASP B N 1
ATOM 3100 C CA . ASP B 1 104 ? -11.258 8.438 19.125 1 97.81 104 ASP B CA 1
ATOM 3101 C C . ASP B 1 104 ? -10.219 9.477 18.703 1 97.81 104 ASP B C 1
ATOM 3103 O O . ASP B 1 104 ? -9.023 9.188 18.688 1 97.81 104 ASP B O 1
ATOM 3107 N N . GLY B 1 105 ? -10.695 10.688 18.516 1 97.69 105 GLY B N 1
ATOM 3108 C CA . GLY B 1 105 ? -9.82 11.766 18.078 1 97.69 105 GLY B CA 1
ATOM 3109 C C . GLY B 1 105 ? -8.703 12.062 19.062 1 97.69 105 GLY B C 1
ATOM 3110 O O . GLY B 1 105 ? -7.672 12.633 18.688 1 97.69 105 GLY B O 1
ATOM 3111 N N . HIS B 1 106 ? -8.867 11.664 20.297 1 97.81 106 HIS B N 1
ATOM 3112 C CA . HIS B 1 106 ? -7.852 11.906 21.312 1 97.81 106 HIS B CA 1
ATOM 3113 C C . HIS B 1 106 ? -6.605 11.062 21.062 1 97.81 106 HIS B C 1
ATOM 3115 O O . HIS B 1 106 ? -5.5 11.453 21.453 1 97.81 106 HIS B O 1
ATOM 3121 N N . ARG B 1 107 ? -6.77 9.922 20.422 1 98.62 107 ARG B N 1
ATOM 3122 C CA . ARG B 1 107 ? -5.609 9.094 20.094 1 98.62 107 ARG B CA 1
ATOM 3123 C C . ARG B 1 107 ? -4.668 9.828 19.141 1 98.62 107 ARG B C 1
ATOM 3125 O O . ARG B 1 107 ? -3.445 9.758 19.297 1 98.62 107 ARG B O 1
ATOM 3132 N N . TRP B 1 108 ? -5.211 10.531 18.203 1 98.75 108 TRP B N 1
ATOM 3133 C CA . TRP B 1 108 ? -4.434 11.312 17.25 1 98.75 108 TRP B CA 1
ATOM 3134 C C . TRP B 1 108 ? -3.744 12.484 17.922 1 98.75 108 TRP B C 1
ATOM 3136 O O . TRP B 1 108 ? -2.623 12.852 17.562 1 98.75 108 TRP B O 1
ATOM 3146 N N . VAL B 1 109 ? -4.422 13.086 18.891 1 98.81 109 VAL B N 1
ATOM 3147 C CA . VAL B 1 109 ? -3.867 14.148 19.703 1 98.81 109 VAL B CA 1
ATOM 3148 C C . VAL B 1 109 ? -2.674 13.625 20.5 1 98.81 109 VAL B C 1
ATOM 3150 O O . VAL B 1 109 ? -1.632 14.281 20.578 1 98.81 109 VAL B O 1
ATOM 3153 N N . ASP B 1 110 ? -2.871 12.414 21.094 1 98.81 110 ASP B N 1
ATOM 3154 C CA . ASP B 1 110 ? -1.796 11.789 21.859 1 98.81 110 ASP B CA 1
ATOM 3155 C C . ASP B 1 110 ? -0.565 11.562 20.984 1 98.81 110 ASP B C 1
ATOM 3157 O O . ASP B 1 110 ? 0.568 11.68 21.453 1 98.81 110 ASP B O 1
ATOM 3161 N N . ASP B 1 111 ? -0.772 11.164 19.719 1 98.94 111 ASP B N 1
ATOM 3162 C CA . ASP B 1 111 ? 0.334 10.984 18.797 1 98.94 111 ASP B CA 1
ATOM 3163 C C . ASP B 1 111 ? 1.115 12.281 18.609 1 98.94 111 ASP B C 1
ATOM 3165 O O . ASP B 1 111 ? 2.344 12.297 18.719 1 98.94 111 ASP B O 1
ATOM 3169 N N . LEU B 1 112 ? 0.394 13.391 18.281 1 98.94 112 LEU B N 1
ATOM 3170 C CA . LEU B 1 112 ? 1.036 14.688 18.109 1 98.94 112 LEU B CA 1
ATOM 3171 C C . LEU B 1 112 ? 1.747 15.125 19.391 1 98.94 112 LEU B C 1
ATOM 3173 O O . LEU B 1 112 ? 2.871 15.625 19.328 1 98.94 112 LEU B O 1
ATOM 3177 N N . ALA B 1 113 ? 1.114 14.938 20.531 1 98.81 113 ALA B N 1
ATOM 3178 C CA . ALA B 1 113 ? 1.723 15.289 21.812 1 98.81 113 ALA B CA 1
ATOM 3179 C C . ALA B 1 113 ? 3.029 14.531 22.031 1 98.81 113 ALA B C 1
ATOM 3181 O O . ALA B 1 113 ? 4.012 15.102 22.5 1 98.81 113 ALA B O 1
ATOM 3182 N N . ALA B 1 114 ? 3.025 13.25 21.672 1 98.88 114 ALA B N 1
ATOM 3183 C CA . ALA B 1 114 ? 4.238 12.445 21.797 1 98.88 114 ALA B CA 1
ATOM 3184 C C . ALA B 1 114 ? 5.344 12.977 20.891 1 98.88 114 ALA B C 1
ATOM 3186 O O . ALA B 1 114 ? 6.508 13.039 21.297 1 98.88 114 ALA B O 1
ATOM 3187 N N . VAL B 1 115 ? 4.996 13.367 19.656 1 98.88 115 VAL B N 1
ATOM 3188 C CA . VAL B 1 115 ? 5.961 13.922 18.719 1 98.88 115 VAL B CA 1
ATOM 3189 C C . VAL B 1 115 ? 6.543 15.219 19.266 1 98.88 115 VAL B C 1
ATOM 3191 O O . VAL B 1 115 ? 7.758 15.422 19.25 1 98.88 115 VAL B O 1
ATOM 3194 N N . LEU B 1 116 ? 5.695 16.094 19.797 1 98.75 116 LEU B N 1
ATOM 3195 C CA . LEU B 1 116 ? 6.133 17.375 20.344 1 98.75 116 LEU B CA 1
ATOM 3196 C C . LEU B 1 116 ? 7.031 17.172 21.562 1 98.75 116 LEU B C 1
ATOM 3198 O O . LEU B 1 116 ? 8.086 17.797 21.672 1 98.75 116 LEU B O 1
ATOM 3202 N N . LYS B 1 117 ? 6.641 16.266 22.422 1 98.31 117 LYS B N 1
ATOM 3203 C CA . LYS B 1 117 ? 7.398 16 23.641 1 98.31 117 LYS B CA 1
ATOM 3204 C C . LYS B 1 117 ? 8.773 15.43 23.312 1 98.31 117 LYS B C 1
ATOM 3206 O O . LYS B 1 117 ? 9.789 15.93 23.812 1 98.31 117 LYS B O 1
ATOM 3211 N N . GLU B 1 118 ? 8.797 14.453 22.453 1 98.25 118 GLU B N 1
ATOM 3212 C CA . GLU B 1 118 ? 10.039 13.734 22.203 1 98.25 118 GLU B CA 1
ATOM 3213 C C . GLU B 1 118 ? 10.992 14.555 21.344 1 98.25 118 GLU B C 1
ATOM 3215 O O . GLU B 1 118 ? 12.211 14.438 21.453 1 98.25 118 GLU B O 1
ATOM 3220 N N . SER B 1 119 ? 10.438 15.328 20.453 1 97.94 119 SER B N 1
ATOM 3221 C CA . SER B 1 119 ? 11.281 16.188 19.625 1 97.94 119 SER B CA 1
ATOM 3222 C C . SER B 1 119 ? 11.766 17.391 20.406 1 97.94 119 SER B C 1
ATOM 3224 O O . SER B 1 119 ? 12.688 18.094 19.969 1 97.94 119 SER B O 1
ATOM 3226 N N . LYS B 1 120 ? 11.078 17.734 21.469 1 97.75 120 LYS B N 1
ATOM 3227 C CA . LYS B 1 120 ? 11.367 18.906 22.281 1 97.75 120 LYS B CA 1
ATOM 3228 C C . LYS B 1 120 ? 11.227 20.188 21.453 1 97.75 120 LYS B C 1
ATOM 3230 O O . LYS B 1 120 ? 12.023 21.125 21.609 1 97.75 120 LYS B O 1
ATOM 3235 N N . ALA B 1 121 ? 10.344 20.172 20.562 1 96.81 121 ALA B N 1
ATOM 3236 C CA . ALA B 1 121 ? 10.102 21.344 19.734 1 96.81 121 ALA B CA 1
ATOM 3237 C C . ALA B 1 121 ? 9.602 22.516 20.578 1 96.81 121 ALA B C 1
ATOM 3239 O O . ALA B 1 121 ? 8.555 22.422 21.219 1 96.81 121 ALA B O 1
ATOM 3240 N N . LYS B 1 122 ? 10.289 23.594 20.484 1 95.75 122 LYS B N 1
ATOM 3241 C CA . LYS B 1 122 ? 9.922 24.781 21.266 1 95.75 122 LYS B CA 1
ATOM 3242 C C . LYS B 1 122 ? 9.086 25.75 20.422 1 95.75 122 LYS B C 1
ATOM 3244 O O . LYS B 1 122 ? 9.539 26.219 19.375 1 95.75 122 LYS B O 1
ATOM 3249 N N . ASN B 1 123 ? 7.945 26.031 20.891 1 97.12 123 ASN B N 1
ATOM 3250 C CA . ASN B 1 123 ? 7.02 26.969 20.25 1 97.12 123 ASN B CA 1
ATOM 3251 C C . ASN B 1 123 ? 6.895 26.703 18.75 1 97.12 123 ASN B C 1
ATOM 3253 O O . ASN B 1 123 ? 7.074 27.609 17.938 1 97.12 123 ASN B O 1
ATOM 3257 N N . PRO B 1 124 ? 6.617 25.469 18.406 1 98.5 124 PRO B N 1
ATOM 3258 C CA . PRO B 1 124 ? 6.539 25.141 16.984 1 98.5 124 PRO B CA 1
ATOM 3259 C C . PRO B 1 124 ? 5.332 25.766 16.297 1 98.5 124 PRO B C 1
ATOM 3261 O O . PRO B 1 124 ? 4.32 26.047 16.938 1 98.5 124 PRO B O 1
ATOM 3264 N N . VAL B 1 125 ? 5.512 26.062 14.984 1 98.88 125 VAL B N 1
ATOM 3265 C CA . VAL B 1 125 ? 4.355 26.219 14.109 1 98.88 125 VAL B CA 1
ATOM 3266 C C . VAL B 1 125 ? 3.836 24.844 13.68 1 98.88 125 VAL B C 1
ATOM 3268 O O . VAL B 1 125 ? 4.605 24 13.219 1 98.88 125 VAL B O 1
ATOM 3271 N N . LEU B 1 126 ? 2.562 24.594 13.93 1 98.88 126 LEU B N 1
ATOM 3272 C CA . LEU B 1 126 ? 1.924 23.344 13.516 1 98.88 126 LEU B CA 1
ATOM 3273 C C . LEU B 1 126 ? 1.174 23.531 12.203 1 98.88 126 LEU B C 1
ATOM 3275 O O . LEU B 1 126 ? 0.39 24.484 12.055 1 98.88 126 LEU B O 1
ATOM 3279 N N . VAL B 1 127 ? 1.466 22.688 11.227 1 98.94 127 VAL B N 1
ATOM 3280 C CA . VAL B 1 127 ? 0.822 22.734 9.922 1 98.94 127 VAL B CA 1
ATOM 3281 C C . VAL B 1 127 ? 0.006 21.453 9.703 1 98.94 127 VAL B C 1
ATOM 3283 O O . VAL B 1 127 ? 0.559 20.359 9.68 1 98.94 127 VAL B O 1
ATOM 3286 N N . GLY B 1 128 ? -1.306 21.562 9.586 1 98.94 128 GLY B N 1
ATOM 3287 C CA . GLY B 1 128 ? -2.178 20.422 9.406 1 98.94 128 GLY B CA 1
ATOM 3288 C C . GLY B 1 128 ? -2.934 20.438 8.094 1 98.94 128 GLY B C 1
ATOM 3289 O O . GLY B 1 128 ? -3.686 21.391 7.82 1 98.94 128 GLY B O 1
ATOM 3290 N N . TRP B 1 129 ? -2.754 19.438 7.316 1 98.94 129 TRP B N 1
ATOM 3291 C CA . TRP B 1 129 ? -3.434 19.312 6.031 1 98.94 129 TRP B CA 1
ATOM 3292 C C . TRP B 1 129 ? -4.637 18.375 6.145 1 98.94 129 TRP B C 1
ATOM 3294 O O . TRP B 1 129 ? -4.508 17.234 6.602 1 98.94 129 TRP B O 1
ATOM 3304 N N . SER B 1 130 ? -5.82 18.875 5.699 1 98.81 130 SER B N 1
ATOM 3305 C CA . SER B 1 130 ? -7.012 18.031 5.617 1 98.81 130 SER B CA 1
ATOM 3306 C C . SER B 1 130 ? -7.312 17.359 6.961 1 98.81 130 SER B C 1
ATOM 3308 O O . SER B 1 130 ? -7.508 18.047 7.965 1 98.81 130 SER B O 1
ATOM 3310 N N . LEU B 1 131 ? -7.184 16.094 7.137 1 98.69 131 LEU B N 1
ATOM 3311 C CA . LEU B 1 131 ? -7.312 15.367 8.398 1 98.69 131 LEU B CA 1
ATOM 3312 C C . LEU B 1 131 ? -6.395 15.961 9.461 1 98.69 131 LEU B C 1
ATOM 3314 O O . LEU B 1 131 ? -6.746 15.992 10.641 1 98.69 131 LEU B O 1
ATOM 3318 N N . GLY B 1 132 ? -5.273 16.453 9.047 1 98.81 132 GLY B N 1
ATOM 3319 C CA . GLY B 1 132 ? -4.359 17.109 9.961 1 98.81 132 GLY B CA 1
ATOM 3320 C C . GLY B 1 132 ? -4.965 18.328 10.648 1 98.81 132 GLY B C 1
ATOM 3321 O O . GLY B 1 132 ? -4.57 18.688 11.758 1 98.81 132 GLY B O 1
ATOM 3322 N N . GLY B 1 133 ? -5.906 18.969 9.969 1 98.81 133 GLY B N 1
ATOM 3323 C CA . GLY B 1 133 ? -6.641 20.062 10.594 1 98.81 133 GLY B CA 1
ATOM 3324 C C . GLY B 1 133 ? -7.484 19.609 11.773 1 98.81 133 GLY B C 1
ATOM 3325 O O . GLY B 1 133 ? -7.566 20.312 12.789 1 98.81 133 GLY B O 1
ATOM 3326 N N . VAL B 1 134 ? -8.102 18.453 11.664 1 98.75 134 VAL B N 1
ATOM 3327 C CA . VAL B 1 134 ? -8.852 17.875 12.773 1 98.75 134 VAL B CA 1
ATOM 3328 C C . VAL B 1 134 ? -7.918 17.609 13.953 1 98.75 134 VAL B C 1
ATOM 3330 O O . VAL B 1 134 ? -8.258 17.922 15.102 1 98.75 134 VAL B O 1
ATOM 3333 N N . VAL B 1 135 ? -6.742 17.094 13.648 1 98.88 135 VAL B N 1
ATOM 3334 C CA . VAL B 1 135 ? -5.77 16.797 14.688 1 98.88 135 VAL B CA 1
ATOM 3335 C C . VAL B 1 135 ? -5.395 18.078 15.43 1 98.88 135 VAL B C 1
ATOM 3337 O O . VAL B 1 135 ? -5.328 18.094 16.656 1 98.88 135 VAL B O 1
ATOM 3340 N N . LEU B 1 136 ? -5.191 19.172 14.695 1 98.88 136 LEU B N 1
ATOM 3341 C CA . LEU B 1 136 ? -4.832 20.438 15.312 1 98.88 136 LEU B CA 1
ATOM 3342 C C . LEU B 1 136 ? -5.961 20.953 16.203 1 98.88 136 LEU B C 1
ATOM 3344 O O . LEU B 1 136 ? -5.723 21.391 17.328 1 98.88 136 LEU B O 1
ATOM 3348 N N . SER B 1 137 ? -7.223 20.922 15.695 1 98.88 137 SER B N 1
ATOM 3349 C CA . SER B 1 137 ? -8.359 21.391 16.484 1 98.88 137 SER B CA 1
ATOM 3350 C C . SER B 1 137 ? -8.539 20.547 17.734 1 98.88 137 SER B C 1
ATOM 3352 O O . SER B 1 137 ? -8.82 21.078 18.812 1 98.88 137 SER B O 1
ATOM 3354 N N . ASN B 1 138 ? -8.414 19.219 17.562 1 98.88 138 ASN B N 1
ATOM 3355 C CA . ASN B 1 138 ? -8.539 18.328 18.719 1 98.88 138 ASN B CA 1
ATOM 3356 C C . ASN B 1 138 ? -7.418 18.562 19.719 1 98.88 138 ASN B C 1
ATOM 3358 O O . ASN B 1 138 ? -7.633 18.438 20.938 1 98.88 138 ASN B O 1
ATOM 3362 N N . TYR B 1 139 ? -6.215 18.859 19.219 1 98.88 139 TYR B N 1
ATOM 3363 C CA . TYR B 1 139 ? -5.102 19.172 20.109 1 98.88 139 TYR B CA 1
ATOM 3364 C C . TYR B 1 139 ? -5.391 20.422 20.922 1 98.88 139 TYR B C 1
ATOM 3366 O O . TYR B 1 139 ? -5.199 20.438 22.141 1 98.88 139 TYR B O 1
ATOM 3374 N N . LEU B 1 140 ? -5.855 21.5 20.281 1 98.81 140 LEU B N 1
ATOM 3375 C CA . LEU B 1 140 ? -6.234 22.719 20.969 1 98.81 140 LEU B CA 1
ATOM 3376 C C . LEU B 1 140 ? -7.301 22.453 22.031 1 98.81 140 LEU B C 1
ATOM 3378 O O . LEU B 1 140 ? -7.254 23.016 23.125 1 98.81 140 LEU B O 1
ATOM 3382 N N . ALA B 1 141 ? -8.227 21.594 21.688 1 98.81 141 ALA B N 1
ATOM 3383 C CA . ALA B 1 141 ? -9.305 21.266 22.625 1 98.81 141 ALA B CA 1
ATOM 3384 C C . ALA B 1 141 ? -8.75 20.594 23.875 1 98.81 141 ALA B C 1
ATOM 3386 O O . ALA B 1 141 ? -9.172 20.906 25 1 98.81 141 ALA B O 1
ATOM 3387 N N . ALA B 1 142 ? -7.793 19.75 23.672 1 98.5 142 ALA B N 1
ATOM 3388 C CA . ALA B 1 142 ? -7.273 18.922 24.766 1 98.5 142 ALA B CA 1
ATOM 3389 C C . ALA B 1 142 ? -6.215 19.672 25.562 1 98.5 142 ALA B C 1
ATOM 3391 O O . ALA B 1 142 ? -6.152 19.562 26.797 1 98.5 142 ALA B O 1
ATOM 3392 N N . HIS B 1 143 ? -5.355 20.547 24.844 1 98.06 143 HIS B N 1
ATOM 3393 C CA . HIS B 1 143 ? -4.148 21.047 25.5 1 98.06 143 HIS B CA 1
ATOM 3394 C C . HIS B 1 143 ? -4.078 22.562 25.453 1 98.06 143 HIS B C 1
ATOM 3396 O O . HIS B 1 143 ? -3.225 23.156 26.109 1 98.06 143 HIS B O 1
ATOM 3402 N N . GLY B 1 144 ? -4.973 23.141 24.75 1 98.06 144 GLY B N 1
ATOM 3403 C CA . GLY B 1 144 ? -4.789 24.562 24.484 1 98.06 144 GLY B CA 1
ATOM 3404 C C . GLY B 1 144 ? -3.586 24.844 23.609 1 98.06 144 GLY B C 1
ATOM 3405 O O . GLY B 1 144 ? -3.188 24.016 22.797 1 98.06 144 GLY B O 1
ATOM 3406 N N . ASP B 1 145 ? -3.129 26.078 23.641 1 97.56 145 ASP B N 1
ATOM 3407 C CA . ASP B 1 145 ? -2.047 26.422 22.719 1 97.56 145 ASP B CA 1
ATOM 3408 C C . ASP B 1 145 ? -0.778 26.797 23.484 1 97.56 145 ASP B C 1
ATOM 3410 O O . ASP B 1 145 ? 0.1 27.469 22.953 1 97.56 145 ASP B O 1
ATOM 3414 N N . ALA B 1 146 ? -0.673 26.375 24.781 1 96.38 146 ALA B N 1
ATOM 3415 C CA . ALA B 1 146 ? 0.56 26.641 25.516 1 96.38 146 ALA B CA 1
ATOM 3416 C C . ALA B 1 146 ? 1.756 25.984 24.844 1 96.38 146 ALA B C 1
ATOM 3418 O O . ALA B 1 146 ? 1.713 24.781 24.516 1 96.38 146 ALA B O 1
ATOM 3419 N N . GLY B 1 147 ? 2.762 26.734 24.578 1 96.12 147 GLY B N 1
ATOM 3420 C CA . GLY B 1 147 ? 3.98 26.219 23.969 1 96.12 147 GLY B CA 1
ATOM 3421 C C . GLY B 1 147 ? 3.889 26.062 22.469 1 96.12 147 GLY B C 1
ATOM 3422 O O . GLY B 1 147 ? 4.734 25.406 21.844 1 96.12 147 GLY B O 1
ATOM 3423 N N . ILE B 1 148 ? 2.893 26.625 21.844 1 98 148 ILE B N 1
ATOM 3424 C CA . ILE B 1 148 ? 2.729 26.609 20.391 1 98 148 ILE B CA 1
ATOM 3425 C C . ILE B 1 148 ? 2.949 28 19.828 1 98 148 ILE B C 1
ATOM 3427 O O . ILE B 1 148 ? 2.494 29 20.406 1 98 148 ILE B O 1
ATOM 3431 N N . GLY B 1 149 ? 3.609 28.062 18.703 1 98.19 149 GLY B N 1
ATOM 3432 C CA . GLY B 1 149 ? 3.908 29.344 18.094 1 98.19 149 GLY B CA 1
ATOM 3433 C C . GLY B 1 149 ? 2.816 29.828 17.156 1 98.19 149 GLY B C 1
ATOM 3434 O O . GLY B 1 149 ? 2.641 31.047 16.969 1 98.19 149 GLY B O 1
ATOM 3435 N N . GLY B 1 150 ? 2.166 29 16.547 1 98.62 150 GLY B N 1
ATOM 3436 C CA . GLY B 1 150 ? 1.111 29.266 15.586 1 98.62 150 GLY B CA 1
ATOM 3437 C C . GLY B 1 150 ? 0.59 28.016 14.898 1 98.62 150 GLY B C 1
ATOM 3438 O O . GLY B 1 150 ? 1.162 26.938 15.047 1 98.62 150 GLY B O 1
ATOM 3439 N N . LEU B 1 151 ? -0.524 28.156 14.211 1 98.88 151 LEU B N 1
ATOM 3440 C CA . LEU B 1 151 ? -1.146 27.047 13.516 1 98.88 151 LEU B CA 1
ATOM 3441 C C . LEU B 1 151 ? -1.504 27.422 12.078 1 98.88 151 LEU B C 1
ATOM 3443 O O . LEU B 1 151 ? -1.983 28.531 11.836 1 98.88 151 LEU B O 1
ATOM 3447 N N . ILE B 1 152 ? -1.245 26.547 11.188 1 98.94 152 ILE B N 1
ATOM 3448 C CA . ILE B 1 152 ? -1.697 26.688 9.812 1 98.94 152 ILE B CA 1
ATOM 3449 C C . ILE B 1 152 ? -2.564 25.484 9.43 1 98.94 152 ILE B C 1
ATOM 3451 O O . ILE B 1 152 ? -2.145 24.344 9.578 1 98.94 152 ILE B O 1
ATOM 3455 N N . TYR B 1 153 ? -3.785 25.734 9.062 1 98.94 153 TYR B N 1
ATOM 3456 C CA . TYR B 1 153 ? -4.648 24.734 8.438 1 98.94 153 TYR B CA 1
ATOM 3457 C C . TYR B 1 153 ? -4.559 24.812 6.918 1 98.94 153 TYR B C 1
ATOM 3459 O O . TYR B 1 153 ? -4.82 25.859 6.324 1 98.94 153 TYR B O 1
ATOM 3467 N N . VAL B 1 154 ? -4.18 23.766 6.301 1 98.94 154 VAL B N 1
ATOM 3468 C CA . VAL B 1 154 ? -4.121 23.688 4.844 1 98.94 154 VAL B CA 1
ATOM 3469 C C . VAL B 1 154 ? -5.246 22.797 4.332 1 98.94 154 VAL B C 1
ATOM 3471 O O . VAL B 1 154 ? -5.203 21.562 4.512 1 98.94 154 VAL B O 1
ATOM 3474 N N . ASP B 1 155 ? -6.188 23.406 3.658 1 98.94 155 ASP B N 1
ATOM 3475 C CA . ASP B 1 155 ? -7.387 22.656 3.295 1 98.94 155 ASP B CA 1
ATOM 3476 C C . ASP B 1 155 ? -7.848 21.766 4.449 1 98.94 155 ASP B C 1
ATOM 3478 O O . ASP B 1 155 ? -8.203 20.609 4.242 1 98.94 155 ASP B O 1
ATOM 3482 N N . GLY B 1 156 ? -7.805 22.359 5.645 1 98.75 156 GLY B N 1
ATOM 3483 C CA . GLY B 1 156 ? -8.086 21.625 6.867 1 98.75 156 GLY B CA 1
ATOM 3484 C C . GLY B 1 156 ? -9.555 21.281 7.035 1 98.75 156 GLY B C 1
ATOM 3485 O O . GLY B 1 156 ? -10.43 22.109 6.766 1 98.75 156 GLY B O 1
ATOM 3486 N N . VAL B 1 157 ? -9.828 20.109 7.434 1 98.38 157 VAL B N 1
ATOM 3487 C CA . VAL B 1 157 ? -11.18 19.75 7.855 1 98.38 157 VAL B CA 1
ATOM 3488 C C . VAL B 1 157 ? -11.5 20.422 9.188 1 98.38 157 VAL B C 1
ATOM 3490 O O . VAL B 1 157 ? -10.828 20.172 10.195 1 98.38 157 VAL B O 1
ATOM 3493 N N . ILE B 1 158 ? -12.5 21.297 9.164 1 98.62 158 ILE B N 1
ATOM 3494 C CA . ILE B 1 158 ? -12.922 21.984 10.383 1 98.62 158 ILE B CA 1
ATOM 3495 C C . ILE B 1 158 ? -13.906 21.125 11.156 1 98.62 158 ILE B C 1
ATOM 3497 O O . ILE B 1 158 ? -13.727 20.875 12.352 1 98.62 158 ILE B O 1
ATOM 3501 N N . GLU B 1 159 ? -14.891 20.625 10.484 1 97.62 159 GLU B N 1
ATOM 3502 C CA . GLU B 1 159 ? -15.844 19.609 10.938 1 97.62 159 GLU B CA 1
ATOM 3503 C C . GLU B 1 159 ? -16.234 18.672 9.805 1 97.62 159 GLU B C 1
ATOM 3505 O O . GLU B 1 159 ? -16.094 19.016 8.625 1 97.62 159 GLU B O 1
ATOM 3510 N N . ILE B 1 160 ? -16.672 17.484 10.219 1 94.88 160 ILE B N 1
ATOM 3511 C CA . ILE B 1 160 ? -17.172 16.531 9.227 1 94.88 160 ILE B CA 1
ATOM 3512 C C . ILE B 1 160 ? -18.672 16.688 9.078 1 94.88 160 ILE B C 1
ATOM 3514 O O . ILE B 1 160 ? -19.453 15.961 9.719 1 94.88 160 ILE B O 1
ATOM 3518 N N . LYS B 1 161 ? -19.062 17.641 8.25 1 94.75 161 LYS B N 1
ATOM 3519 C CA . LYS B 1 161 ? -20.453 17.969 7.977 1 94.75 161 LYS B CA 1
ATOM 3520 C C . LYS B 1 161 ? -20.688 18.172 6.484 1 94.75 161 LYS B C 1
ATOM 3522 O O . LYS B 1 161 ? -19.797 18.672 5.777 1 94.75 161 LYS B O 1
ATOM 3527 N N . PRO B 1 162 ? -21.812 17.875 6.008 1 93.44 162 PRO B N 1
ATOM 3528 C CA . PRO B 1 162 ? -22.094 17.969 4.574 1 93.44 162 PRO B CA 1
ATOM 3529 C C . PRO B 1 162 ? -21.906 19.375 4.016 1 93.44 162 PRO B C 1
ATOM 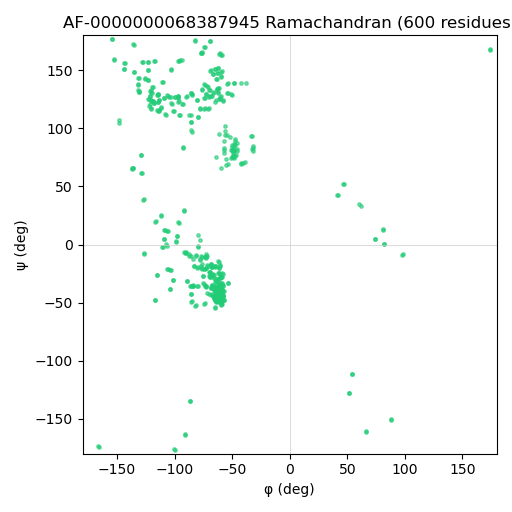3531 O O . PRO B 1 162 ? -21.594 19.531 2.832 1 93.44 162 PRO B O 1
ATOM 3534 N N . ASP B 1 163 ? -22.078 20.391 4.844 1 95.81 163 ASP B N 1
ATOM 3535 C CA . ASP B 1 163 ? -21.922 21.766 4.363 1 95.81 163 ASP B CA 1
ATOM 3536 C C . ASP B 1 163 ? -20.453 22.109 4.145 1 95.81 163 ASP B C 1
ATOM 3538 O O . ASP B 1 163 ? -20.141 23.062 3.418 1 95.81 163 ASP B O 1
ATOM 3542 N N . LEU B 1 164 ? -19.594 21.391 4.777 1 97.81 164 LEU B N 1
ATOM 3543 C CA . LEU B 1 164 ? -18.172 21.734 4.754 1 97.81 164 LEU B CA 1
ATOM 3544 C C . LEU B 1 164 ? -17.391 20.766 3.865 1 97.81 164 LEU B C 1
ATOM 3546 O O . LEU B 1 164 ? -16.297 21.078 3.418 1 97.81 164 LEU B O 1
ATOM 3550 N N . ILE B 1 165 ? -17.969 19.578 3.619 1 97.5 165 ILE B N 1
ATOM 3551 C CA . ILE B 1 165 ? -17.281 18.5 2.889 1 97.5 165 ILE B CA 1
ATOM 3552 C C . ILE B 1 165 ? -18.016 18.234 1.576 1 97.5 165 ILE B C 1
ATOM 3554 O O . ILE B 1 165 ? -19.234 18.047 1.564 1 97.5 165 ILE B O 1
ATOM 3558 N N . THR B 1 166 ? -17.312 18.219 0.417 1 97.5 166 THR B N 1
ATOM 3559 C CA . THR B 1 166 ? -17.906 17.828 -0.859 1 97.5 166 THR B CA 1
ATOM 3560 C C . THR B 1 166 ? -18.25 16.344 -0.865 1 97.5 166 THR B C 1
ATOM 3562 O O . THR B 1 166 ? -17.391 15.5 -0.563 1 97.5 166 THR B O 1
ATOM 3565 N N . PRO B 1 167 ? -19.453 15.977 -1.199 1 96.5 167 PRO B N 1
ATOM 3566 C CA . PRO B 1 167 ? -19.844 14.57 -1.128 1 96.5 167 PRO B CA 1
ATOM 3567 C C . PRO B 1 167 ? -19.219 13.727 -2.236 1 96.5 167 PRO B C 1
ATOM 3569 O O . PRO B 1 167 ? -19.266 14.109 -3.408 1 96.5 167 PRO B O 1
ATOM 3572 N N . HIS B 1 168 ? -18.641 12.695 -1.905 1 97.44 168 HIS B N 1
ATOM 3573 C CA . HIS B 1 168 ? -18.203 11.617 -2.781 1 97.44 168 HIS B CA 1
ATOM 3574 C C . HIS B 1 168 ? -18.516 10.25 -2.188 1 97.44 168 HIS B C 1
ATOM 3576 O O . HIS B 1 168 ? -17.625 9.461 -1.911 1 97.44 168 HIS B O 1
ATOM 3582 N N . PRO B 1 169 ? -19.781 9.93 -2.051 1 96.5 169 PRO B N 1
ATOM 3583 C CA . PRO B 1 169 ? -20.172 8.727 -1.308 1 96.5 169 PRO B CA 1
ATOM 3584 C C . PRO B 1 169 ? -19.578 7.453 -1.89 1 96.5 169 PRO B C 1
ATOM 3586 O O . PRO B 1 169 ? -19.219 6.535 -1.143 1 96.5 169 PRO B O 1
ATOM 3589 N N . GLU B 1 170 ? -19.438 7.367 -3.166 1 97.69 170 GLU B N 1
ATOM 3590 C CA . GLU B 1 170 ? -18.906 6.16 -3.789 1 97.69 170 GLU B CA 1
ATOM 3591 C C . GLU B 1 170 ? -17.422 5.977 -3.443 1 97.69 170 GLU B C 1
ATOM 3593 O O . GLU B 1 170 ? -16.953 4.848 -3.297 1 97.69 170 GLU B O 1
ATOM 3598 N N . VAL B 1 171 ? -16.703 7.098 -3.379 1 98 171 VAL B N 1
ATOM 3599 C CA . VAL B 1 171 ? -15.281 7.023 -3.059 1 98 171 VAL B CA 1
ATOM 3600 C C . VAL B 1 171 ? -15.102 6.516 -1.631 1 98 171 VAL B C 1
ATOM 3602 O O . VAL B 1 171 ? -14.312 5.602 -1.388 1 98 171 VAL B O 1
ATOM 3605 N N . TYR B 1 172 ? -15.867 7.031 -0.726 1 96.75 172 TYR B N 1
ATOM 3606 C CA . TYR B 1 172 ? -15.719 6.641 0.671 1 96.75 172 TYR B CA 1
ATOM 3607 C C . TYR B 1 172 ? -16.25 5.234 0.905 1 96.75 172 TYR B C 1
ATOM 3609 O O . TYR B 1 172 ? -15.711 4.488 1.728 1 96.75 172 TYR B O 1
ATOM 3617 N N . ALA B 1 173 ? -17.344 4.883 0.191 1 97.81 173 ALA B N 1
ATOM 3618 C CA . ALA B 1 173 ? -17.797 3.498 0.232 1 97.81 173 ALA B CA 1
ATOM 3619 C C . ALA B 1 173 ? -16.734 2.549 -0.291 1 97.81 173 ALA B C 1
ATOM 3621 O O . ALA B 1 173 ? -16.531 1.461 0.256 1 97.81 173 ALA B O 1
ATOM 3622 N N . GLY B 1 174 ? -16.047 2.916 -1.357 1 98.5 174 GLY B N 1
ATOM 3623 C CA . GLY B 1 174 ? -14.953 2.123 -1.903 1 98.5 174 GLY B CA 1
ATOM 3624 C C . GLY B 1 174 ? -13.781 1.986 -0.953 1 98.5 174 GLY B C 1
ATOM 3625 O O . GLY B 1 174 ? -13.195 0.909 -0.833 1 98.5 174 GLY B O 1
ATOM 3626 N N . LEU B 1 175 ? -13.461 3.082 -0.275 1 98.19 175 LEU B N 1
ATOM 3627 C CA . LEU B 1 175 ? -12.383 3.045 0.705 1 98.19 175 LEU B CA 1
ATOM 3628 C C . LEU B 1 175 ? -12.711 2.09 1.846 1 98.19 175 LEU B C 1
ATOM 3630 O O . LEU B 1 175 ? -11.82 1.469 2.422 1 98.19 175 LEU B O 1
ATOM 3634 N N . ALA B 1 176 ? -13.984 1.952 2.125 1 97.38 176 ALA B N 1
ATOM 3635 C CA . ALA B 1 176 ? -14.438 1.109 3.229 1 97.38 176 ALA B CA 1
ATOM 3636 C C . ALA B 1 176 ? -14.688 -0.32 2.758 1 97.38 176 ALA B C 1
ATOM 3638 O O . ALA B 1 176 ? -14.969 -1.207 3.57 1 97.38 176 ALA B O 1
ATOM 3639 N N . SER B 1 177 ? -14.617 -0.555 1.473 1 97.25 177 SER B N 1
ATOM 3640 C CA . SER B 1 177 ? -14.984 -1.843 0.896 1 97.25 177 SER B CA 1
ATOM 3641 C C . SER B 1 177 ? -14.023 -2.943 1.336 1 97.25 177 SER B C 1
ATOM 3643 O O . SER B 1 177 ? -12.82 -2.717 1.433 1 97.25 177 SER B O 1
ATOM 3645 N N . LYS B 1 178 ? -14.562 -4.117 1.478 1 94.75 178 LYS B N 1
ATOM 3646 C CA . LYS B 1 178 ? -13.742 -5.293 1.763 1 94.75 178 LYS B CA 1
ATOM 3647 C C . LYS B 1 178 ? -13.156 -5.879 0.48 1 94.75 178 LYS B C 1
ATOM 3649 O O . LYS B 1 178 ? -12.242 -6.707 0.529 1 94.75 178 LYS B O 1
ATOM 3654 N N . ASP B 1 179 ? -13.711 -5.551 -0.6 1 95.56 179 ASP B N 1
ATOM 3655 C CA . ASP B 1 179 ? -13.219 -6.035 -1.886 1 95.56 179 ASP B CA 1
ATOM 3656 C C . ASP B 1 179 ? -11.922 -5.328 -2.277 1 95.56 179 ASP B C 1
ATOM 3658 O O . ASP B 1 179 ? -11.891 -4.098 -2.379 1 95.56 179 ASP B O 1
ATOM 3662 N N . LEU B 1 180 ? -10.953 -6.082 -2.547 1 97.38 180 LEU B N 1
ATOM 3663 C CA . LEU B 1 180 ? -9.609 -5.562 -2.799 1 97.38 180 LEU B CA 1
ATOM 3664 C C . LEU B 1 180 ? -9.617 -4.605 -3.988 1 97.38 180 LEU B C 1
ATOM 3666 O O . LEU B 1 180 ? -9.125 -3.48 -3.885 1 97.38 180 LEU B O 1
ATOM 3670 N N . ARG B 1 181 ? -10.195 -5.016 -5.133 1 97.94 181 ARG B N 1
ATOM 3671 C CA . ARG B 1 181 ? -10.219 -4.199 -6.344 1 97.94 181 ARG B CA 1
ATOM 3672 C C . ARG B 1 181 ? -10.922 -2.865 -6.09 1 97.94 181 ARG B C 1
ATOM 3674 O O . ARG B 1 181 ? -10.391 -1.807 -6.438 1 97.94 181 ARG B O 1
ATOM 3681 N N . THR B 1 182 ? -12.086 -2.955 -5.453 1 98 182 THR B N 1
ATOM 3682 C CA . THR B 1 182 ? -12.891 -1.772 -5.172 1 98 182 THR B CA 1
ATOM 3683 C C . THR B 1 182 ? -12.141 -0.807 -4.262 1 98 182 THR B C 1
ATOM 3685 O O . THR B 1 182 ? -12.117 0.4 -4.516 1 98 182 THR B O 1
ATOM 3688 N N . HIS B 1 183 ? -11.484 -1.351 -3.25 1 98.56 183 HIS B N 1
ATOM 3689 C CA . HIS B 1 183 ? -10.727 -0.526 -2.311 1 98.56 183 HIS B CA 1
ATOM 3690 C C . HIS B 1 183 ? -9.57 0.178 -3.004 1 98.56 183 HIS B C 1
ATOM 3692 O O . HIS B 1 183 ? -9.398 1.391 -2.859 1 98.56 183 HIS B O 1
ATOM 3698 N N . LEU B 1 184 ? -8.812 -0.557 -3.785 1 98.81 184 LEU B N 1
ATOM 3699 C CA . LEU B 1 184 ? -7.637 0.003 -4.445 1 98.81 184 LEU B CA 1
ATOM 3700 C C . LEU B 1 184 ? -8.039 1.07 -5.457 1 98.81 184 LEU B C 1
ATOM 3702 O O . LEU B 1 184 ? -7.375 2.102 -5.574 1 98.81 184 LEU B O 1
ATOM 3706 N N . ASP B 1 185 ? -9.117 0.871 -6.199 1 98.75 185 ASP B N 1
ATOM 3707 C CA . ASP B 1 185 ? -9.594 1.861 -7.16 1 98.75 185 ASP B CA 1
ATOM 3708 C C . ASP B 1 185 ? -10.07 3.129 -6.449 1 98.75 185 ASP B C 1
ATOM 3710 O O . ASP B 1 185 ? -9.883 4.234 -6.957 1 98.75 185 ASP B O 1
ATOM 3714 N N . ALA B 1 186 ? -10.68 2.938 -5.289 1 98.81 186 ALA B N 1
ATOM 3715 C CA . ALA B 1 186 ? -11.133 4.086 -4.512 1 98.81 186 ALA B CA 1
ATOM 3716 C C . ALA B 1 186 ? -9.953 4.895 -3.98 1 98.81 186 ALA B C 1
ATOM 3718 O O . ALA B 1 186 ? -10.008 6.125 -3.922 1 98.81 186 ALA B O 1
ATOM 3719 N N . VAL B 1 187 ? -8.867 4.223 -3.59 1 98.88 187 VAL B N 1
ATOM 3720 C CA . VAL B 1 187 ? -7.656 4.906 -3.146 1 98.88 187 VAL B CA 1
ATOM 3721 C C . VAL B 1 187 ? -7.137 5.809 -4.262 1 98.88 187 VAL B C 1
ATOM 3723 O O . VAL B 1 187 ? -6.816 6.977 -4.027 1 98.88 187 VAL B O 1
ATOM 3726 N N . ARG B 1 188 ? -7.09 5.285 -5.465 1 98.88 188 ARG B N 1
ATOM 3727 C CA . ARG B 1 188 ? -6.625 6.055 -6.613 1 98.88 188 ARG B CA 1
ATOM 3728 C C . ARG B 1 188 ? -7.539 7.246 -6.883 1 98.88 188 ARG B C 1
ATOM 3730 O O . ARG B 1 188 ? -7.062 8.352 -7.152 1 98.88 188 ARG B O 1
ATOM 3737 N N . THR B 1 189 ? -8.828 7.004 -6.844 1 98.81 189 THR B N 1
ATOM 3738 C CA . THR B 1 189 ? -9.797 8.062 -7.113 1 98.81 189 THR B CA 1
ATOM 3739 C C . THR B 1 189 ? -9.695 9.172 -6.07 1 98.81 189 THR B C 1
ATOM 3741 O O . THR B 1 189 ? -9.688 10.352 -6.418 1 98.81 189 THR B O 1
ATOM 3744 N N . PHE B 1 190 ? -9.586 8.766 -4.801 1 98.88 190 PHE B N 1
ATOM 3745 C CA . PHE B 1 190 ? -9.438 9.742 -3.732 1 98.88 190 PHE B CA 1
ATOM 3746 C C . PHE B 1 190 ? -8.188 10.594 -3.947 1 98.88 190 PHE B C 1
ATOM 3748 O O . PHE B 1 190 ? -8.242 11.82 -3.84 1 98.88 190 PHE B O 1
ATOM 3755 N N . LEU B 1 191 ? -7.086 9.922 -4.219 1 98.88 191 LEU B N 1
ATOM 3756 C CA . LEU B 1 191 ? -5.84 10.648 -4.43 1 98.88 191 LEU B CA 1
ATOM 3757 C C . LEU B 1 191 ? -5.98 11.648 -5.57 1 98.88 191 LEU B C 1
ATOM 3759 O O . LEU B 1 191 ? -5.527 12.789 -5.457 1 98.88 191 LEU B O 1
ATOM 3763 N N . ALA B 1 192 ? -6.598 11.219 -6.641 1 98.75 192 ALA B N 1
ATOM 3764 C CA . ALA B 1 192 ? -6.777 12.102 -7.785 1 98.75 192 ALA B CA 1
ATOM 3765 C C . ALA B 1 192 ? -7.617 13.32 -7.41 1 98.75 192 ALA B C 1
ATOM 3767 O O . ALA B 1 192 ? -7.375 14.43 -7.898 1 98.75 192 ALA B O 1
ATOM 3768 N N . LEU B 1 193 ? -8.578 13.164 -6.531 1 98.81 193 LEU B N 1
ATOM 3769 C CA . LEU B 1 193 ? -9.461 14.242 -6.102 1 98.81 193 LEU B CA 1
ATOM 3770 C C . LEU B 1 193 ? -8.695 15.281 -5.289 1 98.81 193 LEU B C 1
ATOM 3772 O O . LEU B 1 193 ? -9.172 16.406 -5.098 1 98.81 193 LEU B O 1
ATOM 3776 N N . CYS B 1 194 ? -7.504 14.961 -4.797 1 98.81 194 CYS B N 1
ATOM 3777 C CA . CYS B 1 194 ? -6.727 15.875 -3.965 1 98.81 194 CYS B CA 1
ATOM 3778 C C . CYS B 1 194 ? -6.125 17 -4.805 1 98.81 194 CYS B C 1
ATOM 3780 O O . CYS B 1 194 ? -5.66 18 -4.262 1 98.81 194 CYS B O 1
ATOM 3782 N N . PHE B 1 195 ? -6.195 16.859 -6.152 1 98.88 195 PHE B N 1
ATOM 3783 C CA . PHE B 1 195 ? -5.434 17.781 -6.98 1 98.88 195 PHE B CA 1
ATOM 3784 C C . PHE B 1 195 ? -6.309 18.375 -8.078 1 98.88 195 PHE B C 1
ATOM 3786 O O . PHE B 1 195 ? -7.059 17.656 -8.742 1 98.88 195 PHE B O 1
ATOM 3793 N N . GLN B 1 196 ? -6.215 19.688 -8.156 1 98.81 196 GLN B N 1
ATOM 3794 C CA . GLN B 1 196 ? -6.734 20.328 -9.367 1 98.81 196 GLN B CA 1
ATOM 3795 C C . GLN B 1 196 ? -5.801 20.094 -10.555 1 98.81 196 GLN B C 1
ATOM 3797 O O . GLN B 1 196 ? -6.258 19.734 -11.648 1 98.81 196 GLN B O 1
ATOM 3802 N N . THR B 1 197 ? -4.562 20.375 -10.32 1 98.19 197 THR B N 1
ATOM 3803 C CA . THR B 1 197 ? -3.51 20 -11.25 1 98.19 197 THR B CA 1
ATOM 3804 C C . THR B 1 197 ? -2.779 18.75 -10.758 1 98.19 197 THR B C 1
ATOM 3806 O O . THR B 1 197 ? -2.072 18.797 -9.75 1 98.19 197 THR B O 1
ATOM 3809 N N . GLN B 1 198 ? -2.941 17.672 -11.555 1 98.31 198 GLN B N 1
ATOM 3810 C CA . GLN B 1 198 ? -2.348 16.406 -11.141 1 98.31 198 GLN B CA 1
ATOM 3811 C C . GLN B 1 198 ? -0.826 16.516 -11.086 1 98.31 198 GLN B C 1
ATOM 3813 O O . GLN B 1 198 ? -0.211 17.141 -11.945 1 98.31 198 GLN B O 1
ATOM 3818 N N . PRO B 1 199 ? -0.196 15.867 -10.102 1 98.19 199 PRO B N 1
ATOM 3819 C CA . PRO B 1 199 ? 1.265 15.773 -10.133 1 98.19 199 PRO B CA 1
ATOM 3820 C C . PRO B 1 199 ? 1.778 15.023 -11.367 1 98.19 199 PRO B C 1
ATOM 3822 O O . PRO B 1 199 ? 0.996 14.398 -12.078 1 98.19 199 PRO B O 1
ATOM 3825 N N . ASP B 1 200 ? 3.09 15.219 -11.594 1 97.81 200 ASP B N 1
ATOM 3826 C CA . ASP B 1 200 ? 3.68 14.375 -12.633 1 97.81 200 ASP B CA 1
ATOM 3827 C C . ASP B 1 200 ? 3.523 12.891 -12.289 1 97.81 200 ASP B C 1
ATOM 3829 O O . ASP B 1 200 ? 3.26 12.539 -11.141 1 97.81 200 ASP B O 1
ATOM 3833 N N . ARG B 1 201 ? 3.691 12.062 -13.258 1 97.06 201 ARG B N 1
ATOM 3834 C CA . ARG B 1 201 ? 3.383 10.641 -13.141 1 97.06 201 ARG B CA 1
ATOM 3835 C C . ARG B 1 201 ? 4.16 10 -11.992 1 97.06 201 ARG B C 1
ATOM 3837 O O . ARG B 1 201 ? 3.59 9.266 -11.18 1 97.06 201 ARG B O 1
ATOM 3844 N N . SER B 1 202 ? 5.457 10.25 -11.898 1 97.31 202 SER B N 1
ATOM 3845 C CA . SER B 1 202 ? 6.297 9.633 -10.875 1 97.31 202 SER B CA 1
ATOM 3846 C C . SER B 1 202 ? 5.852 10.047 -9.469 1 97.31 202 SER B C 1
ATOM 3848 O O . SER B 1 202 ? 5.797 9.211 -8.562 1 97.31 202 SER B O 1
ATOM 3850 N N . THR B 1 203 ? 5.531 11.32 -9.305 1 98.38 203 THR B N 1
ATOM 3851 C CA . THR B 1 203 ? 5.059 11.82 -8.023 1 98.38 203 THR B CA 1
ATOM 3852 C C . THR B 1 203 ? 3.701 11.211 -7.672 1 98.38 203 THR B C 1
ATOM 3854 O O . THR B 1 203 ? 3.496 10.742 -6.555 1 98.38 203 THR B O 1
ATOM 3857 N N . PHE B 1 204 ? 2.809 11.195 -8.68 1 98.75 204 PHE B N 1
ATOM 3858 C CA . PHE B 1 204 ? 1.484 10.633 -8.438 1 98.75 204 PHE B CA 1
ATOM 3859 C C . PHE B 1 204 ? 1.584 9.164 -8.039 1 98.75 204 PHE B C 1
ATOM 3861 O O . PHE B 1 204 ? 0.948 8.742 -7.07 1 98.75 204 PHE B O 1
ATOM 3868 N N . GLU B 1 205 ? 2.4 8.406 -8.727 1 98.75 205 GLU B N 1
ATOM 3869 C CA . GLU B 1 205 ? 2.523 6.977 -8.469 1 98.75 205 GLU B CA 1
ATOM 3870 C C . GLU B 1 205 ? 3.162 6.711 -7.105 1 98.75 205 GLU B C 1
ATOM 3872 O O . GLU B 1 205 ? 2.807 5.746 -6.426 1 98.75 205 GLU B O 1
ATOM 3877 N N . ARG B 1 206 ? 4.09 7.551 -6.699 1 98.75 206 ARG B N 1
ATOM 3878 C CA . ARG B 1 206 ? 4.652 7.414 -5.359 1 98.75 206 ARG B CA 1
ATOM 3879 C C . ARG B 1 206 ? 3.594 7.676 -4.289 1 98.75 206 ARG B C 1
ATOM 3881 O O . ARG B 1 206 ? 3.475 6.918 -3.326 1 98.75 206 ARG B O 1
ATOM 3888 N N . LEU B 1 207 ? 2.857 8.75 -4.488 1 98.94 207 LEU B N 1
ATOM 3889 C CA . LEU B 1 207 ? 1.812 9.094 -3.533 1 98.94 207 LEU B CA 1
ATOM 3890 C C . LEU B 1 207 ? 0.723 8.031 -3.508 1 98.94 207 LEU B C 1
ATOM 3892 O O . LEU B 1 207 ? 0.165 7.727 -2.451 1 98.94 207 LEU B O 1
ATOM 3896 N N . LEU B 1 208 ? 0.431 7.473 -4.672 1 98.94 208 LEU B N 1
ATOM 3897 C CA . LEU B 1 208 ? -0.569 6.418 -4.766 1 98.94 208 LEU B CA 1
ATOM 3898 C C . LEU B 1 208 ? -0.109 5.164 -4.023 1 98.94 208 LEU B C 1
ATOM 3900 O O . LEU B 1 208 ? -0.879 4.566 -3.268 1 98.94 208 LEU B O 1
ATOM 3904 N N . SER B 1 209 ? 1.143 4.777 -4.25 1 98.88 209 SER B N 1
ATOM 3905 C CA . SER B 1 209 ? 1.714 3.646 -3.529 1 98.88 209 SER B CA 1
ATOM 3906 C C . SER B 1 209 ? 1.666 3.867 -2.021 1 98.88 209 SER B C 1
ATOM 3908 O O . SER B 1 209 ? 1.298 2.965 -1.267 1 98.88 209 SER B O 1
ATOM 3910 N N . ASN B 1 210 ? 2.02 5.035 -1.648 1 98.88 210 ASN B N 1
ATOM 3911 C CA . ASN B 1 210 ? 1.964 5.391 -0.235 1 98.88 210 ASN B CA 1
ATOM 3912 C C . ASN B 1 210 ? 0.543 5.289 0.313 1 98.88 210 ASN B C 1
ATOM 3914 O O . ASN B 1 210 ? 0.326 4.715 1.383 1 98.88 210 ASN B O 1
ATOM 3918 N N . ALA B 1 211 ? -0.376 5.848 -0.377 1 98.94 211 ALA B N 1
ATOM 3919 C CA . ALA B 1 211 ? -1.773 5.848 0.047 1 98.94 211 ALA B CA 1
ATOM 3920 C C . ALA B 1 211 ? -2.291 4.426 0.236 1 98.94 211 ALA B C 1
ATOM 3922 O O . ALA B 1 211 ? -3.061 4.156 1.161 1 98.94 211 ALA B O 1
ATOM 3923 N N . ALA B 1 212 ? -1.83 3.545 -0.586 1 98.81 212 ALA B N 1
ATOM 3924 C CA . ALA B 1 212 ? -2.316 2.168 -0.579 1 98.81 212 ALA B CA 1
ATOM 3925 C C . ALA B 1 212 ? -1.832 1.422 0.661 1 98.81 212 ALA B C 1
ATOM 3927 O O . ALA B 1 212 ? -2.369 0.368 1.009 1 98.81 212 ALA B O 1
ATOM 3928 N N . THR B 1 213 ? -0.814 1.928 1.316 1 98.12 213 THR B N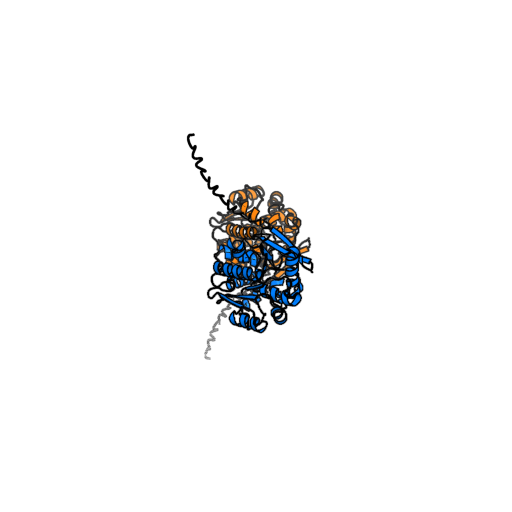 1
ATOM 3929 C CA . THR B 1 213 ? -0.26 1.244 2.48 1 98.12 213 THR B CA 1
ATOM 3930 C C . THR B 1 213 ? -1.09 1.538 3.727 1 98.12 213 THR B C 1
ATOM 3932 O O . THR B 1 213 ? -0.859 0.95 4.785 1 98.12 213 THR B O 1
ATOM 3935 N N . ALA B 1 214 ? -2.031 2.479 3.646 1 98.5 214 ALA B N 1
ATOM 3936 C CA . ALA B 1 214 ? -2.816 2.879 4.812 1 98.5 214 ALA B CA 1
ATOM 3937 C C . ALA B 1 214 ? -3.684 1.726 5.309 1 98.5 214 ALA B C 1
ATOM 3939 O O . ALA B 1 214 ? -4.117 0.881 4.523 1 98.5 214 ALA B O 1
ATOM 3940 N N . SER B 1 215 ? -3.965 1.721 6.602 1 97.81 215 SER B N 1
ATOM 3941 C CA . SER B 1 215 ? -4.805 0.71 7.234 1 97.81 215 SER B CA 1
ATOM 3942 C C . SER B 1 215 ? -6.227 0.742 6.68 1 97.81 215 SER B C 1
ATOM 3944 O O . SER B 1 215 ? -6.859 1.799 6.641 1 97.81 215 SER B O 1
ATOM 3946 N N . TRP B 1 216 ? -6.648 -0.489 6.312 1 96.56 216 TRP B N 1
ATOM 3947 C CA . TRP B 1 216 ? -8.023 -0.621 5.836 1 96.56 216 TRP B CA 1
ATOM 3948 C C . TRP B 1 216 ? -9.016 -0.294 6.945 1 96.56 216 TRP B C 1
ATOM 3950 O O . TRP B 1 216 ? -10.055 0.33 6.695 1 96.56 216 TRP B O 1
ATOM 3960 N N . VAL B 1 217 ? -8.742 -0.693 8.148 1 97.12 217 VAL B N 1
ATOM 3961 C CA . VAL B 1 217 ? -9.594 -0.402 9.289 1 97.12 217 VAL B CA 1
ATOM 3962 C C . VAL B 1 217 ? -9.648 1.106 9.523 1 97.12 217 VAL B C 1
ATOM 3964 O O . VAL B 1 217 ? -10.719 1.662 9.789 1 97.12 217 VAL B O 1
ATOM 3967 N N . MET B 1 218 ? -8.508 1.704 9.438 1 98.25 218 MET B N 1
ATOM 3968 C CA . MET B 1 218 ? -8.445 3.152 9.602 1 98.25 218 MET B CA 1
ATOM 3969 C C . MET B 1 218 ? -9.297 3.859 8.555 1 98.25 218 MET B C 1
ATOM 3971 O O . MET B 1 218 ? -10.086 4.742 8.875 1 98.25 218 MET B O 1
ATOM 3975 N N . THR B 1 219 ? -9.156 3.48 7.266 1 97.5 219 THR B N 1
ATOM 3976 C CA . THR B 1 219 ? -9.867 4.156 6.188 1 97.5 219 THR B CA 1
ATOM 3977 C C . THR B 1 219 ? -11.375 4.016 6.367 1 97.5 219 THR B C 1
ATOM 3979 O O . THR B 1 219 ? -12.133 4.926 6.031 1 97.5 219 THR B O 1
ATOM 3982 N N . ARG B 1 220 ? -11.773 2.932 6.922 1 96.25 220 ARG B N 1
ATOM 3983 C CA . ARG B 1 220 ? -13.188 2.672 7.164 1 96.25 220 ARG B CA 1
ATOM 3984 C C . ARG B 1 220 ? -13.703 3.488 8.352 1 96.25 220 ARG B C 1
ATOM 3986 O O . ARG B 1 220 ? -14.875 3.857 8.398 1 96.25 220 ARG B O 1
ATOM 3993 N N . THR B 1 221 ? -12.883 3.834 9.266 1 97.19 221 THR B N 1
ATOM 3994 C CA . THR B 1 221 ? -13.305 4.324 10.57 1 97.19 221 THR B CA 1
ATOM 3995 C C . THR B 1 221 ? -13.195 5.844 10.641 1 97.19 221 THR B C 1
ATOM 3997 O O . THR B 1 221 ? -13.992 6.5 11.305 1 97.19 221 THR B O 1
ATOM 4000 N N . VAL B 1 222 ? -12.273 6.398 9.938 1 95.38 222 VAL B N 1
ATOM 4001 C CA . VAL B 1 222 ? -11.852 7.781 10.125 1 95.38 222 VAL B CA 1
ATOM 4002 C C . VAL B 1 222 ? -13.008 8.727 9.812 1 95.38 222 VAL B C 1
ATOM 4004 O O . VAL B 1 222 ? -13.133 9.797 10.406 1 95.38 222 VAL B O 1
ATOM 4007 N N . PRO B 1 223 ? -13.953 8.367 8.883 1 93.69 223 PRO B N 1
ATOM 4008 C CA . PRO B 1 223 ? -15.086 9.266 8.656 1 93.69 223 PRO B CA 1
ATOM 4009 C C . PRO B 1 223 ? -15.961 9.445 9.898 1 93.69 223 PRO B C 1
ATOM 4011 O O . PRO B 1 223 ? -16.766 10.375 9.953 1 93.69 223 PRO B O 1
ATOM 4014 N N . SER B 1 224 ? -15.797 8.602 10.875 1 95 224 SER B N 1
ATOM 4015 C CA . SER B 1 224 ? -16.594 8.695 12.094 1 95 224 SER B CA 1
ATOM 4016 C C . SER B 1 224 ? -15.75 9.188 13.273 1 95 224 SER B C 1
ATOM 4018 O O . SER B 1 224 ? -16.172 9.086 14.422 1 95 224 SER B O 1
ATOM 4020 N N . MET B 1 225 ? -14.602 9.664 12.984 1 96.81 225 MET B N 1
ATOM 4021 C CA . MET B 1 225 ? -13.695 10.164 14.016 1 96.81 225 MET B CA 1
ATOM 4022 C C . MET B 1 225 ? -14.305 11.352 14.75 1 96.81 225 MET B C 1
ATOM 4024 O O . MET B 1 225 ? -14.961 12.195 14.141 1 96.81 225 MET B O 1
ATOM 4028 N N . THR B 1 226 ? -14 11.508 16.062 1 97.62 226 THR B N 1
ATOM 4029 C CA . THR B 1 226 ? -14.5 12.633 16.844 1 97.62 226 THR B CA 1
ATOM 4030 C C . THR B 1 226 ? -13.719 13.906 16.516 1 97.62 226 THR B C 1
ATOM 4032 O O . THR B 1 226 ? -12.492 13.883 16.406 1 97.62 226 THR B O 1
ATOM 4035 N N . VAL B 1 227 ? -14.406 14.969 16.297 1 97.75 227 VAL B N 1
ATOM 4036 C CA . VAL B 1 227 ? -13.875 16.281 15.922 1 97.75 227 VAL B CA 1
ATOM 4037 C C . VAL B 1 227 ? -14.266 17.312 16.969 1 97.75 227 VAL B C 1
ATOM 4039 O O . VAL B 1 227 ? -15.445 17.438 17.312 1 97.75 227 VAL B O 1
ATOM 4042 N N . GLN B 1 228 ? -13.32 18.141 17.422 1 98.38 228 GLN B N 1
ATOM 4043 C CA . GLN B 1 228 ? -13.57 19.062 18.531 1 98.38 228 GLN B CA 1
ATOM 4044 C C . GLN B 1 228 ? -13.195 20.484 18.141 1 98.38 228 GLN B C 1
ATOM 4046 O O . GLN B 1 228 ? -12.625 21.234 18.938 1 98.38 228 GLN B O 1
ATOM 4051 N N . ALA B 1 229 ? -13.492 20.812 16.922 1 98.44 229 ALA B N 1
ATOM 4052 C CA . ALA B 1 229 ? -13.164 22.141 16.438 1 98.44 229 ALA B CA 1
ATOM 4053 C C . ALA B 1 229 ? -13.867 23.219 17.25 1 98.44 229 ALA B C 1
ATOM 4055 O O . ALA B 1 229 ? -13.281 24.266 17.547 1 98.44 229 ALA B O 1
ATOM 4056 N N . ALA B 1 230 ? -15.102 23.031 17.641 1 98.44 230 ALA B N 1
ATOM 4057 C CA . ALA B 1 230 ? -15.891 24.016 18.375 1 98.44 230 ALA B CA 1
ATOM 4058 C C . ALA B 1 230 ? -15.289 24.281 19.75 1 98.44 230 ALA B C 1
ATOM 4060 O O . ALA B 1 230 ? -15.391 25.391 20.266 1 98.44 230 ALA B O 1
ATOM 4061 N N . GLU B 1 231 ? -14.703 23.297 20.297 1 98.56 231 GLU B N 1
ATOM 4062 C CA . GLU B 1 231 ? -14.039 23.453 21.594 1 98.56 231 GLU B CA 1
ATOM 4063 C C . GLU B 1 231 ? -12.609 23.953 21.422 1 98.56 231 GLU B C 1
ATOM 4065 O O . GLU B 1 231 ? -12.117 24.719 22.25 1 98.56 231 GLU B O 1
ATOM 4070 N N . GLY B 1 232 ? -11.961 23.531 20.406 1 98.75 232 GLY B N 1
ATOM 4071 C CA . GLY B 1 232 ? -10.539 23.75 20.234 1 98.75 232 GLY B CA 1
ATOM 4072 C C . GLY B 1 232 ? -10.211 25.125 19.688 1 98.75 232 GLY B C 1
ATOM 4073 O O . GLY B 1 232 ? -9.43 25.875 20.281 1 98.75 232 GLY B O 1
ATOM 4074 N N . LEU B 1 233 ? -10.797 25.562 18.594 1 98.75 233 LEU B N 1
ATOM 4075 C CA . LEU B 1 233 ? -10.406 26.75 17.844 1 98.75 233 LEU B CA 1
ATOM 4076 C C . LEU B 1 233 ? -10.562 28 18.688 1 98.75 233 LEU B C 1
ATOM 4078 O O . LEU B 1 233 ? -9.727 28.906 18.641 1 98.75 233 LEU B O 1
ATOM 4082 N N . PRO B 1 234 ? -11.617 28.094 19.594 1 98.62 234 PRO B N 1
ATOM 4083 C CA . PRO B 1 234 ? -11.742 29.281 20.453 1 98.62 234 PRO B CA 1
ATOM 4084 C C . PRO B 1 234 ? -10.586 29.422 21.438 1 98.62 234 PRO B C 1
ATOM 4086 O O . PRO B 1 234 ? -10.328 30.516 21.953 1 98.62 234 PRO B O 1
ATOM 4089 N N . LYS B 1 235 ? -9.883 28.359 21.672 1 98.19 235 LYS B N 1
ATOM 4090 C CA . LYS B 1 235 ? -8.812 28.359 22.656 1 98.19 235 LYS B CA 1
ATOM 4091 C C . LYS B 1 235 ? -7.512 28.891 22.062 1 98.19 235 LYS B C 1
ATOM 4093 O O . LYS B 1 235 ? -6.562 29.188 22.781 1 98.19 235 LYS B O 1
ATOM 4098 N N . ALA B 1 236 ? -7.441 29.031 20.766 1 98.25 236 ALA B N 1
ATOM 4099 C CA . ALA B 1 236 ? -6.215 29.5 20.125 1 98.25 236 ALA B CA 1
ATOM 4100 C C . ALA B 1 236 ? -5.996 30.984 20.359 1 98.25 236 ALA B C 1
ATOM 4102 O O . ALA B 1 236 ? -6.805 31.812 19.922 1 98.25 236 ALA B O 1
ATOM 4103 N N . LYS B 1 237 ? -4.945 31.281 21.016 1 97.56 237 LYS B N 1
ATOM 4104 C CA . LYS B 1 237 ? -4.535 32.656 21.219 1 97.56 237 LYS B CA 1
ATOM 4105 C C . LYS B 1 237 ? -3.365 33.031 20.312 1 97.56 237 LYS B C 1
ATOM 4107 O O . LYS B 1 237 ? -3.127 34.219 20.047 1 97.56 237 LYS B O 1
ATOM 4112 N N . VAL B 1 238 ? -2.695 32.062 19.891 1 97.88 238 VAL B N 1
ATOM 4113 C CA . VAL B 1 238 ? -1.609 32.25 18.938 1 97.88 238 VAL B CA 1
ATOM 4114 C C . VAL B 1 238 ? -2.182 32.469 17.531 1 97.88 238 VAL B C 1
ATOM 4116 O O . VAL B 1 238 ? -3.357 32.188 17.297 1 97.88 238 VAL B O 1
ATOM 4119 N N . PRO B 1 239 ? -1.362 32.969 16.578 1 98.38 239 PRO B N 1
ATOM 4120 C CA . PRO B 1 239 ? -1.854 33.188 15.211 1 98.38 239 PRO B CA 1
ATOM 4121 C C . PRO B 1 239 ? -2.311 31.875 14.547 1 98.38 239 PRO B C 1
ATOM 4123 O O . PRO B 1 239 ? -1.656 30.844 14.695 1 98.38 239 PRO B O 1
ATOM 4126 N N . VAL B 1 240 ? -3.469 31.953 13.906 1 98.81 240 VAL B N 1
ATOM 4127 C CA . VAL B 1 240 ? -4.008 30.859 13.109 1 98.81 240 VAL B CA 1
ATOM 4128 C C . VAL B 1 240 ? -4.23 31.328 11.672 1 98.81 240 VAL B C 1
ATOM 4130 O O . VAL B 1 240 ? -4.852 32.375 11.438 1 98.81 240 VAL B O 1
ATOM 4133 N N . LEU B 1 241 ? -3.699 30.594 10.734 1 98.88 241 LEU B N 1
ATOM 4134 C CA . LEU B 1 241 ? -3.855 30.891 9.312 1 98.88 241 LEU B CA 1
ATOM 4135 C C . LEU B 1 241 ? -4.477 29.703 8.586 1 98.88 241 LEU B C 1
ATOM 4137 O O . LEU B 1 241 ? -4.02 28.562 8.734 1 98.88 241 LEU B O 1
ATOM 4141 N N . LEU B 1 242 ? -5.578 29.953 7.898 1 98.94 242 LEU B N 1
ATOM 4142 C CA . LEU B 1 242 ? -6.176 28.969 7 1 98.94 242 LEU B CA 1
ATOM 4143 C C . LEU B 1 242 ? -5.734 29.219 5.559 1 98.94 242 LEU B C 1
ATOM 4145 O O . LEU B 1 242 ? -5.824 30.344 5.059 1 98.94 242 LEU B O 1
ATOM 4149 N N . ILE B 1 243 ? -5.223 28.188 4.918 1 98.94 243 ILE B N 1
ATOM 4150 C CA . ILE B 1 243 ? -4.902 28.219 3.496 1 98.94 243 ILE B CA 1
ATOM 4151 C C . ILE B 1 243 ? -5.699 27.141 2.76 1 98.94 243 ILE B C 1
ATOM 4153 O O . ILE B 1 243 ? -5.559 25.953 3.043 1 98.94 243 ILE B O 1
ATOM 4157 N N . TYR B 1 244 ? -6.566 27.562 1.836 1 98.88 244 TYR B N 1
ATOM 4158 C CA . TYR B 1 244 ? -7.383 26.625 1.077 1 98.88 244 TYR B CA 1
ATOM 4159 C C . TYR B 1 244 ? -7.164 26.797 -0.421 1 98.88 244 TYR B C 1
ATOM 4161 O O . TYR B 1 244 ? -6.973 27.906 -0.9 1 98.88 244 TYR B O 1
ATOM 4169 N N . GLY B 1 245 ? -7.141 25.656 -1.133 1 98.88 245 GLY B N 1
ATOM 4170 C CA . GLY B 1 245 ? -7.258 25.734 -2.58 1 98.88 245 GLY B CA 1
ATOM 4171 C C . GLY B 1 245 ? -8.641 26.141 -3.045 1 98.88 245 GLY B C 1
ATOM 4172 O O . GLY B 1 245 ? -9.641 25.594 -2.578 1 98.88 245 GLY B O 1
ATOM 4173 N N . GLY B 1 246 ? -8.688 27.047 -3.93 1 98.75 246 GLY B N 1
ATOM 4174 C CA . GLY B 1 246 ? -9.969 27.516 -4.418 1 98.75 246 GLY B CA 1
ATOM 4175 C C . GLY B 1 246 ? -10.734 26.484 -5.211 1 98.75 246 GLY B C 1
ATOM 4176 O O . GLY B 1 246 ? -11.953 26.594 -5.375 1 98.75 246 GLY B O 1
ATOM 4177 N N . LYS B 1 247 ? -10.039 25.484 -5.684 1 98.75 247 LYS B N 1
ATOM 4178 C CA . LYS B 1 247 ? -10.648 24.422 -6.492 1 98.75 247 LYS B CA 1
ATOM 4179 C C . LYS B 1 247 ? -10.656 23.094 -5.742 1 98.75 247 LYS B C 1
ATOM 4181 O O . LYS B 1 247 ? -10.641 22.031 -6.359 1 98.75 247 LYS B O 1
ATOM 4186 N N . ASP B 1 248 ? -10.617 23.156 -4.43 1 98.81 248 ASP B N 1
ATOM 4187 C CA . ASP B 1 248 ? -10.68 21.969 -3.602 1 98.81 248 ASP B CA 1
ATOM 4188 C C . ASP B 1 248 ? -11.992 21.203 -3.826 1 98.81 248 ASP B C 1
ATOM 4190 O O . ASP B 1 248 ? -13.07 21.766 -3.662 1 98.81 248 ASP B O 1
ATOM 4194 N N . ASP B 1 249 ? -11.836 19.938 -4.148 1 98.25 249 ASP B N 1
ATOM 4195 C CA . ASP B 1 249 ? -13.023 19.141 -4.445 1 98.25 249 ASP B CA 1
ATOM 4196 C C . ASP B 1 249 ? -13.328 18.172 -3.301 1 98.25 249 ASP B C 1
ATOM 4198 O O . ASP B 1 249 ? -14.117 17.234 -3.463 1 98.25 249 ASP B O 1
ATOM 4202 N N . LEU B 1 250 ? -12.688 18.344 -2.172 1 98.62 250 LEU B N 1
ATOM 4203 C CA . LEU B 1 250 ? -12.93 17.484 -1.015 1 98.62 250 LEU B CA 1
ATOM 4204 C C . LEU B 1 250 ? -13.484 18.281 0.153 1 98.62 250 LEU B C 1
ATOM 4206 O O . LEU B 1 250 ? -14.43 17.844 0.818 1 98.62 250 LEU B O 1
ATOM 4210 N N . VAL B 1 251 ? -12.844 19.422 0.448 1 98.69 251 VAL B N 1
ATOM 4211 C CA . VAL B 1 251 ? -13.273 20.344 1.491 1 98.69 251 VAL B CA 1
ATOM 4212 C C . VAL B 1 251 ? -13.719 21.672 0.861 1 98.69 251 VAL B C 1
ATOM 4214 O O . VAL B 1 251 ? -12.992 22.266 0.061 1 98.69 251 VAL B O 1
ATOM 4217 N N . ARG B 1 252 ? -14.875 22.125 1.235 1 98.56 252 ARG B N 1
ATOM 4218 C CA . ARG B 1 252 ? -15.391 23.359 0.681 1 98.56 252 ARG B CA 1
ATOM 4219 C C . ARG B 1 252 ? -14.727 24.578 1.341 1 98.56 252 ARG B C 1
ATOM 4221 O O . ARG B 1 252 ? -14.953 24.844 2.521 1 98.56 252 ARG B O 1
ATOM 4228 N N . PRO B 1 253 ? -14.016 25.344 0.535 1 98.62 253 PRO B N 1
ATOM 4229 C CA . PRO B 1 253 ? -13.164 26.375 1.14 1 98.62 253 PRO B CA 1
ATOM 4230 C C . PRO B 1 253 ? -13.961 27.453 1.863 1 98.62 253 PRO B C 1
ATOM 4232 O O . PRO B 1 253 ? -13.805 27.641 3.072 1 98.62 253 PRO B O 1
ATOM 4235 N N . ALA B 1 254 ? -14.914 28.094 1.221 1 98.31 254 ALA B N 1
ATOM 4236 C CA . ALA B 1 254 ? -15.602 29.25 1.778 1 98.31 254 ALA B CA 1
ATOM 4237 C C . ALA B 1 254 ? -16.406 28.875 3.021 1 98.31 254 ALA B C 1
ATOM 4239 O O . ALA B 1 254 ? -16.266 29.5 4.074 1 98.31 254 ALA B O 1
ATOM 4240 N N . PRO B 1 255 ? -17.219 27.75 2.943 1 98.56 255 PRO B N 1
ATOM 4241 C CA . PRO B 1 255 ? -17.953 27.328 4.148 1 98.56 255 PRO B CA 1
ATOM 4242 C C . PRO B 1 255 ? -17.016 26.938 5.293 1 98.56 255 PRO B C 1
ATOM 4244 O O . PRO B 1 255 ? -17.312 27.219 6.457 1 98.56 255 PRO B O 1
ATOM 4247 N N . SER B 1 256 ? -15.906 26.312 5.016 1 98.81 256 SER B N 1
ATOM 4248 C CA . SER B 1 256 ? -14.969 25.891 6.051 1 98.81 256 SER B CA 1
ATOM 4249 C C . SER B 1 256 ? -14.305 27.078 6.727 1 98.81 256 SER B C 1
ATOM 4251 O O . SER B 1 256 ? -14.18 27.125 7.949 1 98.81 256 SER B O 1
ATOM 4253 N N . ILE B 1 257 ? -13.898 28.078 5.922 1 98.81 257 ILE B N 1
ATOM 4254 C CA . ILE B 1 257 ? -13.289 29.281 6.457 1 98.81 257 ILE B CA 1
ATOM 4255 C C . ILE B 1 257 ? -14.297 30.016 7.336 1 98.81 257 ILE B C 1
ATOM 4257 O O . ILE B 1 257 ? -13.977 30.438 8.453 1 98.81 257 ILE B O 1
ATOM 4261 N N . ALA B 1 258 ? -15.523 30.125 6.844 1 98.75 258 ALA B N 1
ATOM 4262 C CA . ALA B 1 258 ? -16.562 30.812 7.609 1 98.75 258 ALA B CA 1
ATOM 4263 C C . ALA B 1 258 ? -16.812 30.094 8.938 1 98.75 258 ALA B C 1
ATOM 4265 O O . ALA B 1 258 ? -17.016 30.75 9.969 1 98.75 258 ALA B O 1
ATOM 4266 N N . ARG B 1 259 ? -16.828 28.781 8.875 1 98.75 259 ARG B N 1
ATOM 4267 C CA . ARG B 1 259 ? -17.078 28 10.078 1 98.75 259 ARG B CA 1
ATOM 4268 C C . ARG B 1 259 ? -15.961 28.188 11.102 1 98.75 259 ARG B C 1
ATOM 4270 O O . ARG B 1 259 ? -16.234 28.391 12.289 1 98.75 259 ARG B O 1
ATOM 4277 N N . ALA B 1 260 ? -14.727 28.125 10.672 1 98.88 260 ALA B N 1
ATOM 4278 C CA . ALA B 1 260 ? -13.594 28.328 11.57 1 98.88 260 ALA B CA 1
ATOM 4279 C C . ALA B 1 260 ? -13.641 29.719 12.203 1 98.88 260 ALA B C 1
ATOM 4281 O O . ALA B 1 260 ? -13.445 29.859 13.414 1 98.88 260 ALA B O 1
ATOM 4282 N N . LYS B 1 261 ? -13.922 30.734 11.438 1 98.62 261 LYS B N 1
ATOM 4283 C CA . LYS B 1 261 ? -13.938 32.125 11.906 1 98.62 261 LYS B CA 1
ATOM 4284 C C . LYS B 1 261 ? -15.117 32.375 12.844 1 98.62 261 LYS B C 1
ATOM 4286 O O . LYS B 1 261 ? -15.086 33.281 13.664 1 98.62 261 LYS B O 1
ATOM 4291 N N . SER B 1 262 ? -16.188 31.531 12.719 1 98.56 262 SER B N 1
ATOM 4292 C CA . SER B 1 262 ? -17.297 31.641 13.656 1 98.56 262 SER B CA 1
ATOM 4293 C C . SER B 1 262 ? -16.891 31.203 15.055 1 98.56 262 SER B C 1
ATOM 4295 O O . SER B 1 262 ? -17.484 31.625 16.047 1 98.56 262 SER B O 1
ATOM 4297 N N . PHE B 1 263 ? -15.875 30.328 15.148 1 98.5 263 PHE B N 1
ATOM 4298 C CA . PHE B 1 263 ? -15.359 29.875 16.438 1 98.5 263 PHE B CA 1
ATOM 4299 C C . PHE B 1 263 ? -14.352 30.859 17 1 98.5 263 PHE B C 1
ATOM 4301 O O . PHE B 1 263 ? -14.234 31.031 18.203 1 98.5 263 PHE B O 1
ATOM 4308 N N . ASN B 1 264 ? -13.594 31.469 16.109 1 98.25 264 ASN B N 1
ATOM 4309 C CA . ASN B 1 264 ? -12.516 32.375 16.438 1 98.25 264 ASN B CA 1
ATOM 4310 C C . ASN B 1 264 ? -12.352 33.469 15.352 1 98.25 264 ASN B C 1
ATOM 4312 O O . ASN B 1 264 ? -11.75 33.188 14.305 1 98.25 264 ASN B O 1
ATOM 4316 N N . GLY B 1 265 ? -12.766 34.625 15.617 1 97.81 265 GLY B N 1
ATOM 4317 C CA . GLY B 1 265 ? -12.82 35.719 14.656 1 97.81 265 GLY B CA 1
ATOM 4318 C C . GLY B 1 265 ? -11.453 36.281 14.305 1 97.81 265 GLY B C 1
ATOM 4319 O O . GLY B 1 265 ? -11.32 37.062 13.367 1 97.81 265 GLY B O 1
ATOM 4320 N N . GLN B 1 266 ? -10.398 35.875 14.984 1 97.56 266 GLN B N 1
ATOM 4321 C CA . GLN B 1 266 ? -9.047 36.375 14.766 1 97.56 266 GLN B CA 1
ATOM 4322 C C . GLN B 1 266 ? -8.336 35.562 13.68 1 97.56 266 GLN B C 1
ATOM 4324 O O . GLN B 1 266 ? -7.266 35.969 13.211 1 97.56 266 GLN B O 1
ATOM 4329 N N . ILE B 1 267 ? -8.914 34.5 13.25 1 98.5 267 ILE B N 1
ATOM 4330 C CA . ILE B 1 267 ? -8.312 33.594 12.266 1 98.5 267 ILE B CA 1
ATOM 4331 C C . ILE B 1 267 ? -8.188 34.312 10.922 1 98.5 267 ILE B C 1
ATOM 4333 O O . ILE B 1 267 ? -9.133 34.969 10.469 1 98.5 267 ILE B O 1
ATOM 4337 N N . LYS B 1 268 ? -7.02 34.25 10.344 1 98.62 268 LYS B N 1
ATOM 4338 C CA . LYS B 1 268 ? -6.793 34.75 8.984 1 98.62 268 LYS B CA 1
ATOM 4339 C C . LYS B 1 268 ? -6.895 33.625 7.961 1 98.62 268 LYS B C 1
ATOM 4341 O O . LYS B 1 268 ? -6.812 32.438 8.312 1 98.62 268 LYS B O 1
ATOM 4346 N N . SER B 1 269 ? -7.164 34.031 6.715 1 98.75 269 SER B N 1
ATOM 4347 C CA . SER B 1 269 ? -7.285 33 5.68 1 98.75 269 SER B CA 1
ATOM 4348 C C . SER B 1 269 ? -6.723 33.5 4.352 1 98.75 269 SER B C 1
ATOM 4350 O O . SER B 1 269 ? -6.637 34.688 4.109 1 98.75 269 SER B O 1
ATOM 4352 N N . LYS B 1 270 ? -6.242 32.562 3.568 1 98.81 270 LYS B N 1
ATOM 4353 C CA . LYS B 1 270 ? -5.824 32.75 2.182 1 98.81 270 LYS B CA 1
ATOM 4354 C C . LYS B 1 270 ? -6.43 31.672 1.282 1 98.81 270 LYS B C 1
ATOM 4356 O O . LYS B 1 270 ? -6.559 30.516 1.688 1 98.81 270 LYS B O 1
ATOM 4361 N N . ILE B 1 271 ? -6.793 32.094 0.051 1 98.81 271 ILE B N 1
ATOM 4362 C CA . ILE B 1 271 ? -7.273 31.141 -0.949 1 98.81 271 ILE B CA 1
ATOM 4363 C C . ILE B 1 271 ? -6.289 31.062 -2.113 1 98.81 271 ILE B C 1
ATOM 4365 O O . ILE B 1 271 ? -5.883 32.094 -2.652 1 98.81 271 ILE B O 1
ATOM 4369 N N . TYR B 1 272 ? -5.797 29.922 -2.398 1 98.88 272 TYR B N 1
ATOM 4370 C CA . TYR B 1 272 ? -5.039 29.641 -3.615 1 98.88 272 TYR B CA 1
ATOM 4371 C C . TYR B 1 272 ? -5.973 29.297 -4.77 1 98.88 272 TYR B C 1
ATOM 4373 O O . TYR B 1 272 ? -6.355 28.141 -4.941 1 98.88 272 TYR B O 1
ATOM 4381 N N . ASP B 1 273 ? -6.301 30.219 -5.617 1 98.44 273 ASP B N 1
ATOM 4382 C CA . ASP B 1 273 ? -7.402 30.141 -6.566 1 98.44 273 ASP B CA 1
ATOM 4383 C C . ASP B 1 273 ? -7.215 28.984 -7.531 1 98.44 273 ASP B C 1
ATOM 4385 O O . ASP B 1 273 ? -8.195 28.391 -8.008 1 98.44 273 ASP B O 1
ATOM 4389 N N . ASP B 1 274 ? -6.004 28.578 -7.75 1 98.38 274 ASP B N 1
ATOM 4390 C CA . ASP B 1 274 ? -5.758 27.625 -8.828 1 98.38 274 ASP B CA 1
ATOM 4391 C C . ASP B 1 274 ? -5.395 26.25 -8.273 1 98.38 274 ASP B C 1
ATOM 4393 O O . ASP B 1 274 ? -5.09 25.328 -9.031 1 98.38 274 ASP B O 1
ATOM 4397 N N . SER B 1 275 ? -5.457 26.109 -6.969 1 98.75 275 SER B N 1
ATOM 4398 C CA . SER B 1 275 ? -5.105 24.828 -6.348 1 98.75 275 SER B CA 1
ATOM 4399 C C . SER B 1 275 ? -6.355 24.062 -5.922 1 98.75 275 SER B C 1
ATOM 4401 O O . SER B 1 275 ? -7.398 24.656 -5.66 1 98.75 275 SER B O 1
ATOM 4403 N N . GLY B 1 276 ? -6.176 22.75 -5.941 1 98.88 276 GLY B N 1
ATOM 4404 C CA . GLY B 1 276 ? -7.152 21.875 -5.305 1 98.88 276 GLY B CA 1
ATOM 4405 C C . GLY B 1 276 ? -6.879 21.656 -3.826 1 98.88 276 GLY B C 1
ATOM 4406 O O . GLY B 1 276 ? -6.66 22.625 -3.084 1 98.88 276 GLY B O 1
ATOM 4407 N N . HIS B 1 277 ? -6.961 20.438 -3.381 1 98.94 277 HIS B N 1
ATOM 4408 C CA . HIS B 1 277 ? -6.918 20.062 -1.973 1 98.94 277 HIS B CA 1
ATOM 4409 C C . HIS B 1 277 ? -5.484 20.047 -1.449 1 98.94 277 HIS B C 1
ATOM 4411 O O . HIS B 1 277 ? -5.254 19.766 -0.272 1 98.94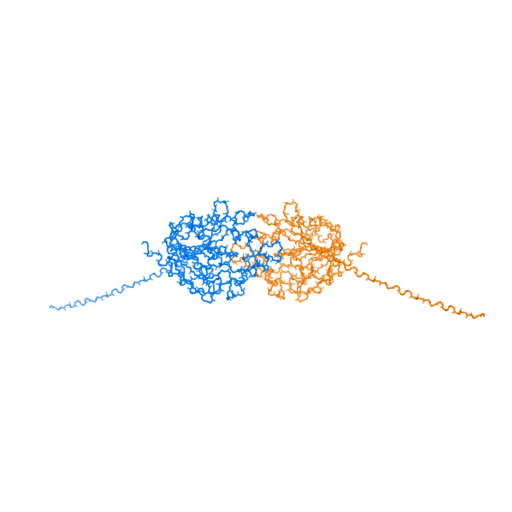 277 HIS B O 1
ATOM 4417 N N . ALA B 1 278 ? -4.465 20.328 -2.34 1 98.94 278 ALA B N 1
ATOM 4418 C CA . ALA B 1 278 ? -3.074 20.25 -1.904 1 98.94 278 ALA B CA 1
ATOM 4419 C C . ALA B 1 278 ? -2.277 21.453 -2.422 1 98.94 278 ALA B C 1
ATOM 4421 O O . ALA B 1 278 ? -1.291 21.281 -3.143 1 98.94 278 ALA B O 1
ATOM 4422 N N . PRO B 1 279 ? -2.619 22.625 -1.949 1 98.88 279 PRO B N 1
ATOM 4423 C CA . PRO B 1 279 ? -1.904 23.812 -2.439 1 98.88 279 PRO B CA 1
ATOM 4424 C C . PRO B 1 279 ? -0.405 23.75 -2.158 1 98.88 279 PRO B C 1
ATOM 4426 O O . PRO B 1 279 ? 0.389 24.344 -2.898 1 98.88 279 PRO B O 1
ATOM 4429 N N . PHE B 1 280 ? 0.039 23.047 -1.11 1 98.88 280 PHE B N 1
ATOM 4430 C CA . PHE B 1 280 ? 1.441 22.938 -0.732 1 98.88 280 PHE B CA 1
ATOM 4431 C C . PHE B 1 280 ? 2.217 22.125 -1.77 1 98.88 280 PHE B C 1
ATOM 4433 O O . PHE B 1 280 ? 3.447 22.156 -1.796 1 98.88 280 PHE B O 1
ATOM 4440 N N . LEU B 1 281 ? 1.511 21.375 -2.58 1 98.75 281 LEU B N 1
ATOM 4441 C CA . LEU B 1 281 ? 2.127 20.625 -3.668 1 98.75 281 LEU B CA 1
ATOM 4442 C C . LEU B 1 281 ? 1.874 21.312 -5.008 1 98.75 281 LEU B C 1
ATOM 4444 O O . LEU B 1 281 ? 2.773 21.391 -5.852 1 98.75 281 LEU B O 1
ATOM 4448 N N . GLU B 1 282 ? 0.696 21.875 -5.219 1 98.81 282 GLU B N 1
ATOM 4449 C CA . GLU B 1 282 ? 0.27 22.422 -6.504 1 98.81 282 GLU B CA 1
ATOM 4450 C C . GLU B 1 282 ? 0.85 23.812 -6.73 1 98.81 282 GLU B C 1
ATOM 4452 O O . GLU B 1 282 ? 1.109 24.203 -7.867 1 98.81 282 GLU B O 1
ATOM 4457 N N . GLU B 1 283 ? 0.951 24.547 -5.695 1 98.69 283 GLU B N 1
ATOM 4458 C CA . GLU B 1 283 ? 1.562 25.875 -5.699 1 98.69 283 GLU B CA 1
ATOM 4459 C C . GLU B 1 283 ? 2.623 26 -4.609 1 98.69 283 GLU B C 1
ATOM 4461 O O . GLU B 1 283 ? 2.588 26.922 -3.803 1 98.69 283 GLU B O 1
ATOM 4466 N N . ALA B 1 284 ? 3.629 25.156 -4.75 1 98.75 284 ALA B N 1
ATOM 4467 C CA . ALA B 1 284 ? 4.594 24.922 -3.676 1 98.75 284 ALA B CA 1
ATOM 4468 C C . ALA B 1 284 ? 5.395 26.188 -3.389 1 98.75 284 ALA B C 1
ATOM 4470 O O . ALA B 1 284 ? 5.641 26.531 -2.229 1 98.75 284 ALA B O 1
ATOM 4471 N N . ALA B 1 285 ? 5.809 26.859 -4.395 1 98.56 285 ALA B N 1
ATOM 4472 C CA . ALA B 1 285 ? 6.609 28.062 -4.195 1 98.56 285 ALA B CA 1
ATOM 4473 C C . ALA B 1 285 ? 5.836 29.109 -3.398 1 98.56 285 ALA B C 1
ATOM 4475 O O . ALA B 1 285 ? 6.375 29.719 -2.469 1 98.56 285 ALA B O 1
ATOM 4476 N N . ARG B 1 286 ? 4.633 29.359 -3.779 1 98.81 286 ARG B N 1
ATOM 4477 C CA . ARG B 1 286 ? 3.781 30.312 -3.066 1 98.81 286 ARG B CA 1
ATOM 4478 C C . ARG B 1 286 ? 3.539 29.844 -1.632 1 98.81 286 ARG B C 1
ATOM 4480 O O . ARG B 1 286 ? 3.652 30.641 -0.696 1 98.81 286 ARG B O 1
ATOM 4487 N N . PHE B 1 287 ? 3.246 28.625 -1.482 1 98.94 287 PHE B N 1
ATOM 4488 C CA . PHE B 1 287 ? 2.986 28.062 -0.162 1 98.94 287 PHE B CA 1
ATOM 4489 C C . PHE B 1 287 ? 4.207 28.203 0.74 1 98.94 287 PHE B C 1
ATOM 4491 O O . PHE B 1 287 ? 4.082 28.609 1.899 1 98.94 287 PHE B O 1
ATOM 4498 N N . ASN B 1 288 ? 5.371 27.828 0.214 1 98.94 288 ASN B N 1
ATOM 4499 C CA . ASN B 1 288 ? 6.605 27.922 0.989 1 98.94 288 ASN B CA 1
ATOM 4500 C C . ASN B 1 288 ? 6.883 29.359 1.436 1 98.94 288 ASN B C 1
ATOM 4502 O O . ASN B 1 288 ? 7.32 29.578 2.564 1 98.94 288 ASN B O 1
ATOM 4506 N N . LYS B 1 289 ? 6.598 30.25 0.614 1 98.75 289 LYS B N 1
ATOM 4507 C CA . LYS B 1 289 ? 6.766 31.656 0.976 1 98.75 289 LYS B CA 1
ATOM 4508 C C . LYS B 1 289 ? 5.812 32.062 2.098 1 98.75 289 LYS B C 1
ATOM 4510 O O . LYS B 1 289 ? 6.219 32.688 3.074 1 98.75 289 LYS B O 1
ATOM 4515 N N . ASP B 1 290 ? 4.543 31.672 1.957 1 98.88 290 ASP B N 1
ATOM 4516 C CA . ASP B 1 290 ? 3.561 32 2.986 1 98.88 290 ASP B CA 1
ATOM 4517 C C . ASP B 1 290 ? 3.916 31.328 4.312 1 98.88 290 ASP B C 1
ATOM 4519 O O . ASP B 1 290 ? 3.723 31.906 5.379 1 98.88 290 ASP B O 1
ATOM 4523 N N . LEU B 1 291 ? 4.43 30.094 4.234 1 98.88 291 LEU B N 1
ATOM 4524 C CA . LEU B 1 291 ? 4.859 29.359 5.426 1 98.88 291 LEU B CA 1
ATOM 4525 C C . LEU B 1 291 ? 6.012 30.078 6.117 1 98.88 291 LEU B C 1
ATOM 4527 O O . LEU B 1 291 ? 6.004 30.234 7.34 1 98.88 291 LEU B O 1
ATOM 4531 N N . ILE B 1 292 ? 6.957 30.531 5.367 1 98.69 292 ILE B N 1
ATOM 4532 C CA . ILE B 1 292 ? 8.109 31.25 5.895 1 98.69 292 ILE B CA 1
ATOM 4533 C C . ILE B 1 292 ? 7.656 32.562 6.543 1 98.69 292 ILE B C 1
ATOM 4535 O O . ILE B 1 292 ? 8.047 32.875 7.672 1 98.69 292 ILE B O 1
ATOM 4539 N N . ASP B 1 293 ? 6.828 33.312 5.84 1 98.44 293 ASP B N 1
ATOM 4540 C CA . ASP B 1 293 ? 6.336 34.594 6.355 1 98.44 293 ASP B CA 1
ATOM 4541 C C . ASP B 1 293 ? 5.566 34.375 7.66 1 98.44 293 ASP B C 1
ATOM 4543 O O . ASP B 1 293 ? 5.77 35.125 8.625 1 98.44 293 ASP B O 1
ATOM 4547 N N . PHE B 1 294 ? 4.715 33.438 7.715 1 98.69 294 PHE B N 1
ATOM 4548 C CA . PHE B 1 294 ? 3.916 33.156 8.898 1 98.69 294 PHE B CA 1
ATOM 4549 C C . PHE B 1 294 ? 4.809 32.75 10.07 1 98.69 294 PHE B C 1
ATOM 4551 O O . PHE B 1 294 ? 4.66 33.281 11.18 1 98.69 294 PHE B O 1
ATOM 4558 N N . THR B 1 295 ? 5.734 31.797 9.789 1 98.06 295 THR B N 1
ATOM 4559 C CA . THR B 1 295 ? 6.609 31.297 10.836 1 98.06 295 THR B CA 1
ATOM 4560 C C . THR B 1 295 ? 7.488 32.406 11.406 1 98.06 295 THR B C 1
ATOM 4562 O O . THR B 1 295 ? 7.668 32.5 12.617 1 98.06 295 THR B O 1
ATOM 4565 N N . THR B 1 296 ? 7.953 33.25 10.57 1 96.12 296 THR B N 1
ATOM 4566 C CA . THR B 1 296 ? 8.797 34.375 10.992 1 96.12 296 THR B CA 1
ATOM 4567 C C . THR B 1 296 ? 8 35.375 11.828 1 96.12 296 THR B C 1
ATOM 4569 O O . THR B 1 296 ? 8.523 35.969 12.781 1 96.12 296 THR B O 1
ATOM 4572 N N . SER B 1 297 ? 6.828 35.531 11.461 1 94.25 297 SER B N 1
ATOM 4573 C CA . SER B 1 297 ? 5.988 36.469 12.172 1 94.25 297 SER B CA 1
ATOM 4574 C C . SER B 1 297 ? 5.648 36 13.57 1 94.25 297 SER B C 1
ATOM 4576 O O . SER B 1 297 ? 5.32 36.781 14.453 1 94.25 297 SER B O 1
ATOM 4578 N N . THR B 1 298 ? 5.633 34.719 13.797 1 90.12 298 THR B N 1
ATOM 4579 C CA . THR B 1 298 ? 5.277 34.156 15.094 1 90.12 298 THR B CA 1
ATOM 4580 C C . THR B 1 298 ? 6.457 34.219 16.062 1 90.12 298 THR B C 1
ATOM 4582 O O . THR B 1 298 ? 6.289 34.062 17.266 1 90.12 298 THR B O 1
ATOM 4585 N N . GLN B 1 299 ? 7.68 34.344 15.594 1 81.06 299 GLN B N 1
ATOM 4586 C CA . GLN B 1 299 ? 8.867 34.5 16.438 1 81.06 299 GLN B CA 1
ATOM 4587 C C . GLN B 1 299 ? 8.906 35.844 17.109 1 81.06 299 GLN B C 1
ATOM 4589 O O . GLN B 1 299 ? 9.414 36 18.234 1 81.06 299 GLN B O 1
ATOM 4594 N N . GLY B 1 300 ? 8.586 36.875 16.375 1 60.38 300 GLY B N 1
ATOM 4595 C CA . GLY B 1 300 ? 8.656 38.219 16.906 1 60.38 300 GLY B CA 1
ATOM 4596 C C . GLY B 1 300 ? 7.625 38.5 17.984 1 60.38 300 GLY B C 1
ATOM 4597 O O . GLY B 1 300 ? 7.738 39.469 18.703 1 60.38 300 GLY B O 1
ATOM 4598 N N . GLY B 1 301 ? 6.562 37.844 18.016 1 48.22 301 GLY B N 1
ATOM 4599 C CA . GLY B 1 301 ? 5.555 38.125 19.031 1 48.22 301 GLY B CA 1
ATOM 4600 C C . GLY B 1 301 ? 5.883 37.5 20.375 1 48.22 301 GLY B C 1
ATOM 4601 O O . GLY B 1 301 ? 5.086 37.594 21.312 1 48.22 301 GLY B O 1
ATOM 4602 N N . LYS B 1 302 ? 7.016 36.938 20.609 1 46.09 302 LYS B N 1
ATOM 4603 C CA . LYS B 1 302 ? 7.383 36.5 21.953 1 46.09 302 LYS B CA 1
ATOM 4604 C C . LYS B 1 302 ? 8.094 37.625 22.719 1 46.09 302 LYS B C 1
ATOM 4606 O O . LYS B 1 302 ? 8.781 38.438 22.109 1 46.09 302 LYS B O 1
#

Sequence (604 aa):
MVEYRFVRTARHVFAAVVLLAASAAAAADKEYTVQSSDGVVIAVEETGNPTGQPIVFVHGLLGSRINWDKQTTDPDLQKFRLITYDLRGHGLSGKPDDAEAYKDGHRWVDDLAAVLKESKAKNPVLVGWSLGGVVLSNYLAAHGDAGIGGLIYVDGVIEIKPDLITPHPEVYAGLASKDLRTHLDAVRTFLALCFQTQPDRSTFERLLSNAATASWVMTRTVPSMTVQAAEGLPKAKVPVLLIYGG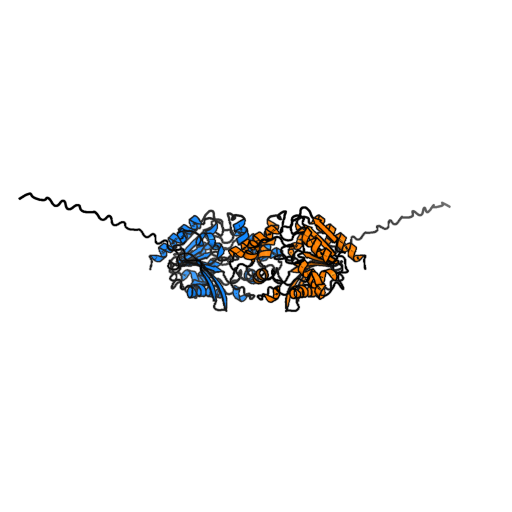KDDLVRPAPSIARAKSFNGQIKSKIYDDSGHAPFLEEAARFNKDLIDFTTSTQGGKMVEYRFVRTARHVFAAVVLLAASAAAAADKEYTVQSSDGVVIAVEETGNPTGQPIVFVHGLLGSRINWDKQTTDPDLQKFRLITYDLRGHGLSGKPDDAEAYKDGHRWVDDLAAVLKESKAKNPVLVGWSLGGVVLSNYLAAHGDAGIGGLIYVDGVIEIKPDLITPHPEVYAGLASKDLRTHLDAVRTFLALCFQTQPDRSTFERLLSNAATASWVMTRTVPSMTVQAAEGLPKAKVPVLLIYGGKDDLVRPAPSIARAKSFNGQIKSKIYDDSGHAPFLEEAARFNKDLIDFTTSTQGGK